Protein AF-A0A933KB88-F1 (afdb_monomer)

Sequence (479 aa):
MGPLYVVHENVYRMRLVVANRTAARADPRFWVVGGSTQPLPWKVEAGPTALEPGESGRFTIAAIVPTAEFNLTRGARLMVALGASYDLRSGVLVEGDAASRNPDAVPNGAFRYWETEADRPAFWGIVREGADGASVQPPVAVDSDPDAALEFRFPPAAGRSTRLLACDTQLPLPDHPIEVRVRLPAAANRFPDPPLVYGLRVVLDEKPYLVLFGDRDETGWLERAPYRMVKAPRERWSSHSLDLGPTLVQLGATVGRTRQRLERFPNLDYPVAAIRLQLMVSTNRLPDPVIAWFGPVTSRIRRPDPERMADRAVRTPWELDLWSGARNFELRNFEKAFDDLTRAVAANPCARNQYALGEAALWAGHLARSRDAFRVAVAAGHELPLAYKGLGWACYGLGDDAGALEAFRMAYGLLESRASDSDRLHVADVLKGMAYVHARRRECRRVLELVATMEALAPDLLLPPGNPVEPCRTGQVEE

Foldseek 3Di:
DADFDDDLQWGFKDKDKDFAQDQAKFQKWKWKAAPHPDTAGKDWPDKDRIAHHGGMMMTMIGGPDPVRIHGLQQWIKMKIAGPPDPPRIDIDTGHRDVLVVCLLWPDDDQLPDDPVPDQHRPQWDKDKDVQPPWDWHWFDDDDPDPGGKIKTKGAADDAFDKIKIKTKHKGFQHPFWKKWKFAAAPQEPPPDDRQKWFFKWKAFPNATETEGEDCDWDWDDDPHYTYTYDYDDHRDIDMDTDNPPVSCVVRVDPQALDQDCDPSCNLDRGSGGMIIMIRMMMGRDGNHMDMTIITDIGDPDPDPDVVVVVVCCVVQVLVVLCSQLSNCVVVLVLVSNLVSLVSSCVRPVDLVSLQSNLSSCLSVVVLVSNLVSLVSNCVVVHPNLVSLLSNLSSCVSVVNLVSNLVSLVRSLVVLVVVPDLVSLVVNLSSLLSNLLSCLVVLVLVSNVVSNVVSCVSPVPPDDDPPGSNVCSVVVVGDD

Secondary structure (DSSP, 8-state):
--PEEEETTEEEEEEEEEE--SSS-B-EEEEEE-SSSS-EEEEEEES-S-B-TT-EEEEEEEESSGGG-EETTTEEEEEEEETT-SSSEEEEEEE--GGGG-TTS---SSS--B-TTSSSBTT-EEEEES-TT-EEEEEEP-TT-SS-EEEEEE--B-S---EEEEEEEEEEPPSSPEEEEEEB-TTBT-SSS-SEEEEEEEEETTEEEEEEEESS-EEEEETTEEEEEEE--BTSEEEEEE-HHHHHHHTT---------BTTBTT----S-EEEEEEEEEES-BSS-EEEEEEEEEES-SS--HHHHHHHHHH-HHHHHHHHHHHHHHTT-HHHHHHHHHHHHHHS--HHHHHHHHHHHHHHT-HHHHHHHHHHHHHTTTTHHHHHHHHHHHHHHTT-HHHHHHHHHHHHHHHHTT--GGGHHHHHHHHHHHHHHHHHTT-HHHHHHHHHHHHHH-TT-PPPTT-TTHHHHTT-S--

Nearest PDB structures (foldseek):
  4ui9-assembly1_K  TM=8.007E-01  e=1.018E-03  Homo sapiens
  5g05-assembly1_K  TM=7.626E-01  e=1.639E-03  Homo sapiens
  8tau-assembly1_V  TM=6.888E-01  e=4.249E-03  Homo sapiens
  7bev-assembly1_A  TM=8.209E-01  e=1.774E-02  Homo sapiens
  6ait-assembly1_D  TM=5.131E-01  e=6.489E-03  Escherichia coli K-12

Mean predicted aligned error: 15.89 Å

Structure (mmCIF, N/CA/C/O backbone):
data_AF-A0A933KB88-F1
#
_entry.id   AF-A0A933KB88-F1
#
loop_
_atom_site.group_PDB
_atom_site.id
_atom_site.type_symbol
_atom_site.label_atom_id
_atom_site.label_alt_id
_atom_site.label_comp_id
_atom_site.label_asym_id
_atom_site.label_entity_id
_atom_site.label_seq_id
_atom_site.pdbx_PDB_ins_code
_atom_site.Cartn_x
_atom_site.Cartn_y
_atom_site.Cartn_z
_atom_site.occupancy
_atom_site.B_iso_or_equiv
_atom_site.auth_seq_id
_atom_site.auth_comp_id
_atom_site.auth_asym_id
_atom_site.auth_atom_id
_atom_site.pdbx_PDB_model_num
ATOM 1 N N . MET A 1 1 ? -4.504 29.094 -1.885 1.00 62.91 1 MET A N 1
ATOM 2 C CA . MET A 1 1 ? -4.409 27.959 -0.941 1.00 62.91 1 MET A CA 1
ATOM 3 C C . MET A 1 1 ? -2.972 27.455 -0.994 1.00 62.91 1 MET A C 1
ATOM 5 O O . MET A 1 1 ? -2.392 27.522 -2.070 1.00 62.91 1 MET A O 1
ATOM 9 N N . GLY A 1 2 ? -2.375 27.094 0.139 1.00 56.97 2 GLY A N 1
ATOM 10 C CA . GLY A 1 2 ? -1.022 26.531 0.236 1.00 56.97 2 GLY A CA 1
ATOM 11 C C . GLY A 1 2 ? -1.047 24.994 0.292 1.00 56.97 2 GLY A C 1
ATOM 12 O O . GLY A 1 2 ? -2.086 24.413 -0.025 1.00 56.97 2 GLY A O 1
ATOM 13 N N . PRO A 1 3 ? 0.058 24.328 0.680 1.00 55.97 3 PRO A N 1
ATOM 14 C CA . PRO A 1 3 ? 0.130 22.868 0.730 1.00 55.97 3 PRO A CA 1
ATOM 15 C C . PRO A 1 3 ? -0.914 22.262 1.678 1.00 55.97 3 PRO A C 1
ATOM 17 O O . PRO A 1 3 ? -1.208 22.813 2.747 1.00 55.97 3 PRO A O 1
ATOM 20 N N . LEU A 1 4 ? -1.452 21.116 1.259 1.00 67.25 4 LEU A N 1
ATOM 21 C CA . LEU A 1 4 ? -2.267 20.222 2.075 1.00 67.25 4 LEU A CA 1
ATOM 22 C C . LEU A 1 4 ? -1.343 19.163 2.680 1.00 67.25 4 LEU A C 1
ATOM 24 O O . LEU A 1 4 ? -0.499 18.611 1.980 1.00 67.25 4 LEU A O 1
ATOM 28 N N . TYR A 1 5 ? -1.521 18.866 3.959 1.00 65.44 5 TYR A N 1
ATOM 29 C CA . TYR A 1 5 ? -0.830 17.784 4.646 1.00 65.44 5 TYR A CA 1
ATOM 30 C C . TYR A 1 5 ? -1.790 16.604 4.743 1.00 65.44 5 TYR A C 1
ATOM 32 O O . TYR A 1 5 ? -2.892 16.733 5.291 1.00 65.44 5 TYR A O 1
ATOM 40 N N . VAL A 1 6 ? -1.373 15.480 4.167 1.00 64.81 6 VAL A N 1
ATOM 41 C CA . VAL A 1 6 ? -2.215 14.304 3.947 1.00 64.81 6 VAL A CA 1
ATOM 42 C C . VAL A 1 6 ? -1.610 13.110 4.665 1.00 64.81 6 VAL A C 1
ATOM 44 O O . VAL A 1 6 ? -0.423 12.828 4.512 1.00 64.81 6 VAL A O 1
ATOM 47 N N . VAL A 1 7 ? -2.435 12.395 5.420 1.00 57.28 7 VAL A N 1
ATOM 48 C CA . VAL A 1 7 ? -2.110 11.077 5.971 1.00 57.28 7 VAL A CA 1
ATOM 49 C C . VAL A 1 7 ? -3.106 10.089 5.368 1.00 57.28 7 VAL A C 1
ATOM 51 O O . VAL A 1 7 ? -4.318 10.269 5.478 1.00 57.28 7 VAL A O 1
ATOM 54 N N . HIS A 1 8 ? -2.589 9.070 4.678 1.00 63.47 8 HIS A N 1
ATOM 55 C CA . HIS A 1 8 ? -3.353 8.187 3.786 1.00 63.47 8 HIS A CA 1
ATOM 56 C C . HIS A 1 8 ? -4.050 8.971 2.658 1.00 63.47 8 HIS A C 1
ATOM 58 O O . HIS A 1 8 ? -3.399 9.386 1.703 1.00 63.47 8 HIS A O 1
ATOM 64 N N . GLU A 1 9 ? -5.353 9.221 2.794 1.00 67.12 9 GLU A N 1
ATOM 65 C CA . GLU A 1 9 ? -6.176 9.994 1.854 1.00 67.12 9 GLU A CA 1
ATOM 66 C C . GLU A 1 9 ? -6.826 11.211 2.513 1.00 67.12 9 GLU A C 1
ATOM 68 O O . GLU A 1 9 ? -7.606 11.927 1.884 1.00 67.12 9 GLU A O 1
ATOM 73 N N . ASN A 1 10 ? -6.547 11.438 3.794 1.00 74.81 10 ASN A N 1
ATOM 74 C CA . ASN A 1 10 ? -7.229 12.440 4.583 1.00 74.81 10 ASN A CA 1
ATOM 75 C C . ASN A 1 10 ? -6.332 13.651 4.799 1.00 74.81 10 ASN A C 1
ATOM 77 O O . ASN A 1 10 ? -5.186 13.549 5.242 1.00 74.81 10 ASN A O 1
ATOM 81 N N . VAL A 1 11 ? -6.872 14.820 4.476 1.00 78.12 11 VAL A N 1
ATOM 82 C CA . VAL A 1 11 ? -6.242 16.099 4.763 1.00 78.12 11 VAL A CA 1
ATOM 83 C C . VAL A 1 11 ? -6.549 16.446 6.213 1.00 78.12 11 VAL A C 1
ATOM 85 O O . VAL A 1 11 ? -7.712 16.630 6.581 1.00 78.12 11 VAL A O 1
ATOM 88 N N . TYR A 1 12 ? -5.502 16.570 7.022 1.00 88.88 12 TYR A N 1
ATOM 89 C CA . TYR A 1 12 ? -5.610 16.896 8.448 1.00 88.88 12 TYR A CA 1
ATOM 90 C C . TYR A 1 12 ? -4.944 18.229 8.797 1.00 88.88 12 TYR A C 1
ATOM 92 O O . TYR A 1 12 ? -5.133 18.741 9.896 1.00 88.88 12 TYR A O 1
ATOM 100 N N . ARG A 1 13 ? -4.177 18.825 7.878 1.00 86.50 13 ARG A N 1
ATOM 101 C CA . ARG A 1 13 ? -3.589 20.162 8.036 1.00 86.50 13 ARG A CA 1
ATOM 102 C C . ARG A 1 13 ? -3.484 20.853 6.677 1.00 86.50 13 ARG A C 1
ATOM 104 O O . ARG A 1 13 ? -3.305 20.197 5.656 1.00 86.50 13 ARG A O 1
ATOM 111 N N . MET A 1 14 ? -3.611 22.177 6.634 1.00 88.00 14 MET A N 1
ATOM 112 C CA . MET A 1 14 ? -3.440 22.955 5.402 1.00 88.00 14 MET A CA 1
ATOM 113 C C . MET A 1 14 ? -2.959 24.380 5.664 1.00 88.00 14 MET A C 1
ATOM 115 O O . MET A 1 14 ? -3.221 24.953 6.723 1.00 88.00 14 MET A O 1
ATOM 119 N N . ARG A 1 15 ? -2.300 24.974 4.665 1.00 87.62 15 ARG A N 1
ATOM 120 C CA . ARG A 1 15 ? -1.967 26.406 4.656 1.00 87.62 15 ARG A CA 1
ATOM 121 C C . ARG A 1 15 ? -2.923 27.187 3.766 1.00 87.62 15 ARG A C 1
ATOM 123 O O . ARG A 1 15 ? -3.306 26.728 2.692 1.00 87.62 15 ARG A O 1
ATOM 130 N N . LEU A 1 16 ? -3.271 28.407 4.152 1.00 91.38 16 LEU A N 1
ATOM 131 C CA . LEU A 1 16 ? -4.121 29.285 3.347 1.00 91.38 16 LEU A CA 1
ATOM 132 C C . LEU A 1 16 ? -3.842 30.765 3.617 1.00 91.38 16 LEU A C 1
ATOM 134 O O . LEU A 1 16 ? -3.167 31.127 4.576 1.00 91.38 16 LEU A O 1
ATOM 138 N N . VAL A 1 17 ? -4.354 31.619 2.733 1.00 93.56 17 VAL A N 1
ATOM 139 C CA . VAL A 1 17 ? -4.299 33.075 2.877 1.00 93.56 17 VAL A CA 1
ATOM 140 C C . VAL A 1 17 ? -5.725 33.572 3.037 1.00 93.56 17 VAL A C 1
ATOM 142 O O . VAL A 1 17 ? -6.572 33.250 2.202 1.00 93.56 17 VAL A O 1
ATOM 145 N N . VAL A 1 18 ? -5.986 34.334 4.095 1.00 93.00 18 VAL A N 1
ATOM 146 C CA . VAL A 1 18 ? -7.270 35.005 4.322 1.00 93.00 18 VAL A CA 1
ATOM 147 C C . VAL A 1 18 ? -7.061 36.494 4.124 1.00 93.00 18 VAL A C 1
ATOM 149 O O . VAL A 1 18 ? -6.158 37.059 4.728 1.00 93.00 18 VAL A O 1
ATOM 152 N N . ALA A 1 19 ? -7.897 37.116 3.297 1.00 93.31 19 ALA A N 1
ATOM 153 C CA . ALA A 1 19 ? -7.951 38.564 3.139 1.00 93.31 19 ALA A CA 1
ATOM 154 C C . ALA A 1 19 ? -9.223 39.096 3.805 1.00 93.31 19 ALA A C 1
ATOM 156 O O . ALA A 1 19 ? -10.327 38.674 3.445 1.00 93.31 19 ALA A O 1
ATOM 157 N N . ASN A 1 20 ? -9.082 40.022 4.751 1.00 93.81 20 ASN A N 1
ATOM 158 C CA . ASN A 1 20 ? -10.214 40.702 5.360 1.00 93.81 20 ASN A CA 1
ATOM 159 C C . ASN A 1 20 ? -10.692 41.829 4.439 1.00 93.81 20 ASN A C 1
ATOM 161 O O . ASN A 1 20 ? -10.091 42.894 4.362 1.00 93.81 20 ASN A O 1
ATOM 165 N N . ARG A 1 21 ? -11.799 41.592 3.733 1.00 91.94 21 ARG A N 1
ATOM 166 C CA . ARG A 1 21 ? -12.448 42.594 2.871 1.00 91.94 21 ARG A CA 1
ATOM 167 C C . ARG A 1 21 ? -13.627 43.297 3.544 1.00 91.94 21 ARG A C 1
ATOM 169 O O . ARG A 1 21 ? -14.410 43.953 2.865 1.00 91.94 21 ARG A O 1
ATOM 176 N N . THR A 1 22 ? -13.802 43.109 4.848 1.00 89.19 22 THR A N 1
ATOM 177 C CA . THR A 1 22 ? -14.879 43.753 5.602 1.00 89.19 22 THR A CA 1
ATOM 178 C C . THR A 1 22 ? -14.419 45.093 6.170 1.00 89.19 22 THR A C 1
ATOM 180 O O . THR A 1 22 ? -13.228 45.390 6.190 1.00 89.19 22 THR A O 1
ATOM 183 N N . ALA A 1 23 ? -15.369 45.901 6.643 1.00 92.38 23 ALA A N 1
ATOM 184 C CA . ALA A 1 23 ? -15.077 47.163 7.322 1.00 92.38 23 ALA A CA 1
ATOM 185 C C . ALA A 1 23 ? -14.695 46.988 8.807 1.00 92.38 23 ALA A C 1
ATOM 187 O O . ALA A 1 23 ? -14.411 47.975 9.477 1.00 92.38 23 ALA A O 1
ATOM 188 N N . ALA A 1 24 ? -14.710 45.758 9.334 1.00 90.19 24 ALA A N 1
ATOM 189 C CA . ALA A 1 24 ? -14.446 45.462 10.740 1.00 90.19 24 ALA A CA 1
ATOM 190 C C . ALA A 1 24 ? -13.202 44.582 10.905 1.00 90.19 24 ALA A C 1
ATOM 192 O O . ALA A 1 24 ? -12.810 43.854 9.991 1.00 90.19 24 ALA A O 1
ATOM 193 N N . ARG A 1 25 ? -12.595 44.620 12.095 1.00 90.88 25 ARG A N 1
ATOM 194 C CA . ARG A 1 25 ? -11.512 43.705 12.471 1.00 90.88 25 ARG A CA 1
ATOM 195 C C . ARG A 1 25 ? -12.026 42.262 12.484 1.00 90.88 25 ARG A C 1
ATOM 197 O O . ARG A 1 25 ? -13.076 41.973 13.055 1.00 90.88 25 ARG A O 1
ATOM 204 N N . ALA A 1 26 ? -11.276 41.362 11.863 1.00 89.81 26 ALA A N 1
ATOM 205 C CA . ALA A 1 26 ? -11.606 39.951 11.718 1.00 89.81 26 ALA A CA 1
ATOM 206 C C . ALA A 1 26 ? -10.806 39.093 12.708 1.00 89.81 26 ALA A C 1
ATOM 208 O O . ALA A 1 26 ? -9.595 39.246 12.765 1.00 89.81 2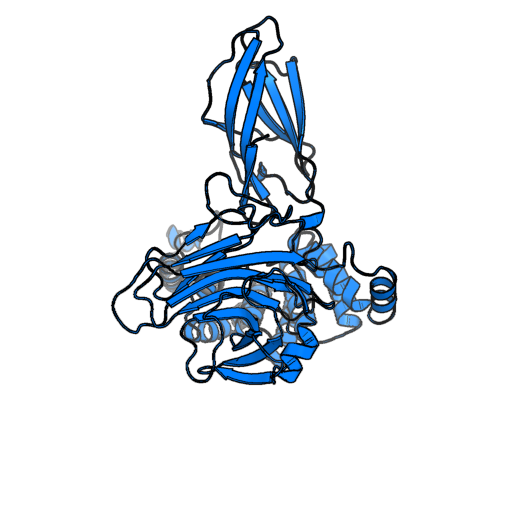6 ALA A O 1
ATOM 209 N N . ASP A 1 27 ? -11.452 38.162 13.418 1.00 94.19 27 ASP A N 1
ATOM 210 C CA . ASP A 1 27 ? -10.818 37.044 14.152 1.00 94.19 27 ASP A CA 1
ATOM 211 C C . ASP A 1 27 ? -11.152 35.741 13.399 1.00 94.19 27 ASP A C 1
ATOM 213 O O . ASP A 1 27 ? -12.263 35.218 13.570 1.00 94.19 27 ASP A O 1
ATOM 217 N N . PRO A 1 28 ? -10.289 35.281 12.467 1.00 94.12 28 PRO A N 1
ATOM 218 C CA . PRO A 1 28 ? -10.614 34.175 11.574 1.00 94.12 28 PRO A CA 1
ATOM 219 C C . PRO A 1 28 ? -10.698 32.836 12.306 1.00 94.12 28 PRO A C 1
ATOM 221 O O . PRO A 1 28 ? -9.733 32.365 12.906 1.00 94.12 28 PRO A O 1
ATOM 224 N N . ARG A 1 29 ? -11.841 32.166 12.162 1.00 94.62 29 ARG A N 1
ATOM 225 C CA . ARG A 1 29 ? -12.062 30.799 12.651 1.00 94.62 29 ARG A CA 1
ATOM 226 C C . ARG A 1 29 ? -12.385 29.872 11.495 1.00 94.62 29 ARG A C 1
ATOM 228 O O . ARG A 1 29 ? -13.033 30.300 10.542 1.00 94.62 29 ARG A O 1
ATOM 235 N N . PHE A 1 30 ? -11.942 28.620 11.573 1.00 94.62 30 PHE A N 1
ATOM 236 C CA . PHE A 1 30 ? -11.971 27.697 10.440 1.00 94.62 30 PHE A CA 1
ATOM 237 C C . PHE A 1 30 ? -12.824 26.467 10.722 1.00 94.62 30 PHE A C 1
ATOM 239 O O . PHE A 1 30 ? -12.716 25.844 11.778 1.00 94.62 30 PHE A O 1
ATOM 246 N N . TRP A 1 31 ? -13.635 26.095 9.736 1.00 92.75 31 TRP A N 1
ATOM 247 C CA . TRP A 1 31 ? -14.397 24.853 9.726 1.00 92.75 31 TRP A CA 1
ATOM 248 C C . TRP A 1 31 ? -14.264 24.179 8.378 1.00 92.75 31 TRP A C 1
ATOM 250 O O . TRP A 1 31 ? -14.221 24.841 7.343 1.00 92.75 31 TRP A O 1
ATOM 260 N N . VAL A 1 32 ? -14.267 22.857 8.383 1.00 91.38 32 VAL A N 1
ATOM 261 C CA . VAL A 1 32 ? -14.242 22.061 7.165 1.00 91.38 32 VAL A CA 1
ATOM 262 C C . VAL A 1 32 ? -15.500 21.213 7.102 1.00 91.38 32 VAL A C 1
ATOM 264 O O . VAL A 1 32 ? -15.872 20.550 8.067 1.00 91.38 32 VAL A O 1
ATOM 267 N N . VAL A 1 33 ? -16.165 21.256 5.951 1.00 88.00 33 VAL A N 1
ATOM 268 C CA . VAL A 1 33 ? -17.286 20.380 5.608 1.00 88.00 33 VAL A CA 1
ATOM 269 C C . VAL A 1 33 ? -16.770 19.368 4.593 1.00 88.00 33 VAL A C 1
ATOM 271 O O . VAL A 1 33 ? -16.591 19.703 3.420 1.00 88.00 33 VAL A O 1
ATOM 274 N N . GLY A 1 34 ? -16.447 18.168 5.071 1.00 82.75 34 GLY A N 1
ATOM 275 C CA . GLY A 1 34 ? -15.981 17.056 4.245 1.00 82.75 34 GLY A CA 1
ATOM 276 C C . GLY A 1 34 ? -17.137 16.227 3.682 1.00 82.75 34 GLY A C 1
ATOM 277 O O . GLY A 1 34 ? -18.142 16.759 3.220 1.00 82.75 34 GLY A O 1
ATOM 278 N N . GLY A 1 35 ? -16.998 14.898 3.737 1.00 66.25 35 GLY A N 1
ATOM 279 C CA . GLY A 1 35 ? -18.066 13.965 3.356 1.00 66.25 35 GLY A CA 1
ATOM 280 C C . GLY A 1 35 ? -19.255 13.928 4.328 1.00 66.25 35 GLY A C 1
ATOM 281 O O . GLY A 1 35 ? -20.293 13.369 3.985 1.00 66.25 35 GLY A O 1
ATOM 282 N N . SER A 1 36 ? -19.112 14.505 5.523 1.00 62.12 36 SER A N 1
ATOM 283 C CA . SER A 1 36 ? -20.198 14.734 6.475 1.00 62.12 36 SER A CA 1
ATOM 284 C C . SER A 1 36 ? -20.943 16.033 6.144 1.00 62.12 36 SER A C 1
ATOM 286 O O . SER A 1 36 ? -20.365 16.998 5.652 1.00 62.12 36 SER A O 1
ATOM 288 N N . THR A 1 37 ? -22.240 16.094 6.451 1.00 69.25 37 THR A N 1
ATOM 289 C CA . THR A 1 37 ? -23.039 17.327 6.316 1.00 69.25 37 THR A CA 1
ATOM 290 C C . THR A 1 37 ? -22.748 18.351 7.417 1.00 69.25 37 THR A C 1
ATOM 292 O O . THR A 1 37 ? -23.143 19.511 7.299 1.00 69.25 37 THR A O 1
ATOM 295 N N . GLN A 1 38 ? -22.052 17.943 8.482 1.00 82.50 38 GLN A N 1
ATOM 296 C CA . GLN A 1 38 ? -21.732 18.789 9.625 1.00 82.50 38 GLN A CA 1
ATOM 297 C C . GLN A 1 38 ? -20.353 19.453 9.458 1.00 82.50 38 GLN A C 1
ATOM 299 O O . GLN A 1 38 ? -19.359 18.744 9.291 1.00 82.50 38 GLN A O 1
ATOM 304 N N . PRO A 1 39 ? -20.258 20.793 9.556 1.00 87.50 39 PRO A N 1
ATOM 305 C CA . PRO A 1 39 ? -18.981 21.494 9.635 1.00 87.50 39 PRO A CA 1
ATOM 306 C C . PRO A 1 39 ? -18.214 21.134 10.904 1.00 87.50 39 PRO A C 1
ATOM 308 O O . PRO A 1 39 ? -18.754 21.248 12.006 1.00 87.50 39 PRO A O 1
ATOM 311 N N . LEU A 1 40 ? -16.945 20.762 10.760 1.00 90.50 40 LEU A N 1
ATOM 312 C CA . LEU A 1 40 ? -16.084 20.405 11.884 1.00 90.50 40 LEU A CA 1
ATOM 313 C C . LEU A 1 40 ? -14.988 21.457 12.086 1.00 90.50 40 LEU A C 1
ATOM 315 O O . LEU A 1 40 ? -14.399 21.916 11.104 1.00 90.50 40 LEU A O 1
ATOM 319 N N . PRO A 1 41 ? -14.734 21.885 13.336 1.00 92.44 41 PRO A N 1
ATOM 320 C CA . PRO A 1 41 ? -13.793 22.958 13.624 1.00 92.44 41 PRO A CA 1
ATOM 321 C C . PRO A 1 41 ? -12.350 22.517 13.382 1.00 92.44 41 PRO A C 1
ATOM 323 O O . PRO A 1 41 ? -11.958 21.390 13.690 1.00 92.44 41 PRO A O 1
ATOM 326 N N . TRP A 1 42 ? -11.556 23.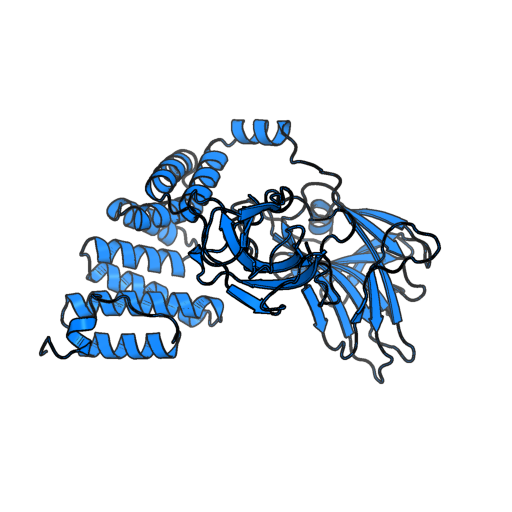439 12.849 1.00 94.56 42 TRP A N 1
ATOM 327 C CA . TRP A 1 42 ? -10.119 23.295 12.657 1.00 94.56 42 TRP A CA 1
ATOM 328 C C . TRP A 1 42 ? -9.396 24.350 13.496 1.00 94.56 42 TRP A C 1
ATOM 330 O O . TRP A 1 42 ? -9.810 25.509 13.552 1.00 94.56 42 TRP A O 1
ATOM 340 N N . LYS A 1 43 ? -8.316 23.949 14.170 1.00 95.12 43 LYS A N 1
ATOM 341 C CA . LYS A 1 43 ? -7.497 24.853 14.987 1.00 95.12 43 LYS A CA 1
ATOM 342 C C . LYS A 1 43 ? -6.529 25.637 14.110 1.00 95.12 43 LYS A C 1
ATOM 344 O O . LYS A 1 43 ? -5.997 25.095 13.143 1.00 95.12 43 LYS A O 1
ATOM 349 N N . VAL A 1 44 ? -6.257 26.884 14.484 1.00 95.94 44 VAL A N 1
ATOM 350 C CA . VAL A 1 44 ? -5.140 27.664 13.936 1.00 95.94 44 VAL A CA 1
ATOM 351 C C . VAL A 1 44 ? -3.875 27.255 14.680 1.00 95.94 44 VAL A C 1
ATOM 353 O O . VAL A 1 44 ? -3.782 27.440 15.888 1.00 95.94 44 VAL A O 1
ATOM 356 N N . GLU A 1 45 ? -2.911 26.676 13.972 1.00 93.50 45 GLU A N 1
ATOM 357 C CA . GLU A 1 45 ? -1.600 26.332 14.534 1.00 93.50 45 GLU A CA 1
ATOM 358 C C . GLU A 1 45 ? -0.587 27.466 14.355 1.00 93.50 45 GLU A C 1
ATOM 360 O O . GLU A 1 45 ? 0.287 27.647 15.197 1.00 93.50 45 GLU A O 1
ATOM 365 N N . ALA A 1 46 ? -0.709 28.239 13.272 1.00 93.69 46 ALA A N 1
ATOM 366 C CA . ALA A 1 46 ? 0.103 29.426 13.025 1.00 93.69 46 ALA A CA 1
ATOM 367 C C . ALA A 1 46 ? -0.676 30.458 12.201 1.00 93.69 46 ALA A C 1
ATOM 369 O O . ALA A 1 46 ? -1.442 30.089 11.311 1.00 93.69 46 ALA A O 1
ATOM 370 N N . GLY A 1 47 ? -0.456 31.744 12.468 1.00 95.94 47 GLY A N 1
ATOM 371 C CA . GLY A 1 47 ? -1.092 32.860 11.764 1.00 95.94 47 GLY A CA 1
ATOM 372 C C . GLY A 1 47 ? -1.431 34.017 12.707 1.00 95.94 47 GLY A C 1
ATOM 373 O O . GLY A 1 47 ? -1.310 33.868 13.925 1.00 95.94 47 GLY A O 1
ATOM 374 N N . PRO A 1 48 ? -1.827 35.180 12.168 1.00 95.25 48 PRO A N 1
ATOM 375 C CA . PRO A 1 48 ? -2.249 36.304 12.990 1.00 95.25 48 PRO A CA 1
ATOM 376 C C . PRO A 1 48 ? -3.575 35.981 13.688 1.00 95.25 48 PRO A C 1
ATOM 378 O O . PRO A 1 48 ? -4.467 35.373 13.101 1.00 95.25 48 PRO A O 1
ATOM 381 N N . THR A 1 49 ? -3.723 36.404 14.941 1.00 94.25 49 THR A N 1
ATOM 382 C CA . THR A 1 49 ? -4.960 36.202 15.716 1.00 94.25 49 THR A CA 1
ATOM 383 C C . THR A 1 49 ? -6.095 37.118 15.268 1.00 94.25 49 THR A C 1
ATOM 385 O O . THR A 1 49 ? -7.246 36.883 15.610 1.00 94.25 49 THR A O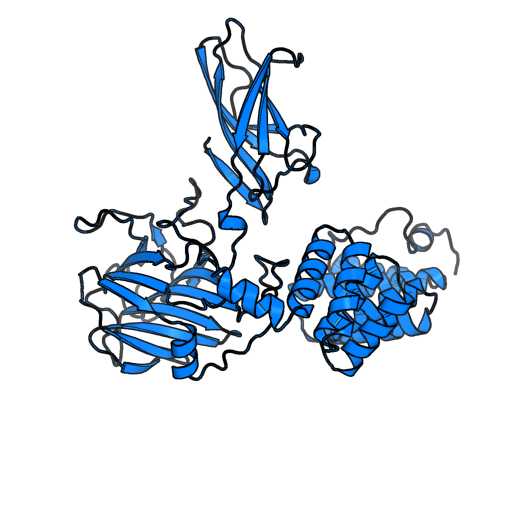 1
ATOM 388 N N . ALA A 1 50 ? -5.786 38.167 14.505 1.00 94.62 50 ALA A N 1
ATOM 389 C CA . ALA A 1 50 ? -6.774 39.036 13.895 1.00 94.62 50 ALA A CA 1
ATOM 390 C C . ALA A 1 50 ? -6.243 39.660 12.598 1.00 94.62 50 ALA A C 1
ATOM 392 O O . ALA A 1 50 ? -5.034 39.716 12.396 1.00 94.62 50 ALA A O 1
ATOM 393 N N . LEU A 1 51 ? -7.148 40.150 11.753 1.00 95.06 51 LEU A N 1
ATOM 394 C CA . LEU A 1 51 ? -6.843 40.909 10.542 1.00 95.06 51 LEU A CA 1
ATOM 395 C C . LEU A 1 51 ? -7.606 42.231 10.551 1.00 95.06 51 LEU A C 1
ATOM 397 O O . LEU A 1 51 ? -8.835 42.235 10.672 1.00 95.06 51 LEU A O 1
ATOM 401 N N . GLU A 1 52 ? -6.906 43.343 10.374 1.00 96.25 52 GLU A N 1
ATOM 402 C CA . GLU A 1 52 ? -7.534 44.652 10.196 1.00 96.25 52 GLU A CA 1
ATOM 403 C C . GLU A 1 52 ? -8.252 44.754 8.833 1.00 96.25 52 GLU A C 1
ATOM 405 O O . GLU A 1 52 ? -7.998 43.947 7.928 1.00 96.25 52 GLU A O 1
ATOM 410 N N . PRO A 1 53 ? -9.194 45.701 8.654 1.00 95.88 53 PRO A N 1
ATOM 411 C CA . PRO A 1 53 ? -9.827 45.948 7.359 1.00 95.88 53 PRO A CA 1
ATOM 412 C C . PRO A 1 53 ? -8.798 46.138 6.234 1.00 95.88 53 PRO A C 1
ATOM 414 O O . PRO A 1 53 ? -7.923 46.997 6.312 1.00 95.88 53 PRO A O 1
ATOM 417 N N . GLY A 1 54 ? -8.903 45.336 5.173 1.00 94.38 54 GLY A N 1
ATOM 418 C CA . GLY A 1 54 ? -7.980 45.339 4.032 1.00 94.38 54 GLY A CA 1
ATOM 419 C C . GLY A 1 54 ? -6.723 44.475 4.205 1.00 94.38 54 GLY A C 1
ATOM 420 O O . GLY A 1 54 ? -6.002 44.260 3.229 1.00 94.38 54 GLY A O 1
ATOM 421 N N . GLU A 1 55 ? -6.461 43.939 5.399 1.00 96.88 55 GLU A N 1
ATOM 422 C CA . GLU A 1 55 ? -5.278 43.123 5.679 1.00 96.88 55 GLU A CA 1
ATOM 423 C C . GLU A 1 55 ? -5.419 41.688 5.143 1.00 96.88 55 GLU A C 1
ATOM 425 O O . GLU A 1 55 ? -6.518 41.146 4.996 1.00 96.88 55 GLU A O 1
ATOM 430 N N . SER A 1 56 ? -4.288 41.040 4.852 1.00 96.38 56 SER A N 1
ATOM 431 C CA . SER A 1 56 ? -4.227 39.609 4.546 1.00 96.38 56 SER A CA 1
ATOM 432 C C . SER A 1 56 ? -3.268 38.875 5.476 1.00 96.38 56 SER A C 1
ATOM 434 O O . SER A 1 56 ? -2.141 39.314 5.677 1.00 96.38 56 SER A O 1
ATOM 436 N N . GLY A 1 57 ? -3.686 37.713 5.978 1.00 95.31 57 GLY A N 1
ATOM 437 C CA . GLY A 1 57 ? -2.873 36.842 6.826 1.00 95.31 57 GLY A CA 1
ATOM 438 C C . GLY A 1 57 ? -2.647 35.473 6.209 1.00 95.31 57 GLY A C 1
ATOM 439 O O . GLY A 1 57 ? -3.516 34.934 5.519 1.00 95.31 57 GLY A O 1
ATOM 440 N N . ARG A 1 58 ? -1.480 34.886 6.487 1.00 96.06 58 ARG A N 1
ATOM 441 C CA . ARG A 1 58 ? -1.192 33.477 6.196 1.00 96.06 58 ARG A CA 1
ATOM 442 C C . ARG A 1 58 ? -1.510 32.638 7.428 1.00 96.06 58 ARG A C 1
ATOM 444 O O . ARG A 1 58 ? -1.048 32.966 8.515 1.00 96.06 58 ARG A O 1
ATOM 451 N N . PHE A 1 59 ? -2.260 31.561 7.234 1.00 94.69 59 PHE A N 1
ATOM 452 C CA . PHE A 1 59 ? -2.684 30.653 8.293 1.00 94.69 59 PHE A CA 1
ATOM 453 C C . PHE A 1 59 ? -2.231 29.230 7.986 1.00 94.69 59 PHE A C 1
ATOM 455 O O . PHE A 1 59 ? -2.332 28.779 6.843 1.00 94.69 59 PHE A O 1
ATOM 462 N N . THR A 1 60 ? -1.797 28.520 9.022 1.00 92.75 60 THR A N 1
ATOM 463 C CA . THR A 1 60 ? -1.696 27.060 9.062 1.00 92.75 60 THR A CA 1
ATOM 464 C C . THR A 1 60 ? -2.786 26.562 9.993 1.00 92.75 60 THR A C 1
ATOM 466 O O . THR A 1 60 ? -2.819 26.941 11.164 1.00 92.75 60 THR A O 1
ATOM 469 N N . ILE A 1 61 ? -3.684 25.733 9.470 1.00 94.06 61 ILE A N 1
ATOM 470 C CA . ILE A 1 61 ? -4.812 25.178 10.218 1.00 94.06 61 ILE A CA 1
ATOM 471 C C . ILE A 1 61 ? -4.752 23.656 10.220 1.00 94.06 61 ILE A C 1
ATOM 473 O O . ILE A 1 61 ? -4.258 23.062 9.262 1.00 94.06 61 ILE A O 1
ATOM 477 N N . ALA A 1 62 ? -5.275 23.028 11.269 1.00 90.31 62 ALA A N 1
ATOM 478 C CA . ALA A 1 62 ? -5.303 21.576 11.407 1.00 90.31 62 ALA A CA 1
ATOM 479 C C . ALA A 1 62 ? -6.623 21.064 11.992 1.00 90.31 62 ALA A C 1
ATOM 481 O O . ALA A 1 62 ? -7.269 21.742 12.793 1.00 90.31 62 ALA A O 1
ATOM 482 N N . ALA A 1 63 ? -7.003 19.847 11.612 1.00 87.38 63 ALA A N 1
ATOM 483 C CA . ALA A 1 63 ? -8.091 19.103 12.218 1.00 87.38 63 ALA A CA 1
ATOM 484 C C . ALA A 1 63 ? -7.813 18.923 13.720 1.00 87.38 63 ALA A C 1
ATOM 486 O O . ALA A 1 63 ? -6.695 18.617 14.137 1.00 87.38 63 ALA A O 1
ATOM 487 N N . ILE A 1 64 ? -8.832 19.157 14.548 1.00 86.06 64 ILE A N 1
ATOM 488 C CA . ILE A 1 64 ? -8.708 19.034 16.011 1.00 86.06 64 ILE A CA 1
ATOM 489 C C . ILE A 1 64 ? -8.782 17.563 16.437 1.00 86.06 64 ILE A C 1
ATOM 491 O O . ILE A 1 64 ? -8.168 17.167 17.423 1.00 86.06 64 ILE A O 1
ATOM 495 N N . VAL A 1 65 ? -9.524 16.761 15.675 1.00 76.12 65 VAL A N 1
ATOM 496 C CA . VAL A 1 65 ? -9.737 15.328 15.882 1.00 76.12 65 VAL A CA 1
ATOM 497 C C . VAL A 1 65 ? -9.717 14.607 14.531 1.00 76.12 65 VAL A C 1
ATOM 499 O O . VAL A 1 65 ? -10.069 15.233 13.529 1.00 76.12 65 VAL A O 1
ATOM 502 N N . PRO A 1 66 ? -9.393 13.301 14.480 1.00 76.75 66 PRO A N 1
ATOM 503 C CA . PRO A 1 66 ? -9.354 12.550 13.221 1.00 76.75 66 PRO A CA 1
ATOM 504 C C . PRO A 1 66 ? -10.669 12.570 12.428 1.00 76.75 66 PRO A C 1
ATOM 506 O O . PRO A 1 66 ? -10.678 12.550 11.204 1.00 76.75 66 PRO A O 1
ATOM 509 N N . THR A 1 67 ? -11.816 12.676 13.106 1.00 77.62 67 THR A N 1
ATOM 510 C CA . THR A 1 67 ? -13.127 12.772 12.440 1.00 77.62 67 THR A CA 1
ATOM 511 C C . THR A 1 67 ? -13.358 14.104 11.724 1.00 77.62 67 THR A C 1
ATOM 513 O O . THR A 1 67 ? -14.266 14.186 10.903 1.00 77.62 67 THR A O 1
ATOM 516 N N . ALA A 1 68 ? -12.558 15.136 12.020 1.00 81.06 68 ALA A N 1
ATOM 517 C CA . ALA A 1 68 ? -12.603 16.446 11.369 1.00 81.06 68 ALA A CA 1
ATOM 518 C C . ALA A 1 68 ? -11.759 16.523 10.090 1.00 81.06 68 ALA A C 1
ATOM 520 O O . ALA A 1 68 ? -11.796 17.542 9.397 1.00 81.06 68 ALA A O 1
ATOM 521 N N . GLU A 1 69 ? -11.013 15.468 9.775 1.00 84.25 69 GLU A N 1
ATOM 522 C CA . GLU A 1 69 ? -10.293 15.339 8.516 1.00 84.25 69 GLU A CA 1
ATOM 523 C C . GLU A 1 69 ? -11.269 15.199 7.338 1.00 84.25 69 GLU A C 1
ATOM 525 O O . GLU A 1 69 ? -12.420 14.782 7.495 1.00 84.25 69 GLU A O 1
ATOM 530 N N . PHE A 1 70 ? -10.815 15.525 6.129 1.00 83.31 70 PHE A N 1
ATOM 531 C CA . PHE A 1 70 ? -11.601 15.268 4.923 1.00 83.31 70 PHE A CA 1
ATOM 532 C C . PHE A 1 70 ? -10.801 14.511 3.879 1.00 83.31 70 PHE A C 1
ATOM 534 O O . PHE A 1 70 ? -9.598 14.708 3.719 1.00 83.31 70 PHE A O 1
ATOM 541 N N . ASN A 1 71 ? -11.506 13.666 3.136 1.00 82.38 71 ASN A N 1
ATOM 542 C CA . ASN A 1 71 ? -10.905 12.835 2.112 1.00 82.38 71 ASN A CA 1
ATOM 543 C C . ASN A 1 71 ? -10.567 13.670 0.863 1.00 82.38 71 ASN A C 1
ATOM 545 O O . ASN A 1 71 ? -11.440 14.304 0.258 1.00 82.38 71 ASN A O 1
ATOM 549 N N . LEU A 1 72 ? -9.300 13.627 0.455 1.00 78.06 72 LEU A N 1
ATOM 550 C CA . LEU A 1 72 ? -8.751 14.365 -0.678 1.00 78.06 72 LEU A CA 1
ATOM 551 C C . LEU A 1 72 ? -9.443 14.004 -2.000 1.00 78.06 72 LEU A C 1
ATOM 553 O O . LEU A 1 72 ? -9.619 14.875 -2.843 1.00 78.06 72 LEU A O 1
ATOM 557 N N . THR A 1 73 ? -9.914 12.764 -2.170 1.00 68.44 73 THR A N 1
ATOM 558 C CA . THR A 1 73 ? -10.598 12.309 -3.397 1.00 68.44 73 THR A CA 1
ATOM 559 C C . THR A 1 73 ? -11.962 12.980 -3.590 1.00 68.44 73 THR A C 1
ATOM 561 O O . THR A 1 73 ? -12.476 13.070 -4.713 1.00 68.44 73 THR A O 1
ATOM 564 N N . ARG A 1 74 ? -12.597 13.407 -2.491 1.00 75.69 74 ARG A N 1
ATOM 565 C CA . ARG A 1 74 ? -13.927 14.038 -2.478 1.00 75.69 74 ARG A CA 1
ATOM 566 C C . ARG A 1 74 ? -13.834 15.554 -2.390 1.00 75.69 74 ARG A C 1
ATOM 568 O O . ARG A 1 74 ? -14.747 16.233 -2.852 1.00 75.69 74 ARG A O 1
ATOM 575 N N . GLY A 1 75 ? -12.728 16.055 -1.846 1.00 85.06 75 GLY A N 1
ATOM 576 C CA . GLY A 1 75 ? -12.576 17.461 -1.524 1.00 85.06 75 GLY A CA 1
ATOM 577 C C . GLY A 1 75 ? -13.388 17.832 -0.289 1.00 85.06 75 GLY A C 1
ATOM 578 O O . GLY A 1 75 ? -13.958 16.980 0.398 1.00 85.06 75 GLY A O 1
ATOM 579 N N . ALA A 1 76 ? -13.430 19.122 0.003 1.00 90.62 76 ALA A N 1
ATOM 580 C CA . ALA A 1 76 ? -14.217 19.657 1.101 1.00 90.62 76 ALA A CA 1
ATOM 581 C C . ALA A 1 76 ? -14.510 21.132 0.892 1.00 90.62 76 ALA A C 1
ATOM 583 O O . ALA A 1 76 ? -13.823 21.832 0.151 1.00 90.62 76 ALA A O 1
ATOM 584 N N . ARG A 1 77 ? -15.509 21.639 1.606 1.00 92.06 77 ARG A N 1
ATOM 585 C CA . ARG A 1 77 ? -15.723 23.076 1.719 1.00 92.06 77 ARG A CA 1
ATOM 586 C C . ARG A 1 77 ? -15.017 23.585 2.966 1.00 92.06 77 ARG A C 1
ATOM 588 O O . ARG A 1 77 ? -15.429 23.271 4.080 1.00 92.06 77 ARG A O 1
ATOM 595 N N . LEU A 1 78 ? -13.980 24.393 2.780 1.00 91.38 78 LEU A N 1
ATOM 596 C CA . LEU A 1 78 ? -13.379 25.157 3.865 1.00 91.38 78 LEU A CA 1
ATOM 597 C C . LEU A 1 78 ? -14.213 26.419 4.077 1.00 91.38 78 LEU A C 1
ATOM 599 O O . LEU A 1 78 ? -14.479 27.156 3.129 1.00 91.38 78 LEU A O 1
ATOM 603 N N . MET A 1 79 ? -14.603 26.680 5.315 1.00 92.06 79 MET A N 1
ATOM 604 C CA . MET A 1 79 ? -15.311 27.882 5.727 1.00 92.06 79 MET A CA 1
ATOM 605 C C . MET A 1 79 ? -14.460 28.675 6.710 1.00 92.06 79 MET A C 1
ATOM 607 O O . MET A 1 79 ? -13.828 28.105 7.599 1.00 92.06 79 MET A O 1
ATOM 611 N N . VAL A 1 80 ? -14.485 29.993 6.556 1.00 92.25 80 VAL A N 1
ATOM 612 C CA . VAL A 1 80 ? -13.919 30.956 7.495 1.00 92.25 80 VAL A CA 1
ATOM 613 C C . VAL A 1 80 ? -15.038 31.858 8.004 1.00 92.25 80 VAL A C 1
ATOM 615 O O . VAL A 1 80 ? -15.821 32.358 7.195 1.00 92.25 80 VAL A O 1
ATOM 618 N N . ALA A 1 81 ? -15.132 32.056 9.317 1.00 89.12 81 ALA A N 1
ATOM 619 C CA . ALA A 1 81 ? -16.074 33.000 9.925 1.00 89.12 81 ALA A CA 1
ATOM 620 C C . ALA A 1 81 ? -15.348 34.058 10.761 1.00 89.12 81 ALA A C 1
ATOM 622 O O . ALA A 1 81 ? -14.194 33.860 11.153 1.00 89.12 81 ALA A O 1
ATOM 623 N N . LEU A 1 82 ? -16.034 35.178 11.001 1.00 85.12 82 LEU A N 1
ATOM 624 C CA . LEU A 1 82 ? -15.524 36.316 11.760 1.00 85.12 82 LEU A CA 1
ATOM 625 C C . LEU A 1 82 ? -16.060 36.316 13.197 1.00 85.12 82 LEU A C 1
ATOM 627 O O . LEU A 1 82 ? -17.240 36.571 13.429 1.00 85.12 82 LEU A O 1
ATOM 631 N N . GLY A 1 83 ? -15.173 36.099 14.171 1.00 74.00 83 GLY A N 1
ATOM 632 C CA . GLY A 1 83 ? -15.524 36.167 15.590 1.00 74.00 83 GLY A CA 1
ATOM 633 C C . GLY A 1 83 ? -16.486 35.058 16.037 1.00 74.00 83 GLY A C 1
ATOM 634 O O . GLY A 1 83 ? -16.486 33.953 15.498 1.00 74.00 83 GLY A O 1
ATOM 635 N N . ALA A 1 84 ? -17.279 35.330 17.078 1.00 68.62 84 ALA A N 1
ATOM 636 C CA . ALA A 1 84 ? -18.206 34.350 17.657 1.00 68.62 84 ALA A CA 1
ATOM 637 C C . ALA A 1 84 ? -19.546 34.230 16.902 1.00 68.62 84 ALA A C 1
ATOM 639 O O . ALA A 1 84 ? -20.298 33.291 17.164 1.00 68.62 84 ALA A O 1
ATOM 640 N N . SER A 1 85 ? -19.854 35.159 15.988 1.00 65.19 85 SER A N 1
ATOM 641 C CA . SER A 1 85 ? -21.075 35.112 15.178 1.00 65.19 85 SER A CA 1
ATOM 642 C C . SER A 1 85 ? -20.830 34.369 13.858 1.00 65.19 85 SER A C 1
ATOM 644 O O . SER A 1 85 ? -19.845 34.601 13.160 1.00 65.19 85 SER A O 1
ATOM 646 N N . TYR A 1 86 ? -21.761 33.483 13.498 1.00 67.00 86 TYR A N 1
ATOM 647 C CA . TYR A 1 86 ? -21.747 32.733 12.236 1.00 67.00 86 TYR A CA 1
ATOM 648 C C . TYR A 1 86 ? -22.302 33.528 11.041 1.00 67.00 86 TYR A C 1
ATOM 650 O O . TYR A 1 86 ? -22.340 32.995 9.927 1.00 67.00 86 TYR A O 1
ATOM 658 N N . ASP A 1 87 ? -22.733 34.774 11.258 1.00 76.44 87 ASP A N 1
ATOM 659 C CA . ASP A 1 87 ? -23.460 35.573 10.265 1.00 76.44 87 ASP A CA 1
ATOM 660 C C . ASP A 1 87 ? -22.553 36.045 9.120 1.00 76.44 87 ASP A C 1
ATOM 662 O O . ASP A 1 87 ? -22.996 36.205 7.982 1.00 76.44 87 ASP A O 1
ATOM 666 N N . LEU A 1 88 ? -21.255 36.210 9.396 1.00 79.44 88 LEU A N 1
ATOM 667 C CA . LEU A 1 88 ? -20.246 36.601 8.415 1.00 79.44 88 LEU A CA 1
ATOM 668 C C . LEU A 1 88 ? -19.287 35.442 8.166 1.00 79.44 88 LEU A C 1
ATOM 670 O O . LEU A 1 88 ? -18.284 35.274 8.863 1.00 79.44 88 LEU A O 1
ATOM 674 N N . ARG A 1 89 ? -19.599 34.649 7.137 1.00 87.62 89 ARG A N 1
ATOM 675 C CA . ARG A 1 89 ? -18.759 33.541 6.678 1.00 87.62 89 ARG A CA 1
ATOM 676 C C . ARG A 1 89 ? -18.438 33.641 5.197 1.00 87.62 89 ARG A C 1
ATOM 678 O O . ARG A 1 89 ? -19.276 34.018 4.382 1.00 87.62 89 ARG A O 1
ATOM 685 N N . SER A 1 90 ? -17.235 33.218 4.851 1.00 89.25 90 SER A N 1
ATOM 686 C CA . SER A 1 90 ? -16.830 32.938 3.480 1.00 89.25 90 SER A CA 1
ATOM 687 C C . SER A 1 90 ? -16.420 31.478 3.385 1.00 89.25 90 SER A C 1
ATOM 689 O O . SER A 1 90 ? -16.066 30.854 4.385 1.00 89.25 90 SER A O 1
ATOM 691 N N . GLY A 1 91 ? -16.487 30.902 2.194 1.00 89.06 91 GLY A N 1
ATOM 692 C CA . GLY A 1 91 ? -16.049 29.533 1.998 1.00 89.06 91 GLY A CA 1
ATOM 693 C C . GLY A 1 91 ? -15.448 29.325 0.628 1.00 89.06 91 GLY A C 1
ATOM 694 O O . GLY A 1 91 ? -15.861 29.949 -0.346 1.00 89.06 91 GLY A O 1
ATOM 695 N N . VAL A 1 92 ? -14.489 28.416 0.569 1.00 89.56 92 VAL A N 1
ATOM 696 C CA . VAL A 1 92 ? -13.841 27.976 -0.659 1.00 89.56 92 VAL A CA 1
ATOM 697 C C . VAL A 1 92 ? -14.021 26.472 -0.788 1.00 89.56 92 VAL A C 1
ATOM 699 O O . VAL A 1 92 ? -13.924 25.731 0.193 1.00 89.56 92 VAL A O 1
ATOM 702 N N . LEU A 1 93 ? -14.328 26.024 -2.001 1.00 87.25 93 LEU A N 1
ATOM 703 C CA . LEU A 1 93 ? -14.313 24.608 -2.319 1.00 87.25 93 LEU A CA 1
ATOM 704 C C . LEU A 1 93 ? -12.858 24.190 -2.543 1.00 87.25 93 LEU A C 1
ATOM 706 O O . LEU A 1 93 ? -12.177 24.723 -3.416 1.00 87.25 93 LEU A O 1
ATOM 710 N N . VAL A 1 94 ? -12.388 23.249 -1.735 1.00 84.69 94 VAL A N 1
ATOM 711 C CA . VAL A 1 94 ? -11.210 22.444 -2.035 1.00 84.69 94 VAL A CA 1
ATOM 712 C C . VAL A 1 94 ? -11.705 21.330 -2.945 1.00 84.69 94 VAL A C 1
ATOM 714 O O . VAL A 1 94 ? -12.406 20.430 -2.480 1.00 84.69 94 VAL A O 1
ATOM 717 N N . GLU A 1 95 ? -11.432 21.432 -4.245 1.00 79.69 95 GLU A N 1
ATOM 718 C CA . GLU A 1 95 ? -11.846 20.398 -5.194 1.00 79.69 95 GLU A CA 1
ATOM 719 C C . GLU A 1 95 ? -11.206 19.058 -4.831 1.00 79.69 95 GLU A C 1
ATOM 721 O O . GLU A 1 95 ? -10.045 18.995 -4.421 1.00 79.69 95 GLU A O 1
ATOM 726 N N . GLY A 1 96 ? -11.989 17.987 -4.955 1.00 74.00 96 GLY A N 1
ATOM 727 C CA . GLY A 1 96 ? -11.459 16.646 -4.784 1.00 74.00 96 GLY A CA 1
ATOM 728 C C . GLY A 1 96 ? -10.480 16.315 -5.901 1.00 74.00 96 GLY A C 1
ATOM 729 O O . GLY A 1 96 ? -10.751 16.591 -7.070 1.00 74.00 96 GLY A O 1
ATOM 730 N N . ASP A 1 97 ? -9.363 15.687 -5.556 1.00 63.09 97 ASP A N 1
ATOM 731 C CA . ASP A 1 97 ? -8.414 15.215 -6.552 1.00 63.09 97 ASP A CA 1
ATOM 732 C C . ASP A 1 97 ? -8.899 13.885 -7.135 1.00 63.09 97 ASP A C 1
ATOM 734 O O . ASP A 1 97 ? -8.710 12.817 -6.554 1.00 63.09 97 ASP A O 1
ATOM 738 N N . ALA A 1 98 ? -9.531 13.926 -8.306 1.00 52.41 98 ALA A N 1
ATOM 739 C CA . ALA A 1 98 ? -9.994 12.721 -8.987 1.00 52.41 98 ALA A CA 1
ATOM 740 C C . ALA A 1 98 ? -8.851 11.751 -9.353 1.00 52.41 98 ALA A C 1
ATOM 742 O O . ALA A 1 98 ? -9.124 10.567 -9.543 1.00 52.41 98 ALA A O 1
ATOM 743 N N . ALA A 1 99 ? -7.591 12.206 -9.426 1.00 46.47 99 ALA A N 1
ATOM 744 C CA . ALA A 1 99 ? -6.445 11.336 -9.697 1.00 46.47 99 ALA A CA 1
ATOM 745 C C . ALA A 1 99 ? -6.162 10.371 -8.537 1.00 46.47 99 ALA A C 1
ATOM 747 O O . ALA A 1 99 ? -5.744 9.242 -8.775 1.00 46.47 99 ALA A O 1
ATOM 748 N N . SER A 1 100 ? -6.503 10.753 -7.303 1.00 46.50 100 SER A N 1
ATOM 749 C CA . SER A 1 100 ? -6.432 9.857 -6.140 1.00 46.50 100 SER A CA 1
ATOM 750 C C . SER A 1 100 ? -7.454 8.706 -6.178 1.00 46.50 100 SER A C 1
ATOM 752 O O . SER A 1 100 ? -7.344 7.768 -5.399 1.00 46.50 100 SER A O 1
ATOM 754 N N . ARG A 1 101 ? -8.421 8.728 -7.114 1.00 44.34 101 ARG A N 1
ATOM 755 C CA . ARG A 1 101 ? -9.397 7.640 -7.330 1.00 44.34 101 ARG A CA 1
ATOM 756 C C . ARG A 1 101 ? -8.919 6.552 -8.295 1.00 44.34 101 ARG A C 1
ATOM 758 O O . ARG A 1 101 ? -9.577 5.522 -8.387 1.00 44.34 101 ARG A O 1
ATOM 765 N N . ASN A 1 102 ? -7.832 6.791 -9.035 1.00 43.50 102 ASN A N 1
ATOM 766 C CA . ASN A 1 102 ? -7.349 5.903 -10.096 1.00 43.50 102 ASN A CA 1
ATOM 767 C C . ASN A 1 102 ? -5.914 5.449 -9.797 1.00 43.50 102 ASN A C 1
ATOM 769 O O . ASN A 1 102 ? -4.973 5.964 -10.396 1.00 43.50 102 ASN A O 1
ATOM 773 N N . PRO A 1 103 ? -5.723 4.496 -8.881 1.00 42.44 103 PRO A N 1
ATOM 774 C CA . PRO A 1 103 ? -4.393 4.029 -8.495 1.00 42.44 103 PRO A CA 1
ATOM 775 C C . PRO A 1 103 ? -3.652 3.269 -9.606 1.00 42.44 103 PRO A C 1
ATOM 777 O O . PRO A 1 103 ? -2.434 3.144 -9.531 1.00 42.44 103 PRO A O 1
ATOM 780 N N . ASP A 1 104 ? -4.360 2.825 -10.653 1.00 38.38 104 ASP A N 1
ATOM 781 C CA . ASP A 1 104 ? -3.772 2.238 -11.869 1.00 38.38 104 ASP A CA 1
ATOM 782 C C . ASP A 1 104 ? -3.191 3.283 -12.830 1.00 38.38 104 ASP A C 1
ATOM 784 O O . ASP A 1 104 ? -2.450 2.955 -13.760 1.00 38.38 104 ASP A O 1
ATOM 788 N N . ALA A 1 105 ? -3.488 4.566 -12.612 1.00 40.94 105 ALA A N 1
ATOM 789 C CA . ALA A 1 105 ? -2.739 5.618 -13.265 1.00 40.94 105 ALA A CA 1
ATOM 790 C C . ALA A 1 105 ? -1.394 5.727 -12.549 1.00 40.94 105 ALA A C 1
ATOM 792 O O . ALA A 1 105 ? -1.349 6.080 -11.373 1.00 40.94 105 ALA A O 1
ATOM 793 N N . VAL A 1 106 ? -0.289 5.490 -13.264 1.00 41.56 106 VAL A N 1
ATOM 794 C CA . VAL A 1 106 ? 1.019 6.004 -12.836 1.00 41.56 106 VAL A CA 1
ATOM 795 C C . VAL A 1 106 ? 0.807 7.496 -12.577 1.00 41.56 106 VAL A C 1
ATOM 797 O O . VAL A 1 106 ? 0.524 8.208 -13.548 1.00 41.56 106 VAL A O 1
ATOM 800 N N . PRO A 1 107 ? 0.835 7.985 -11.321 1.00 42.50 107 PRO A N 1
ATOM 801 C CA . PRO A 1 107 ? 0.386 9.336 -11.039 1.00 42.50 107 PRO A CA 1
ATOM 802 C C . PRO A 1 107 ? 1.358 10.289 -11.712 1.00 42.50 107 PRO A C 1
ATOM 804 O O . PRO A 1 107 ? 2.463 10.493 -11.209 1.00 42.50 107 PRO A O 1
ATOM 807 N N . ASN A 1 108 ? 0.991 10.861 -12.863 1.00 45.34 108 ASN A N 1
ATOM 808 C CA . ASN A 1 108 ? 1.713 12.023 -13.326 1.00 45.34 108 ASN A CA 1
ATOM 809 C C . ASN A 1 108 ? 1.008 12.918 -14.348 1.00 45.34 108 ASN A C 1
ATOM 811 O O . ASN A 1 108 ? 0.765 12.534 -15.489 1.00 45.34 108 ASN A O 1
ATOM 815 N N . GLY A 1 109 ? 0.847 14.186 -13.971 1.00 40.81 109 GLY A N 1
ATOM 816 C CA . GLY A 1 109 ? 0.847 15.302 -14.912 1.00 40.81 109 GLY A CA 1
ATOM 817 C C . GLY A 1 109 ? 2.011 16.247 -14.594 1.00 40.81 109 GLY A C 1
ATOM 818 O O . GLY A 1 109 ? 1.775 17.263 -13.952 1.00 40.81 109 GLY A O 1
ATOM 819 N N . ALA A 1 110 ? 3.238 15.900 -15.013 1.00 48.62 110 ALA A N 1
ATOM 820 C CA . ALA A 1 110 ? 4.493 16.688 -14.953 1.00 48.62 110 ALA A CA 1
ATOM 821 C C . ALA A 1 110 ? 5.263 16.853 -13.603 1.00 48.62 110 ALA A C 1
ATOM 823 O O . ALA A 1 110 ? 5.901 17.869 -13.379 1.00 48.62 110 ALA A O 1
ATOM 824 N N . PHE A 1 111 ? 5.292 15.839 -12.738 1.00 51.38 111 PHE A N 1
ATOM 825 C CA . PHE A 1 111 ? 5.794 15.782 -11.347 1.00 51.38 111 PHE A CA 1
ATOM 826 C C . PHE A 1 111 ? 4.905 16.494 -10.322 1.00 51.38 111 PHE A C 1
ATOM 828 O O . PHE A 1 111 ? 5.371 17.244 -9.463 1.00 51.38 111 PHE A O 1
ATOM 835 N N . ARG A 1 112 ? 3.590 16.263 -10.396 1.00 43.00 112 ARG A N 1
ATOM 836 C CA . ARG A 1 112 ? 2.637 16.836 -9.437 1.00 43.00 112 ARG A CA 1
ATOM 837 C C . ARG A 1 112 ? 2.747 16.167 -8.072 1.00 43.00 112 ARG A C 1
ATOM 839 O O . ARG A 1 112 ? 2.152 15.126 -7.841 1.00 43.00 112 ARG A O 1
ATOM 846 N N . TYR A 1 113 ? 3.541 16.789 -7.210 1.00 39.81 113 TYR A N 1
ATOM 847 C CA . TYR A 1 113 ? 3.114 17.491 -5.994 1.00 39.81 113 TYR A CA 1
ATOM 848 C C . TYR A 1 113 ? 4.408 17.947 -5.310 1.00 39.81 113 TYR A C 1
ATOM 850 O O . TYR A 1 113 ? 5.088 17.143 -4.704 1.00 39.81 113 TYR A O 1
ATOM 858 N N . TRP A 1 114 ? 4.810 19.206 -5.401 1.00 41.19 114 TRP A N 1
ATOM 859 C CA . TRP A 1 114 ? 5.919 19.664 -4.558 1.00 41.19 114 TRP A CA 1
ATOM 860 C C . TRP A 1 114 ? 5.368 19.888 -3.152 1.00 41.19 114 TRP A C 1
ATOM 862 O O . TRP A 1 114 ? 4.520 20.762 -2.950 1.00 41.19 114 TRP A O 1
ATOM 872 N N . GLU A 1 115 ? 5.810 19.084 -2.186 1.00 38.41 115 GLU A N 1
ATOM 873 C CA . GLU A 1 115 ? 5.697 19.472 -0.784 1.00 38.41 115 GLU A CA 1
ATOM 874 C C . GLU A 1 115 ? 6.596 20.701 -0.637 1.00 38.41 115 GLU A C 1
ATOM 876 O O . GLU A 1 115 ? 7.792 20.642 -0.887 1.00 38.41 115 GLU A O 1
ATOM 881 N N . THR A 1 116 ? 6.027 21.863 -0.319 1.00 32.34 116 THR A N 1
ATOM 882 C CA . THR A 1 116 ? 6.734 23.159 -0.405 1.00 32.34 116 THR A CA 1
ATOM 883 C C . THR A 1 116 ? 7.895 23.288 0.597 1.00 32.34 116 THR A C 1
ATOM 885 O O . THR A 1 116 ? 8.568 24.312 0.616 1.00 32.34 116 THR A O 1
ATOM 888 N N . GLU A 1 117 ? 8.115 22.253 1.416 1.00 38.34 117 GLU A N 1
ATOM 889 C CA . GLU A 1 117 ? 9.195 22.112 2.398 1.00 38.34 117 GLU A CA 1
ATOM 890 C C . GLU A 1 117 ? 9.989 20.799 2.258 1.00 38.34 117 GLU A C 1
ATOM 892 O O . GLU A 1 117 ? 10.921 20.583 3.027 1.00 38.34 117 GLU A O 1
ATOM 897 N N . ALA A 1 118 ? 9.663 19.924 1.298 1.00 39.50 118 ALA A N 1
ATOM 898 C CA . ALA A 1 118 ? 10.444 18.720 1.034 1.00 39.50 118 ALA A CA 1
ATOM 899 C C . ALA A 1 118 ? 10.829 18.689 -0.442 1.00 39.50 118 ALA A C 1
ATOM 901 O O . ALA A 1 118 ? 9.963 18.737 -1.309 1.00 39.50 118 ALA A O 1
ATOM 902 N N . ASP A 1 119 ? 12.125 18.595 -0.722 1.00 43.09 119 ASP A N 1
ATOM 903 C CA . ASP A 1 119 ? 12.739 18.619 -2.055 1.00 43.09 119 ASP A CA 1
ATOM 904 C C . ASP A 1 119 ? 12.367 17.400 -2.941 1.00 43.09 119 ASP A C 1
ATOM 906 O O . ASP A 1 119 ? 13.224 16.783 -3.569 1.00 43.09 119 ASP A O 1
ATOM 910 N N . ARG A 1 120 ? 11.095 16.980 -2.983 1.00 46.25 120 ARG A N 1
ATOM 911 C CA . ARG A 1 120 ? 10.622 15.785 -3.691 1.00 46.25 120 ARG A CA 1
ATOM 912 C C . ARG A 1 120 ? 9.208 15.944 -4.267 1.00 46.25 120 ARG A C 1
ATOM 914 O O . ARG A 1 120 ? 8.360 16.591 -3.648 1.00 46.25 120 ARG A O 1
ATOM 921 N N . PRO A 1 121 ? 8.910 15.277 -5.399 1.00 46.31 121 PRO A N 1
ATOM 922 C CA . PRO A 1 121 ? 7.537 15.052 -5.838 1.00 46.31 121 PRO A CA 1
ATOM 923 C C . PRO A 1 121 ? 6.794 14.210 -4.792 1.00 46.31 121 PRO A C 1
ATOM 925 O O . PRO A 1 121 ? 7.312 13.193 -4.326 1.00 46.31 121 PRO A O 1
ATOM 928 N N . ALA A 1 122 ? 5.576 14.585 -4.416 1.00 43.72 122 ALA A N 1
ATOM 929 C CA . ALA A 1 122 ? 4.803 13.827 -3.458 1.00 43.72 122 ALA A CA 1
ATOM 930 C C . ALA A 1 122 ? 4.448 12.492 -4.083 1.00 43.72 122 ALA A C 1
ATOM 932 O O . ALA A 1 122 ? 4.370 12.322 -5.301 1.00 43.72 122 ALA A O 1
ATOM 933 N N . PHE A 1 123 ? 4.297 11.524 -3.200 1.00 50.16 123 PHE A N 1
ATOM 934 C CA . PHE A 1 123 ? 4.197 10.124 -3.551 1.00 50.16 123 PHE A CA 1
ATOM 935 C C . PHE A 1 123 ? 5.491 9.484 -4.081 1.00 50.16 123 PHE A C 1
ATOM 937 O O . PHE A 1 123 ? 5.487 8.278 -4.300 1.00 50.16 123 PHE A O 1
ATOM 944 N N . TRP A 1 124 ? 6.611 10.206 -4.170 1.00 64.94 124 TRP A N 1
ATOM 945 C CA . TRP A 1 124 ? 7.921 9.597 -4.404 1.00 64.94 124 TRP A CA 1
ATOM 946 C C . TRP A 1 124 ? 8.779 9.636 -3.131 1.00 64.94 124 TRP A C 1
ATOM 948 O O . TRP A 1 124 ? 8.960 10.688 -2.514 1.00 64.94 124 TRP A O 1
ATOM 958 N N . GLY A 1 125 ? 9.280 8.481 -2.699 1.00 66.12 125 GLY A N 1
ATOM 959 C CA . GLY A 1 125 ? 10.307 8.381 -1.669 1.00 66.12 125 GLY A CA 1
ATOM 960 C C . GLY A 1 125 ? 11.686 8.680 -2.256 1.00 66.12 125 GLY A C 1
ATOM 961 O O . GLY A 1 125 ? 11.891 8.610 -3.467 1.00 66.12 125 GLY A O 1
ATOM 962 N N . ILE A 1 126 ? 12.635 9.066 -1.400 1.00 79.06 126 ILE A N 1
ATOM 963 C CA . ILE A 1 126 ? 14.051 9.130 -1.776 1.00 79.06 126 ILE A CA 1
ATOM 964 C C . ILE A 1 126 ? 14.752 7.995 -1.049 1.00 79.06 126 ILE A C 1
ATOM 966 O O . ILE A 1 126 ? 14.782 7.969 0.182 1.00 79.06 126 ILE A O 1
ATOM 970 N N . VAL A 1 127 ? 15.353 7.099 -1.818 1.00 81.44 127 VAL A N 1
ATOM 971 C CA . VAL A 1 127 ? 16.175 6.004 -1.315 1.00 81.44 127 VAL A CA 1
ATOM 972 C C . VAL A 1 127 ? 17.639 6.396 -1.472 1.00 81.44 127 VAL A C 1
ATOM 974 O O . VAL A 1 127 ? 18.069 6.806 -2.553 1.00 81.44 127 VAL A O 1
ATOM 977 N N . ARG A 1 128 ? 18.398 6.285 -0.379 1.00 89.31 128 ARG A N 1
ATOM 978 C CA . ARG A 1 128 ? 19.848 6.501 -0.340 1.00 89.31 128 ARG A CA 1
ATOM 979 C C . ARG A 1 128 ? 20.505 5.260 0.242 1.00 89.31 128 ARG A C 1
ATOM 981 O O . ARG A 1 128 ? 20.252 4.926 1.393 1.00 89.31 128 ARG A O 1
ATOM 988 N N . GLU A 1 129 ? 21.367 4.611 -0.526 1.00 87.56 129 GLU A N 1
ATOM 989 C CA . GLU A 1 129 ? 22.183 3.489 -0.047 1.00 87.56 129 GLU A CA 1
ATOM 990 C C . GLU A 1 129 ? 23.652 3.892 -0.230 1.00 87.56 129 GLU A C 1
ATOM 992 O O . GLU A 1 129 ? 24.099 4.101 -1.357 1.00 87.56 129 GLU A O 1
ATOM 997 N N . GLY A 1 130 ? 24.387 4.130 0.863 1.00 83.50 130 GLY A N 1
ATOM 998 C CA . GLY A 1 130 ? 25.781 4.613 0.809 1.00 83.50 130 GLY A CA 1
ATOM 999 C C . GLY A 1 130 ? 25.969 6.002 0.168 1.00 83.50 130 GLY A C 1
ATOM 1000 O O . GLY A 1 130 ? 27.084 6.408 -0.160 1.00 83.50 130 GLY A O 1
ATOM 1001 N N . ALA A 1 131 ? 24.886 6.749 -0.053 1.00 81.69 131 ALA A N 1
ATOM 1002 C CA . ALA A 1 131 ? 24.872 7.995 -0.814 1.00 81.69 131 ALA A CA 1
ATOM 1003 C C . ALA A 1 131 ? 24.756 9.241 0.082 1.00 81.69 131 ALA A C 1
ATOM 1005 O O . ALA A 1 131 ? 23.924 10.116 -0.161 1.00 81.69 131 ALA A O 1
ATOM 1006 N N . ASP A 1 132 ? 25.599 9.342 1.113 1.00 82.19 132 ASP A N 1
ATOM 1007 C CA . ASP A 1 132 ? 25.569 10.483 2.039 1.00 82.19 132 ASP A CA 1
ATOM 1008 C C . ASP A 1 132 ? 25.809 11.810 1.305 1.00 82.19 132 ASP A C 1
ATOM 1010 O O . ASP A 1 132 ? 26.691 11.921 0.449 1.00 82.19 132 ASP A O 1
ATOM 1014 N N . GLY A 1 133 ? 24.972 12.808 1.594 1.00 82.44 133 GLY A N 1
ATOM 1015 C CA . GLY A 1 133 ? 24.987 14.110 0.920 1.00 82.44 133 GLY A CA 1
ATOM 1016 C C . GLY A 1 133 ? 24.442 14.114 -0.515 1.00 82.44 133 GLY A C 1
ATOM 1017 O O . GLY A 1 133 ? 24.358 15.182 -1.121 1.00 82.44 133 GLY A O 1
ATOM 1018 N N . ALA A 1 134 ? 24.048 12.964 -1.075 1.00 86.81 134 ALA A N 1
ATOM 1019 C CA . ALA A 1 134 ? 23.379 12.925 -2.369 1.00 86.81 134 ALA A CA 1
ATOM 1020 C C . ALA A 1 134 ? 21.946 13.476 -2.253 1.00 86.81 134 ALA A C 1
ATOM 1022 O O . ALA A 1 134 ? 21.232 13.233 -1.269 1.00 86.81 134 ALA A O 1
ATOM 1023 N N . SER A 1 135 ? 21.511 14.230 -3.257 1.00 84.75 135 SER A N 1
ATOM 1024 C CA . SER A 1 135 ? 20.209 14.901 -3.255 1.00 84.75 135 SER A CA 1
ATOM 1025 C C . SER A 1 135 ? 19.512 14.768 -4.598 1.00 84.75 135 SER A C 1
ATOM 1027 O O . SER A 1 135 ? 20.159 14.691 -5.641 1.00 84.75 135 SER A O 1
ATOM 1029 N N . VAL A 1 136 ? 18.184 14.738 -4.554 1.00 82.44 136 VAL A N 1
ATOM 1030 C CA . VAL A 1 136 ? 17.346 14.953 -5.730 1.00 82.44 136 VAL A CA 1
ATOM 1031 C C . VAL A 1 136 ? 16.797 16.363 -5.600 1.00 82.44 136 VAL A C 1
ATOM 1033 O O . VAL A 1 136 ? 16.290 16.718 -4.541 1.00 82.44 136 VAL A O 1
ATOM 1036 N N . GLN A 1 137 ? 16.978 17.173 -6.633 1.00 79.00 137 GLN A N 1
ATOM 1037 C CA . GLN A 1 137 ? 16.577 18.571 -6.664 1.00 79.00 137 GLN A CA 1
ATOM 1038 C C . GLN A 1 137 ? 15.296 18.745 -7.492 1.00 79.00 137 GLN A C 1
ATOM 1040 O O . GLN A 1 137 ? 15.021 17.932 -8.389 1.00 79.00 137 GLN A O 1
ATOM 1045 N N . PRO A 1 138 ? 14.516 19.806 -7.202 1.00 65.50 138 PRO A N 1
ATOM 1046 C CA . PRO A 1 138 ? 13.335 20.176 -7.961 1.00 65.50 138 PRO A CA 1
ATOM 1047 C C . PRO A 1 138 ? 13.590 20.374 -9.442 1.00 65.50 138 PRO A C 1
ATOM 1049 O O . PRO A 1 138 ? 14.737 20.486 -9.871 1.00 65.50 138 PRO A O 1
ATOM 1052 N N . PRO A 1 139 ? 12.518 20.395 -10.247 1.00 65.44 139 PRO A N 1
ATOM 1053 C CA . PRO A 1 139 ? 12.660 20.318 -11.663 1.00 65.44 139 PRO A CA 1
ATOM 1054 C C . PRO A 1 139 ? 13.257 21.618 -12.160 1.00 65.44 139 PRO A C 1
ATOM 1056 O O . PRO A 1 139 ? 12.667 22.686 -11.987 1.00 65.44 139 PRO A O 1
ATOM 1059 N N . VAL A 1 140 ? 14.426 21.523 -12.771 1.00 64.06 140 VAL A N 1
ATOM 1060 C CA . VAL A 1 140 ? 15.085 22.666 -13.393 1.00 64.06 140 VAL A CA 1
ATOM 1061 C C . VAL A 1 140 ? 14.811 22.585 -14.889 1.00 64.06 140 VAL A C 1
ATOM 1063 O O . VAL A 1 140 ? 14.796 21.495 -15.462 1.00 64.06 140 VAL A O 1
ATOM 1066 N N . ALA A 1 141 ? 14.562 23.724 -15.531 1.00 68.12 141 ALA A N 1
ATOM 1067 C CA . ALA A 1 141 ? 14.576 23.779 -16.987 1.00 68.12 141 ALA A CA 1
ATOM 1068 C C . ALA A 1 141 ? 16.014 23.510 -17.456 1.00 68.12 141 ALA A C 1
ATOM 1070 O O . ALA A 1 141 ? 16.927 24.270 -17.127 1.00 68.12 141 ALA A O 1
ATOM 1071 N N . VAL A 1 142 ? 16.224 22.422 -18.194 1.00 65.31 142 VAL A N 1
ATOM 1072 C CA . VAL A 1 142 ? 17.541 22.026 -18.715 1.00 65.31 142 VAL A CA 1
ATOM 1073 C C . VAL A 1 142 ? 17.494 22.068 -20.237 1.00 65.31 142 VAL A C 1
ATOM 1075 O O . VAL A 1 142 ? 16.626 21.445 -20.842 1.00 65.31 142 VAL A O 1
ATOM 1078 N N . ASP A 1 143 ? 18.440 22.780 -20.854 1.00 59.03 143 ASP A N 1
ATOM 1079 C CA . ASP A 1 143 ? 18.652 22.815 -22.307 1.00 59.03 143 ASP A CA 1
ATOM 1080 C C . ASP A 1 143 ? 17.375 23.100 -23.127 1.00 59.03 143 ASP A C 1
ATOM 1082 O O . ASP A 1 143 ? 17.005 22.333 -24.015 1.00 59.03 143 ASP A O 1
ATOM 1086 N N . SER A 1 144 ? 16.698 24.225 -22.856 1.00 56.22 144 SER A N 1
ATOM 1087 C CA . SER A 1 144 ? 15.497 24.702 -23.582 1.00 56.22 144 SER A CA 1
ATOM 1088 C C . SER A 1 144 ? 14.277 23.762 -23.585 1.00 56.22 144 SER A C 1
ATOM 1090 O O . SER A 1 144 ? 13.310 24.023 -24.300 1.00 56.22 144 SER A O 1
ATOM 1092 N N . ASP A 1 145 ? 14.284 22.706 -22.768 1.00 57.81 145 ASP A N 1
ATOM 1093 C CA . ASP A 1 145 ? 13.125 21.838 -22.561 1.00 57.81 145 ASP A CA 1
ATOM 1094 C C . ASP A 1 145 ? 12.073 22.561 -21.696 1.00 57.81 145 ASP A C 1
ATOM 1096 O O . ASP A 1 145 ? 12.393 22.975 -20.576 1.00 57.81 145 ASP A O 1
ATOM 1100 N N . PRO A 1 146 ? 10.833 22.758 -22.187 1.00 53.66 146 PRO A N 1
ATOM 1101 C CA . PRO A 1 146 ? 9.767 23.365 -21.393 1.00 53.66 146 PRO A CA 1
ATOM 1102 C C . PRO A 1 146 ? 9.280 22.452 -20.258 1.00 53.66 146 PRO A C 1
ATOM 1104 O O . PRO A 1 146 ? 8.617 22.939 -19.340 1.00 53.66 146 PRO A O 1
ATOM 1107 N N . ASP A 1 147 ? 9.599 21.153 -20.300 1.00 61.03 147 ASP A N 1
ATOM 1108 C CA . ASP A 1 147 ? 9.213 20.215 -19.254 1.00 61.03 147 ASP A CA 1
ATOM 1109 C C . ASP A 1 147 ? 10.269 20.156 -18.137 1.00 61.03 147 ASP A C 1
ATOM 1111 O O . ASP A 1 147 ? 11.457 19.920 -18.347 1.00 61.03 147 ASP A O 1
ATOM 1115 N N . ALA A 1 148 ? 9.785 20.326 -16.913 1.00 69.38 148 ALA A N 1
ATOM 1116 C CA . ALA A 1 148 ? 10.462 20.086 -15.645 1.00 69.38 148 ALA A CA 1
ATOM 1117 C C . ALA A 1 148 ? 11.314 18.785 -15.629 1.00 69.38 148 ALA A C 1
ATOM 1119 O O . ALA A 1 148 ? 10.770 17.710 -15.879 1.00 69.38 148 ALA A O 1
ATOM 1120 N N . ALA A 1 149 ? 12.607 18.849 -15.261 1.00 82.62 149 ALA A N 1
ATOM 1121 C CA . ALA A 1 149 ? 13.494 17.679 -15.121 1.00 82.62 149 ALA A CA 1
ATOM 1122 C C . ALA A 1 149 ? 14.041 17.495 -13.695 1.00 82.62 149 ALA A C 1
ATOM 1124 O O . ALA A 1 149 ? 14.698 18.391 -13.171 1.00 82.62 149 ALA A O 1
ATOM 1125 N N . LEU A 1 150 ? 13.841 16.318 -13.093 1.00 85.56 150 LEU A N 1
ATOM 1126 C CA . LEU A 1 150 ? 14.434 15.959 -11.801 1.00 85.56 150 LEU A CA 1
ATOM 1127 C C . LEU A 1 150 ? 15.944 15.819 -11.926 1.00 85.56 150 LEU A C 1
ATOM 1129 O O . LEU A 1 150 ? 16.422 15.069 -12.776 1.00 85.56 150 LEU A O 1
ATOM 1133 N N . GLU A 1 151 ? 16.680 16.473 -11.037 1.00 89.38 151 GLU A N 1
ATOM 1134 C CA . GLU A 1 151 ? 18.136 16.452 -11.033 1.00 89.38 151 GLU A CA 1
ATOM 1135 C C . GLU A 1 151 ? 18.672 15.651 -9.844 1.00 89.38 151 GLU A C 1
ATOM 1137 O O . GLU A 1 151 ? 18.403 15.957 -8.689 1.00 89.38 151 GLU A O 1
ATOM 1142 N N . PHE A 1 152 ? 19.464 14.626 -10.126 1.00 92.25 152 PHE A N 1
ATOM 1143 C CA . PHE A 1 152 ? 20.110 13.756 -9.155 1.00 92.25 152 PHE A CA 1
ATOM 1144 C C . PHE A 1 152 ? 21.559 14.201 -9.006 1.00 92.25 152 PHE A C 1
ATOM 1146 O O . PHE A 1 152 ? 22.317 14.141 -9.974 1.00 92.25 152 PHE A O 1
ATOM 1153 N N . ARG A 1 153 ? 21.951 14.623 -7.802 1.00 91.94 153 ARG A N 1
ATOM 1154 C CA . ARG A 1 153 ? 23.307 15.079 -7.485 1.00 91.94 153 ARG A CA 1
ATOM 1155 C C . ARG A 1 153 ? 23.996 14.142 -6.510 1.00 91.94 153 ARG A C 1
ATOM 1157 O O . ARG A 1 153 ? 23.488 13.895 -5.417 1.00 91.94 153 ARG A O 1
ATOM 1164 N N . PHE A 1 154 ? 25.203 13.720 -6.863 1.00 90.69 154 PHE A N 1
ATOM 1165 C CA . PHE A 1 154 ? 26.143 13.083 -5.948 1.00 90.69 154 PHE A CA 1
ATOM 1166 C C . PHE A 1 154 ? 27.302 14.032 -5.659 1.00 90.69 154 PHE A C 1
ATOM 1168 O O . PHE A 1 154 ? 27.945 14.491 -6.607 1.00 90.69 154 PHE A O 1
ATOM 1175 N N . PRO A 1 155 ? 27.619 14.302 -4.382 1.00 88.88 155 PRO A N 1
ATOM 1176 C CA . PRO A 1 155 ? 28.858 14.982 -4.049 1.00 88.88 155 PRO A CA 1
ATOM 1177 C C . PRO A 1 155 ? 30.060 14.065 -4.343 1.00 88.88 155 PRO A C 1
ATOM 1179 O O . PRO A 1 155 ? 29.907 12.832 -4.291 1.00 88.88 155 PRO A O 1
ATOM 1182 N N . PRO A 1 156 ? 31.249 14.649 -4.594 1.00 87.75 156 PRO A N 1
ATOM 1183 C CA . PRO A 1 156 ? 32.500 13.901 -4.671 1.00 87.75 156 PRO A CA 1
ATOM 1184 C C . PRO A 1 156 ? 32.675 13.010 -3.442 1.00 87.75 156 PRO A C 1
ATOM 1186 O O . PRO A 1 156 ? 32.344 13.417 -2.326 1.00 87.75 156 PRO A O 1
ATOM 1189 N N . ALA A 1 157 ? 33.199 11.802 -3.630 1.00 82.00 157 ALA A N 1
ATOM 1190 C CA . ALA A 1 157 ? 33.494 10.905 -2.520 1.00 82.00 157 ALA A CA 1
ATOM 1191 C C . ALA A 1 157 ? 34.773 10.116 -2.788 1.00 82.00 157 ALA A C 1
ATOM 1193 O O . ALA A 1 157 ? 34.990 9.594 -3.880 1.00 82.00 157 ALA A O 1
ATOM 1194 N N . ALA A 1 158 ? 35.614 10.007 -1.763 1.00 76.69 158 ALA A N 1
ATOM 1195 C CA . ALA A 1 158 ? 36.809 9.184 -1.824 1.00 76.69 158 ALA A CA 1
ATOM 1196 C C . ALA A 1 158 ? 36.447 7.695 -1.684 1.00 76.69 158 ALA A C 1
ATOM 1198 O O . ALA A 1 158 ? 35.648 7.320 -0.828 1.00 76.69 158 ALA A O 1
ATOM 1199 N N . GLY A 1 159 ? 37.087 6.842 -2.487 1.00 79.19 159 GLY A N 1
ATOM 1200 C CA . GLY A 1 159 ? 36.972 5.385 -2.386 1.00 79.19 159 GLY A CA 1
ATOM 1201 C C . GLY A 1 159 ? 36.063 4.730 -3.430 1.00 79.19 159 GLY A C 1
ATOM 1202 O O . GLY A 1 159 ? 35.493 5.380 -4.304 1.00 79.19 159 GLY A O 1
ATOM 1203 N N . ARG A 1 160 ? 35.991 3.396 -3.362 1.00 78.94 160 ARG A N 1
ATOM 1204 C CA . ARG A 1 160 ? 35.167 2.543 -4.228 1.00 78.94 160 ARG A CA 1
ATOM 1205 C C . ARG A 1 160 ? 34.071 1.889 -3.396 1.00 78.94 160 ARG A C 1
ATOM 1207 O O . ARG A 1 160 ? 34.209 0.741 -2.985 1.00 78.94 160 ARG A O 1
ATOM 1214 N N . SER A 1 161 ? 33.011 2.633 -3.120 1.00 82.62 161 SER A N 1
ATOM 1215 C CA . SER A 1 161 ? 31.777 2.095 -2.553 1.00 82.62 161 SER A CA 1
ATOM 1216 C C . SER A 1 161 ? 30.636 2.336 -3.532 1.00 82.62 161 SER A C 1
ATOM 1218 O O . SER A 1 161 ? 30.568 3.392 -4.161 1.00 82.62 161 SER A O 1
ATOM 1220 N N . THR A 1 162 ? 29.758 1.346 -3.690 1.00 87.56 162 THR A N 1
ATOM 1221 C CA . THR A 1 162 ? 28.528 1.518 -4.466 1.00 87.56 162 THR A CA 1
ATOM 1222 C C . THR A 1 162 ? 27.609 2.460 -3.705 1.00 87.56 162 THR A C 1
ATOM 1224 O O . THR A 1 162 ? 27.293 2.231 -2.538 1.00 87.56 162 THR A O 1
ATOM 1227 N N . ARG A 1 163 ? 27.198 3.533 -4.373 1.00 91.56 163 ARG A N 1
ATOM 1228 C CA . ARG A 1 163 ? 26.271 4.536 -3.855 1.00 91.56 163 ARG A CA 1
ATOM 1229 C C . ARG A 1 163 ? 25.041 4.522 -4.744 1.00 91.56 163 ARG A C 1
ATOM 1231 O O . ARG A 1 163 ? 25.182 4.542 -5.967 1.00 91.56 163 ARG A O 1
ATOM 1238 N N . LEU A 1 164 ? 23.854 4.493 -4.158 1.00 92.75 164 LEU A N 1
ATOM 1239 C CA . LEU A 1 164 ? 22.581 4.559 -4.868 1.00 92.75 164 LEU A CA 1
ATOM 1240 C C . LEU A 1 164 ? 21.790 5.767 -4.384 1.00 92.75 164 LEU A C 1
ATOM 1242 O O . LEU A 1 164 ? 21.592 5.949 -3.184 1.00 92.75 164 LEU A O 1
ATOM 1246 N N . LEU A 1 165 ? 21.289 6.540 -5.338 1.00 92.56 165 LEU A N 1
ATOM 1247 C CA . LEU A 1 165 ? 20.257 7.537 -5.124 1.00 92.56 165 LEU A CA 1
ATOM 1248 C C . LEU A 1 165 ? 19.098 7.190 -6.047 1.00 92.56 165 LEU A C 1
ATOM 1250 O O . LEU A 1 165 ? 19.279 7.080 -7.263 1.00 92.56 165 LEU A O 1
ATOM 1254 N N . ALA A 1 166 ? 17.913 7.024 -5.474 1.00 91.19 166 ALA A N 1
ATOM 1255 C CA . ALA A 1 166 ? 16.722 6.761 -6.254 1.00 91.19 166 ALA A CA 1
ATOM 1256 C C . ALA A 1 166 ? 15.526 7.576 -5.768 1.00 91.19 166 ALA A C 1
ATOM 1258 O O . ALA A 1 166 ? 15.370 7.798 -4.569 1.00 91.19 166 ALA A O 1
ATOM 1259 N N . CYS A 1 167 ? 14.670 7.981 -6.704 1.00 85.38 167 CYS A N 1
ATOM 1260 C CA . CYS A 1 167 ? 13.295 8.352 -6.389 1.00 85.38 167 CYS A CA 1
ATOM 1261 C C . CYS A 1 167 ? 12.422 7.131 -6.618 1.00 85.38 167 CYS A C 1
ATOM 1263 O O . CYS A 1 167 ? 12.398 6.625 -7.740 1.00 85.38 167 CYS A O 1
ATOM 1265 N N . ASP A 1 168 ? 11.700 6.670 -5.602 1.00 83.56 168 ASP A N 1
ATOM 1266 C CA . ASP A 1 168 ? 10.862 5.483 -5.703 1.00 83.56 168 ASP A CA 1
ATOM 1267 C C . ASP A 1 168 ? 9.383 5.746 -5.467 1.00 83.56 168 ASP A C 1
ATOM 1269 O O . ASP A 1 168 ? 8.988 6.652 -4.748 1.00 83.56 168 ASP A O 1
ATOM 1273 N N . THR A 1 169 ? 8.540 4.930 -6.079 1.00 75.69 169 THR A N 1
ATOM 1274 C CA . THR A 1 169 ? 7.108 4.925 -5.817 1.00 75.69 169 THR A CA 1
ATOM 1275 C C . THR A 1 169 ? 6.567 3.509 -5.949 1.00 75.69 169 THR A C 1
ATOM 1277 O O . THR A 1 169 ? 7.090 2.692 -6.710 1.00 75.69 169 THR A O 1
ATOM 1280 N N . GLN A 1 170 ? 5.531 3.202 -5.175 1.00 71.69 170 GLN A N 1
ATOM 1281 C CA . GLN A 1 170 ? 4.775 1.965 -5.314 1.00 71.69 170 GLN A CA 1
ATOM 1282 C C . GLN A 1 170 ? 3.576 2.223 -6.215 1.00 71.69 170 GLN A C 1
ATOM 1284 O O . GLN A 1 170 ? 2.783 3.128 -5.945 1.00 71.69 170 GLN A O 1
ATOM 1289 N N . LEU A 1 171 ? 3.443 1.418 -7.263 1.00 73.00 171 LEU A N 1
ATOM 1290 C CA . LEU A 1 171 ? 2.291 1.436 -8.153 1.00 73.00 171 LEU A CA 1
ATOM 1291 C C . LEU A 1 171 ? 1.917 0.009 -8.569 1.00 73.00 171 LEU A C 1
ATOM 1293 O O . LEU A 1 171 ? 2.763 -0.890 -8.545 1.00 73.00 171 LEU A O 1
ATOM 1297 N N . PRO A 1 172 ? 0.663 -0.222 -8.964 1.00 70.88 172 PRO A N 1
ATOM 1298 C CA . PRO A 1 172 ? 0.312 -1.426 -9.699 1.00 70.88 172 PRO A CA 1
ATOM 1299 C C . PRO A 1 172 ? 1.096 -1.516 -11.013 1.00 70.88 172 PRO A C 1
ATOM 1301 O O . PRO A 1 172 ? 1.372 -0.496 -11.641 1.00 70.88 172 PRO A O 1
ATOM 1304 N N . LEU A 1 173 ? 1.469 -2.725 -11.436 1.00 78.50 173 LEU A N 1
ATOM 1305 C CA . LEU A 1 173 ? 2.147 -2.951 -12.709 1.00 78.50 173 LEU A CA 1
ATOM 1306 C C . LEU A 1 173 ? 1.268 -2.399 -13.840 1.00 78.50 173 LEU A C 1
ATOM 1308 O O . LEU A 1 173 ? 0.161 -2.910 -14.028 1.00 78.50 173 LEU A O 1
ATOM 1312 N N . PRO A 1 174 ? 1.751 -1.399 -14.599 1.00 76.88 174 PRO A N 1
ATOM 1313 C CA . PRO A 1 174 ? 0.989 -0.828 -15.695 1.00 76.88 174 PRO A CA 1
ATOM 1314 C C . PRO A 1 174 ? 0.672 -1.895 -16.742 1.00 76.88 174 PRO A C 1
ATOM 1316 O O . PRO A 1 174 ? 1.550 -2.644 -17.170 1.00 76.88 174 PRO A O 1
ATOM 1319 N N . ASP A 1 175 ? -0.582 -1.938 -17.170 1.00 69.12 175 ASP A N 1
ATOM 1320 C CA . ASP A 1 175 ? -1.089 -2.780 -18.256 1.00 69.12 175 ASP A CA 1
ATOM 1321 C C . ASP A 1 175 ? -0.892 -2.146 -19.644 1.00 69.12 175 ASP A C 1
ATOM 1323 O O . ASP A 1 175 ? -1.212 -2.751 -20.670 1.00 69.12 175 ASP A O 1
ATOM 1327 N N . HIS A 1 176 ? -0.340 -0.933 -19.675 1.00 74.56 176 HIS A N 1
ATOM 1328 C CA . HIS A 1 176 ? 0.064 -0.216 -20.874 1.00 74.56 176 HIS A CA 1
ATOM 1329 C C . HIS A 1 176 ? 1.478 0.357 -20.714 1.00 74.56 176 HIS A C 1
ATOM 1331 O O . HIS A 1 176 ? 1.929 0.591 -19.587 1.00 74.56 176 HIS A O 1
ATOM 1337 N N . PRO A 1 177 ? 2.164 0.654 -21.834 1.00 85.81 177 PRO A N 1
ATOM 1338 C CA . PRO A 1 177 ? 3.481 1.260 -21.788 1.00 85.81 177 PRO A CA 1
ATOM 1339 C C . PRO A 1 177 ? 3.496 2.579 -21.015 1.00 85.81 177 PRO A C 1
ATOM 1341 O O . PRO A 1 177 ? 2.649 3.456 -21.220 1.00 85.81 177 PRO A O 1
ATOM 1344 N N . ILE A 1 178 ? 4.505 2.734 -20.163 1.00 86.44 178 ILE A N 1
ATOM 1345 C CA . ILE A 1 178 ? 4.851 4.025 -19.574 1.00 86.44 178 ILE A CA 1
ATOM 1346 C C . ILE A 1 178 ? 5.785 4.771 -20.522 1.00 86.44 178 ILE A C 1
ATOM 1348 O O . ILE A 1 178 ? 6.652 4.180 -21.153 1.00 86.44 178 ILE A O 1
ATOM 1352 N N . GLU A 1 179 ? 5.634 6.080 -20.610 1.00 87.12 179 GLU A N 1
ATOM 1353 C CA . GLU A 1 179 ? 6.562 6.961 -21.306 1.00 87.12 179 GLU A CA 1
ATOM 1354 C C . GLU A 1 179 ? 7.528 7.555 -20.286 1.00 87.12 179 GLU A C 1
ATOM 1356 O O . GLU A 1 179 ? 7.097 8.181 -19.316 1.00 87.12 179 GLU A O 1
ATOM 1361 N N . VAL A 1 180 ? 8.828 7.385 -20.508 1.00 89.56 180 VAL A N 1
ATOM 1362 C CA . VAL A 1 180 ? 9.888 7.934 -19.658 1.00 89.56 180 VAL A CA 1
ATOM 1363 C C . VAL A 1 180 ? 10.782 8.833 -20.493 1.00 89.56 180 VAL A C 1
ATOM 1365 O O . VAL A 1 180 ? 11.320 8.407 -21.517 1.00 89.56 180 VAL A O 1
ATOM 1368 N N . ARG A 1 181 ? 10.969 10.079 -20.050 1.00 91.31 181 ARG A N 1
ATOM 1369 C CA . ARG A 1 181 ? 11.939 10.999 -20.654 1.00 91.31 181 ARG A CA 1
ATOM 1370 C C . ARG A 1 181 ? 13.275 10.915 -19.921 1.00 91.31 181 ARG A C 1
ATOM 1372 O O . ARG A 1 181 ? 13.328 11.030 -18.699 1.00 91.31 181 ARG A O 1
ATOM 1379 N N . VAL A 1 182 ? 14.364 10.740 -20.661 1.00 94.69 182 VAL A N 1
ATOM 1380 C CA . VAL A 1 182 ? 15.719 10.601 -20.104 1.00 94.69 182 VAL A CA 1
ATOM 1381 C C . VAL A 1 182 ? 16.733 11.451 -20.852 1.00 94.69 182 VAL A C 1
ATOM 1383 O O . VAL A 1 182 ? 16.622 11.643 -22.066 1.00 94.69 182 VAL A O 1
ATOM 1386 N N . ARG A 1 183 ? 17.755 11.907 -20.124 1.00 94.62 183 ARG A N 1
ATOM 1387 C CA . ARG A 1 183 ? 18.957 12.549 -20.668 1.00 94.62 183 ARG A CA 1
ATOM 1388 C C . ARG A 1 183 ? 20.164 11.756 -20.189 1.00 94.62 183 ARG A C 1
ATOM 1390 O O . ARG A 1 183 ? 20.662 11.977 -19.088 1.00 94.62 183 ARG A O 1
ATOM 1397 N N . LEU A 1 184 ? 20.591 10.792 -21.004 1.00 95.69 184 LEU A N 1
ATOM 1398 C CA . LEU A 1 184 ? 21.618 9.819 -20.635 1.00 95.69 184 LEU A CA 1
ATOM 1399 C C . LEU A 1 184 ? 22.968 10.515 -20.358 1.00 95.69 184 LEU A C 1
ATOM 1401 O O . LEU A 1 184 ? 23.531 11.104 -21.286 1.00 95.69 184 LEU A O 1
ATOM 1405 N N . PRO A 1 185 ? 23.535 10.432 -19.138 1.00 95.31 185 PRO A N 1
ATOM 1406 C CA . PRO A 1 185 ? 24.840 11.027 -18.853 1.00 95.31 185 PRO A CA 1
ATOM 1407 C C . PRO A 1 185 ? 25.972 10.417 -19.700 1.00 95.31 185 PRO A C 1
ATOM 1409 O O . PRO A 1 185 ? 25.958 9.227 -20.028 1.00 95.31 185 PRO A O 1
ATOM 1412 N N . ALA A 1 186 ? 27.007 11.202 -20.012 1.00 93.69 186 ALA A N 1
ATOM 1413 C CA . ALA A 1 186 ? 28.115 10.773 -20.878 1.00 93.69 186 ALA A CA 1
ATOM 1414 C C . ALA A 1 186 ? 28.853 9.507 -20.384 1.00 93.69 186 ALA A C 1
ATOM 1416 O O . ALA A 1 186 ? 29.306 8.686 -21.192 1.00 93.69 186 ALA A O 1
ATOM 1417 N N . ALA A 1 187 ? 28.943 9.334 -19.061 1.00 92.62 187 ALA A N 1
ATOM 1418 C CA . ALA A 1 187 ? 29.617 8.213 -18.404 1.00 92.62 187 ALA A CA 1
ATOM 1419 C C . ALA A 1 187 ? 28.697 7.011 -18.107 1.00 92.62 187 ALA A C 1
ATOM 1421 O O . ALA A 1 187 ? 29.186 5.943 -17.740 1.00 92.62 187 ALA A O 1
ATOM 1422 N N . ALA A 1 188 ? 27.378 7.166 -18.255 1.00 95.25 188 ALA A N 1
ATOM 1423 C CA . ALA A 1 188 ? 26.416 6.161 -17.818 1.00 95.25 188 ALA A CA 1
ATOM 1424 C C . ALA A 1 188 ? 26.451 4.877 -18.664 1.00 95.25 188 ALA A C 1
ATOM 1426 O O . ALA A 1 188 ? 26.582 4.933 -19.891 1.00 95.25 188 ALA A O 1
ATOM 1427 N N . ASN A 1 189 ? 26.287 3.734 -17.991 1.00 96.19 189 ASN A N 1
ATOM 1428 C CA . ASN A 1 189 ? 26.078 2.397 -18.553 1.00 96.19 189 ASN A CA 1
ATOM 1429 C C . ASN A 1 189 ? 27.121 1.983 -19.607 1.00 96.19 189 ASN A C 1
ATOM 1431 O O . ASN A 1 189 ? 26.798 1.335 -20.600 1.00 96.19 189 ASN A O 1
ATOM 1435 N N . ARG A 1 190 ? 28.390 2.366 -19.406 1.00 93.25 190 ARG A N 1
ATOM 1436 C CA . ARG A 1 190 ? 29.523 1.898 -20.220 1.00 93.25 190 ARG A CA 1
ATOM 1437 C C . ARG A 1 190 ? 30.065 0.579 -19.666 1.00 93.25 190 ARG A C 1
ATOM 1439 O O . ARG A 1 190 ? 30.899 0.576 -18.769 1.00 93.25 190 ARG A O 1
ATOM 1446 N N . PHE A 1 191 ? 29.569 -0.536 -20.191 1.00 90.19 191 PHE A N 1
ATOM 1447 C CA . PHE A 1 191 ? 29.994 -1.884 -19.802 1.00 90.19 191 PHE A CA 1
ATOM 1448 C C . PHE A 1 191 ? 31.413 -2.219 -20.302 1.00 90.19 191 PHE A C 1
ATOM 1450 O O . PHE A 1 191 ? 31.846 -1.655 -21.310 1.00 90.19 191 PHE A O 1
ATOM 1457 N N . PRO A 1 192 ? 32.149 -3.131 -19.628 1.00 89.75 192 PRO A N 1
ATOM 1458 C CA . PRO A 1 192 ? 31.689 -4.068 -18.587 1.00 89.75 192 PRO A CA 1
ATOM 1459 C C . PRO A 1 192 ? 31.654 -3.530 -17.144 1.00 89.75 192 PRO A C 1
ATOM 1461 O O . PRO A 1 192 ? 30.975 -4.123 -16.315 1.00 89.75 192 PRO A O 1
ATOM 1464 N N . ASP A 1 193 ? 32.342 -2.428 -16.839 1.00 87.94 193 ASP A N 1
ATOM 1465 C CA . ASP A 1 193 ? 32.445 -1.846 -15.486 1.00 87.94 193 ASP A CA 1
ATOM 1466 C C . ASP A 1 193 ? 31.951 -0.388 -15.510 1.00 87.94 193 ASP A C 1
ATOM 1468 O O . ASP A 1 193 ? 32.766 0.539 -15.583 1.00 87.94 193 ASP A O 1
ATOM 1472 N N . PRO A 1 194 ? 30.622 -0.161 -15.550 1.00 91.12 194 PRO A N 1
ATOM 1473 C CA . PRO A 1 194 ? 30.075 1.179 -15.691 1.00 91.12 194 PRO A CA 1
ATOM 1474 C C . PRO A 1 194 ? 30.377 2.019 -14.437 1.00 91.12 194 PRO A C 1
ATOM 1476 O O . PRO A 1 194 ? 29.947 1.652 -13.344 1.00 91.12 194 PRO A O 1
ATOM 1479 N N . PRO A 1 195 ? 31.045 3.185 -14.564 1.00 90.69 195 PRO A N 1
ATOM 1480 C CA . PRO A 1 195 ? 31.306 4.072 -13.420 1.00 90.69 195 PRO A CA 1
ATOM 1481 C C . PRO A 1 195 ? 30.024 4.732 -12.879 1.00 90.69 195 PRO A C 1
ATOM 1483 O O . PRO A 1 195 ? 29.985 5.253 -11.760 1.00 90.69 195 PRO A O 1
ATOM 1486 N N . LEU A 1 196 ? 28.977 4.728 -13.705 1.00 93.88 196 LEU A N 1
ATOM 1487 C CA . LEU A 1 196 ? 27.667 5.289 -13.438 1.00 93.88 196 LEU A CA 1
ATOM 1488 C C . LEU A 1 196 ? 26.608 4.369 -14.052 1.00 93.88 196 LEU A C 1
ATOM 1490 O O . LEU A 1 196 ? 26.635 4.105 -15.253 1.00 93.88 196 LEU A O 1
ATOM 1494 N N . VAL A 1 197 ? 25.667 3.907 -13.244 1.00 96.62 197 VAL A N 1
ATOM 1495 C CA . VAL A 1 197 ? 24.487 3.151 -13.658 1.00 96.62 197 VAL A CA 1
ATOM 1496 C C . VAL A 1 197 ? 23.293 4.095 -13.628 1.00 96.62 197 VAL A C 1
ATOM 1498 O O . VAL A 1 197 ? 23.061 4.774 -12.630 1.00 96.62 197 VAL A O 1
ATOM 1501 N N . TYR A 1 198 ? 22.546 4.161 -14.725 1.00 97.44 198 TYR A N 1
ATOM 1502 C CA . TYR A 1 198 ? 21.439 5.106 -14.894 1.00 97.44 198 TYR A CA 1
ATOM 1503 C C . TYR A 1 198 ? 20.239 4.411 -15.538 1.00 97.44 198 TYR A C 1
ATOM 1505 O O . TYR A 1 198 ? 20.359 3.837 -16.625 1.00 97.44 198 TYR A O 1
ATOM 1513 N N . GLY A 1 199 ? 19.078 4.457 -14.891 1.00 97.56 199 GLY A N 1
ATOM 1514 C CA . GLY A 1 199 ? 17.874 3.850 -15.447 1.00 97.56 199 GLY A CA 1
ATOM 1515 C C . GLY A 1 199 ? 16.756 3.664 -14.439 1.00 97.56 199 GLY A C 1
ATOM 1516 O O . GLY A 1 199 ? 16.638 4.416 -13.476 1.00 97.56 199 GLY A O 1
ATOM 1517 N N . LEU A 1 200 ?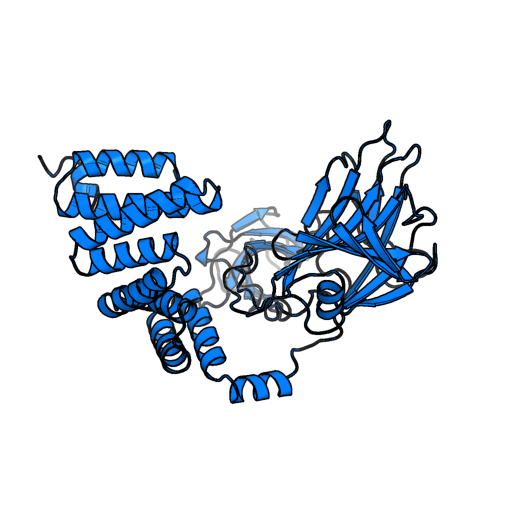 15.926 2.659 -14.687 1.00 96.81 200 LEU A N 1
ATOM 1518 C CA . LEU A 1 200 ? 14.819 2.273 -13.827 1.00 96.81 200 LEU A CA 1
ATOM 1519 C C . LEU A 1 200 ? 15.167 0.986 -13.082 1.00 96.81 200 LEU A C 1
ATOM 1521 O O . LEU A 1 200 ? 15.624 0.022 -13.700 1.00 96.81 200 LEU A O 1
ATOM 1525 N N . ARG A 1 201 ? 14.887 0.944 -11.779 1.00 96.44 201 ARG A N 1
ATOM 1526 C CA . ARG A 1 201 ? 14.831 -0.298 -10.995 1.00 96.44 201 ARG A CA 1
ATOM 1527 C C . ARG A 1 201 ? 13.374 -0.605 -10.696 1.00 96.44 201 ARG A C 1
ATOM 1529 O O . ARG A 1 201 ? 12.692 0.186 -10.053 1.00 96.44 201 ARG A O 1
ATOM 1536 N N . VAL A 1 202 ? 12.899 -1.741 -11.189 1.00 94.94 202 VAL A N 1
ATOM 1537 C CA . VAL A 1 202 ? 11.557 -2.260 -10.927 1.00 94.94 202 VAL A CA 1
ATOM 1538 C C . VAL A 1 202 ? 11.707 -3.410 -9.946 1.00 94.94 202 VAL A C 1
ATOM 1540 O O . VAL A 1 202 ? 12.331 -4.413 -10.275 1.00 94.94 202 VAL A O 1
ATOM 1543 N N . VAL A 1 203 ? 11.180 -3.264 -8.734 1.00 91.50 203 VAL A N 1
ATOM 1544 C CA . VAL A 1 203 ? 11.164 -4.349 -7.745 1.00 91.50 203 VAL A CA 1
ATOM 1545 C C . VAL A 1 203 ? 9.797 -5.014 -7.781 1.00 91.50 203 VAL A C 1
ATOM 1547 O O . VAL A 1 203 ? 8.786 -4.347 -7.557 1.00 91.50 203 VAL A O 1
ATOM 1550 N N . LEU A 1 204 ? 9.782 -6.314 -8.066 1.00 88.88 204 LEU A N 1
ATOM 1551 C CA . LEU A 1 204 ? 8.596 -7.166 -8.077 1.00 88.88 204 LEU A CA 1
ATOM 1552 C C . LEU A 1 204 ? 8.872 -8.380 -7.183 1.00 88.88 204 LEU A C 1
ATOM 1554 O O . LEU A 1 204 ? 9.857 -9.081 -7.411 1.00 88.88 204 LEU A O 1
ATOM 1558 N N . ASP A 1 205 ? 8.025 -8.611 -6.176 1.00 83.62 205 ASP A N 1
ATOM 1559 C CA . ASP A 1 205 ? 8.196 -9.671 -5.165 1.00 83.62 205 ASP A CA 1
ATOM 1560 C C . ASP A 1 205 ? 9.616 -9.688 -4.555 1.00 83.62 205 ASP A C 1
ATOM 1562 O O . ASP A 1 205 ? 10.301 -10.711 -4.548 1.00 83.62 205 ASP A O 1
ATOM 1566 N N . GLU A 1 206 ? 10.090 -8.515 -4.113 1.00 84.50 206 GLU A N 1
ATOM 1567 C CA . GLU A 1 206 ? 11.442 -8.275 -3.566 1.00 84.50 206 GLU A CA 1
ATOM 1568 C C . GLU A 1 206 ? 12.614 -8.576 -4.524 1.00 84.50 206 GLU A C 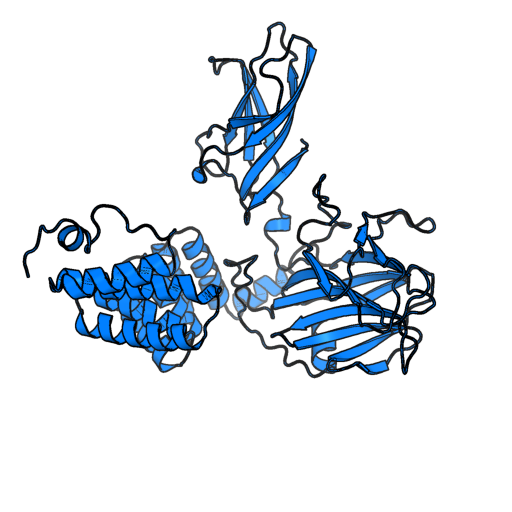1
ATOM 1570 O O . GLU A 1 206 ? 13.783 -8.488 -4.143 1.00 84.50 206 GLU A O 1
ATOM 1575 N N . LYS A 1 207 ? 12.339 -8.882 -5.798 1.00 91.31 207 LYS A N 1
ATOM 1576 C CA . LYS A 1 207 ? 13.365 -9.115 -6.823 1.00 91.31 207 LYS A CA 1
ATOM 1577 C C . LYS A 1 207 ? 13.544 -7.873 -7.702 1.00 91.31 207 LYS A C 1
ATOM 1579 O O . LYS A 1 207 ? 12.559 -7.391 -8.265 1.00 91.31 207 LYS A O 1
ATOM 1584 N N . PRO A 1 208 ? 14.773 -7.346 -7.848 1.00 95.69 208 PRO A N 1
ATOM 1585 C CA . PRO A 1 208 ? 15.039 -6.195 -8.701 1.00 95.69 208 PRO A CA 1
ATOM 1586 C C . PRO A 1 208 ? 15.226 -6.601 -10.169 1.00 95.69 208 PRO A C 1
ATOM 1588 O O . PRO A 1 208 ? 15.963 -7.534 -10.482 1.00 95.69 208 PRO A O 1
ATOM 1591 N N . TYR A 1 209 ? 14.630 -5.824 -11.067 1.00 97.56 209 TYR A N 1
ATOM 1592 C CA . TYR A 1 209 ? 14.798 -5.898 -12.516 1.00 97.56 209 TYR A CA 1
ATOM 1593 C C . TYR A 1 209 ? 15.187 -4.513 -13.029 1.00 97.56 209 TYR A C 1
ATOM 1595 O O . TYR A 1 209 ? 14.612 -3.507 -12.602 1.00 97.56 209 TYR A O 1
ATOM 1603 N N . LEU A 1 210 ? 16.172 -4.437 -13.921 1.00 98.12 210 LEU A N 1
ATOM 1604 C CA . LEU A 1 210 ? 16.722 -3.157 -14.366 1.00 98.12 210 LEU A CA 1
ATOM 1605 C C . LEU A 1 210 ? 16.333 -2.848 -15.813 1.00 98.12 210 LEU A C 1
ATOM 1607 O O . LEU A 1 210 ? 16.497 -3.677 -16.706 1.00 98.12 210 LEU A O 1
ATOM 1611 N N . VAL A 1 211 ? 15.887 -1.618 -16.055 1.00 98.06 211 VAL A N 1
ATOM 1612 C CA . VAL A 1 211 ? 15.770 -1.046 -17.402 1.00 98.06 211 VAL A CA 1
ATOM 1613 C C . VAL A 1 211 ? 16.783 0.088 -17.509 1.00 98.06 211 VAL A C 1
ATOM 1615 O O . VAL A 1 211 ? 16.582 1.165 -16.954 1.00 98.06 211 VAL A O 1
ATOM 1618 N N . LEU A 1 212 ? 17.910 -0.172 -18.165 1.00 98.25 212 LEU A N 1
ATOM 1619 C CA . LEU A 1 212 ? 19.029 0.764 -18.292 1.00 98.25 212 LEU A CA 1
ATOM 1620 C C . LEU A 1 212 ? 18.952 1.518 -19.620 1.00 98.25 212 LEU A C 1
ATOM 1622 O O . LEU A 1 212 ? 18.460 0.979 -20.604 1.00 98.25 212 LEU A O 1
ATOM 1626 N N . PHE A 1 213 ? 19.490 2.734 -19.680 1.00 98.06 213 PHE A N 1
ATOM 1627 C CA . PHE A 1 213 ? 19.574 3.503 -20.931 1.00 98.06 213 PHE A CA 1
ATOM 1628 C C . PHE A 1 213 ? 21.023 3.570 -21.419 1.00 98.06 213 PHE A C 1
ATOM 1630 O O . PHE A 1 213 ? 21.901 3.965 -20.659 1.00 98.06 213 PHE A O 1
ATOM 1637 N N . GLY A 1 214 ? 21.316 3.187 -22.659 1.00 97.12 214 GLY A N 1
ATOM 1638 C CA . GLY A 1 214 ? 22.701 3.094 -23.138 1.00 97.12 214 GLY A CA 1
ATOM 1639 C C . GLY A 1 214 ? 22.847 3.237 -24.648 1.00 97.12 214 GLY A C 1
ATOM 1640 O O . GLY A 1 214 ? 21.963 3.753 -25.317 1.00 97.12 214 GLY A O 1
ATOM 1641 N N . ASP A 1 215 ? 23.976 2.797 -25.203 1.00 95.94 215 ASP A N 1
ATOM 1642 C CA . ASP A 1 215 ? 24.296 3.031 -26.623 1.00 95.94 215 ASP A CA 1
ATOM 1643 C C . ASP A 1 215 ? 23.631 2.015 -27.577 1.00 95.94 215 ASP A C 1
ATOM 1645 O O . ASP A 1 215 ? 23.582 2.232 -28.794 1.00 95.94 215 ASP A O 1
ATOM 1649 N N . ARG A 1 216 ? 23.120 0.902 -27.040 1.00 96.31 216 ARG A N 1
ATOM 1650 C CA . ARG A 1 216 ? 22.542 -0.217 -27.796 1.00 96.31 216 ARG A CA 1
ATOM 1651 C C . ARG A 1 216 ? 21.478 -0.950 -26.986 1.00 96.31 216 ARG A C 1
ATOM 1653 O O . ARG A 1 216 ? 21.446 -0.838 -25.765 1.00 96.31 216 ARG A O 1
ATOM 1660 N N . ASP A 1 217 ? 20.646 -1.715 -27.678 1.00 97.19 217 ASP A N 1
ATOM 1661 C CA . ASP A 1 217 ? 19.687 -2.615 -27.046 1.00 97.19 217 ASP A CA 1
ATOM 1662 C C . ASP A 1 217 ? 20.367 -3.952 -26.739 1.00 97.19 217 ASP A C 1
ATOM 1664 O O . ASP A 1 217 ? 20.921 -4.595 -27.632 1.00 97.19 217 ASP A O 1
ATOM 1668 N N . GLU A 1 218 ? 20.349 -4.370 -25.477 1.00 96.88 218 GLU A N 1
ATOM 1669 C CA . GLU A 1 218 ? 20.897 -5.659 -25.045 1.00 96.88 218 GLU A CA 1
ATOM 1670 C C . GLU A 1 218 ? 20.253 -6.120 -23.734 1.00 96.88 218 GLU A C 1
ATOM 1672 O O . GLU A 1 218 ? 19.575 -5.356 -23.048 1.00 96.88 218 GLU A O 1
ATOM 1677 N N . THR A 1 219 ? 20.464 -7.381 -23.372 1.00 97.38 219 THR A N 1
ATOM 1678 C CA . THR A 1 219 ? 20.080 -7.928 -22.066 1.00 97.38 219 THR A CA 1
ATOM 1679 C C . THR A 1 219 ? 21.297 -8.528 -21.393 1.00 97.38 219 THR A C 1
ATOM 1681 O O . THR A 1 219 ? 22.143 -9.119 -22.064 1.00 97.38 219 THR A O 1
ATOM 1684 N N . GLY A 1 220 ? 21.369 -8.444 -20.072 1.00 96.69 220 GLY A N 1
ATOM 1685 C CA . GLY A 1 220 ? 22.482 -9.018 -19.332 1.00 96.69 220 GLY A CA 1
ATOM 1686 C C . GLY A 1 220 ? 22.225 -9.070 -17.839 1.00 96.69 220 GLY A C 1
ATOM 1687 O O . GLY A 1 220 ? 21.085 -9.013 -17.383 1.00 96.69 220 GLY A O 1
ATOM 1688 N N . TRP A 1 221 ? 23.313 -9.176 -17.086 1.00 96.38 221 TRP A N 1
ATOM 1689 C CA . TRP A 1 221 ? 23.298 -9.203 -15.631 1.00 96.38 221 TRP A CA 1
ATOM 1690 C C . TRP A 1 221 ? 24.204 -8.107 -15.090 1.00 96.38 221 TRP A C 1
ATOM 1692 O O . TRP A 1 221 ? 25.321 -7.922 -15.574 1.00 96.38 221 TRP A O 1
ATOM 1702 N N . LEU A 1 222 ? 23.711 -7.385 -14.090 1.00 93.81 222 LEU A N 1
ATOM 1703 C CA . LEU A 1 222 ? 24.497 -6.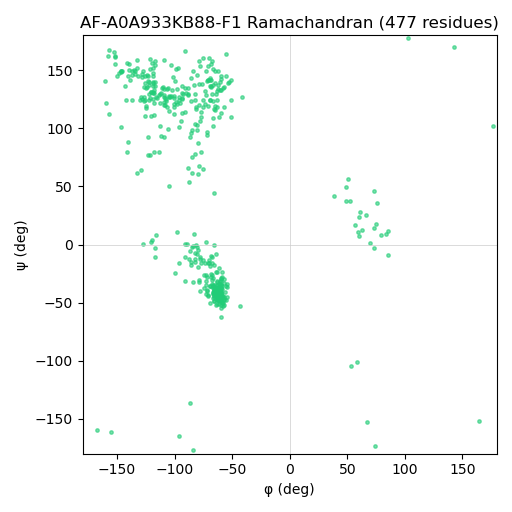445 -13.306 1.00 93.81 222 LEU A CA 1
ATOM 1704 C C . LEU A 1 222 ? 24.347 -6.838 -11.840 1.00 93.81 222 LEU A C 1
ATOM 1706 O O . LEU A 1 222 ? 23.240 -6.850 -11.302 1.00 93.81 222 LEU A O 1
ATOM 1710 N N . GLU A 1 223 ? 25.465 -7.208 -11.218 1.00 87.56 223 GLU A N 1
ATOM 1711 C CA . GLU A 1 223 ? 25.496 -7.816 -9.885 1.00 87.56 223 GLU A CA 1
ATOM 1712 C C . GLU A 1 223 ? 24.571 -9.046 -9.799 1.00 87.56 223 GLU A C 1
ATOM 1714 O O . GLU A 1 223 ? 24.908 -10.108 -10.317 1.00 87.56 223 GLU A O 1
ATOM 1719 N N . ARG A 1 224 ? 23.402 -8.914 -9.160 1.00 89.75 224 ARG A N 1
ATOM 1720 C CA . ARG A 1 224 ? 22.396 -9.979 -8.997 1.00 89.75 224 ARG A CA 1
ATOM 1721 C C . ARG A 1 224 ? 21.065 -9.672 -9.690 1.00 89.75 224 ARG A C 1
ATOM 1723 O O . ARG A 1 224 ? 20.102 -10.405 -9.481 1.00 89.75 224 ARG A O 1
ATOM 1730 N N . ALA A 1 225 ? 20.997 -8.607 -10.487 1.00 95.75 225 ALA A N 1
ATOM 1731 C CA . ALA A 1 225 ? 19.779 -8.182 -11.165 1.00 95.75 225 ALA A CA 1
ATOM 1732 C C . ALA A 1 225 ? 19.901 -8.375 -12.688 1.00 95.75 225 ALA A C 1
ATOM 1734 O O . ALA A 1 225 ? 20.886 -7.919 -13.285 1.00 95.75 225 ALA A O 1
ATOM 1735 N N . PRO A 1 226 ? 18.916 -9.014 -13.343 1.00 98.12 226 PRO A N 1
ATOM 1736 C CA . PRO A 1 226 ? 18.845 -9.017 -14.794 1.00 98.12 226 PRO A CA 1
ATOM 1737 C C . PRO A 1 226 ? 18.498 -7.608 -15.288 1.00 98.12 226 PRO A C 1
ATOM 1739 O O . PRO A 1 226 ? 17.707 -6.886 -14.669 1.00 98.12 226 PRO A O 1
ATOM 1742 N N . TYR A 1 227 ? 19.083 -7.211 -16.416 1.00 98.19 227 TYR A N 1
ATOM 1743 C CA . TYR A 1 227 ? 18.809 -5.919 -17.030 1.00 98.19 227 TYR A CA 1
ATOM 1744 C C . TYR A 1 227 ? 18.425 -6.034 -18.500 1.00 98.19 227 TYR A C 1
ATOM 1746 O O . TYR A 1 227 ? 18.914 -6.902 -19.225 1.00 98.19 227 TYR A O 1
ATOM 1754 N N . ARG A 1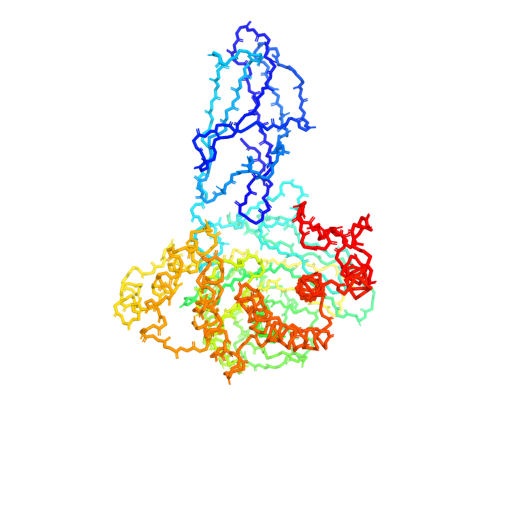 228 ? 17.593 -5.089 -18.942 1.00 97.88 228 ARG A N 1
ATOM 1755 C CA . ARG A 1 228 ? 17.382 -4.733 -20.345 1.00 97.88 228 ARG A CA 1
ATOM 1756 C C . ARG A 1 228 ? 17.929 -3.330 -20.572 1.00 97.88 228 ARG A C 1
ATOM 1758 O O . ARG A 1 228 ? 17.502 -2.389 -19.911 1.00 97.88 228 ARG A O 1
ATOM 1765 N N . MET A 1 229 ? 18.873 -3.188 -21.490 1.00 98.19 229 MET A N 1
ATOM 1766 C CA . MET A 1 229 ? 19.347 -1.895 -21.959 1.00 98.19 229 MET A CA 1
ATOM 1767 C C . MET A 1 229 ? 18.484 -1.430 -23.129 1.00 98.19 229 MET A C 1
ATOM 1769 O O . MET A 1 229 ? 18.188 -2.215 -24.029 1.00 98.19 229 MET A O 1
ATOM 1773 N N . VAL A 1 230 ? 18.087 -0.162 -23.097 1.00 97.94 230 VAL A N 1
ATOM 1774 C CA . VAL A 1 230 ? 17.346 0.536 -24.145 1.00 97.94 230 VAL A CA 1
ATOM 1775 C C . VAL A 1 230 ? 18.251 1.610 -24.734 1.00 97.94 230 VAL A C 1
ATOM 1777 O O . VAL A 1 230 ? 18.847 2.407 -24.001 1.00 97.94 230 VAL A O 1
ATOM 1780 N N . LYS A 1 231 ? 18.368 1.644 -26.059 1.00 97.81 231 LYS A N 1
ATOM 1781 C CA . LYS A 1 231 ? 19.198 2.631 -26.752 1.00 97.81 231 LYS A CA 1
ATOM 1782 C C . LYS A 1 231 ? 18.691 4.059 -26.516 1.00 97.81 231 LYS A C 1
ATOM 1784 O O . LYS A 1 231 ? 17.564 4.383 -26.869 1.00 97.81 231 LYS A O 1
ATOM 1789 N N . ALA A 1 232 ? 19.548 4.945 -26.011 1.00 97.38 232 ALA A N 1
ATOM 1790 C CA . ALA A 1 232 ? 19.260 6.359 -25.785 1.00 97.38 232 ALA A CA 1
ATOM 1791 C C . ALA A 1 232 ? 20.457 7.246 -26.188 1.00 97.38 232 ALA A C 1
ATOM 1793 O O . ALA A 1 232 ? 21.608 6.879 -25.950 1.00 97.38 232 ALA A O 1
ATOM 1794 N N . PRO A 1 233 ? 20.226 8.425 -26.791 1.00 96.50 233 PRO A N 1
ATOM 1795 C CA . PRO A 1 233 ? 21.295 9.362 -27.105 1.00 96.50 233 PRO A CA 1
ATOM 1796 C C . PRO A 1 233 ? 21.899 9.958 -25.827 1.00 96.50 233 PRO A C 1
ATOM 1798 O O . PRO A 1 233 ? 21.185 10.363 -24.909 1.00 96.50 233 PRO A O 1
ATOM 1801 N N . ARG A 1 234 ? 23.230 10.047 -25.785 1.00 95.56 234 ARG A N 1
ATOM 1802 C CA . ARG A 1 234 ? 23.955 10.700 -24.688 1.00 95.56 234 ARG A CA 1
ATOM 1803 C C . ARG A 1 234 ? 23.761 12.209 -24.731 1.00 95.56 234 ARG A C 1
ATOM 1805 O O . ARG A 1 234 ? 23.729 12.799 -25.809 1.00 95.56 234 ARG A O 1
ATOM 1812 N N . GLU A 1 235 ? 23.631 12.803 -23.548 1.00 93.56 235 GLU A N 1
ATOM 1813 C CA . GLU A 1 235 ? 23.558 14.254 -23.316 1.00 93.56 235 GLU A CA 1
ATOM 1814 C C . GLU A 1 235 ? 22.433 14.966 -24.082 1.00 93.56 235 GLU A C 1
ATOM 1816 O O . GLU A 1 235 ? 22.423 16.187 -24.211 1.00 93.56 235 GLU A O 1
ATOM 1821 N N . ARG A 1 236 ? 21.451 14.205 -24.573 1.00 93.69 236 ARG A N 1
ATOM 1822 C CA . ARG A 1 236 ? 20.269 14.710 -25.266 1.00 93.69 236 ARG A CA 1
ATOM 1823 C C . ARG A 1 236 ? 19.029 14.063 -24.684 1.00 93.69 236 ARG A C 1
ATOM 1825 O O . ARG A 1 236 ? 19.041 12.889 -24.313 1.00 93.69 236 ARG A O 1
ATOM 1832 N N . TRP A 1 237 ? 17.955 14.836 -24.626 1.00 93.38 237 TRP A N 1
ATOM 1833 C CA . TRP A 1 237 ? 16.657 14.325 -24.223 1.00 93.38 237 TRP A CA 1
ATOM 1834 C C . TRP A 1 237 ? 16.134 13.300 -25.230 1.00 93.38 237 TRP A C 1
ATOM 1836 O O . TRP A 1 237 ? 16.238 13.474 -26.443 1.00 93.38 237 TRP A O 1
ATOM 1846 N N . SER A 1 238 ? 15.549 12.229 -24.707 1.00 94.56 238 SER A N 1
ATOM 1847 C CA . SER A 1 238 ? 14.854 11.201 -25.480 1.00 94.56 238 SER A CA 1
ATOM 1848 C C . SER A 1 238 ? 13.668 10.663 -24.690 1.00 94.56 238 SER A C 1
ATOM 1850 O O . SER A 1 238 ? 13.700 10.651 -23.460 1.00 94.56 238 SER A O 1
ATOM 1852 N N . SER A 1 239 ? 12.624 10.241 -25.399 1.00 93.31 239 SER A N 1
ATOM 1853 C CA . SER A 1 239 ? 11.414 9.656 -24.817 1.00 93.31 239 SER A CA 1
ATOM 1854 C C . SER A 1 239 ? 11.356 8.172 -25.150 1.00 93.31 239 SER A C 1
ATOM 1856 O O . SER A 1 239 ? 11.598 7.793 -26.296 1.00 93.31 239 SER A O 1
ATOM 1858 N N . HIS A 1 240 ? 11.023 7.351 -24.158 1.00 94.44 240 HIS A N 1
ATOM 1859 C CA . HIS A 1 240 ? 10.996 5.896 -24.277 1.00 94.44 240 HIS A CA 1
ATOM 1860 C C . HIS A 1 240 ? 9.661 5.350 -23.807 1.00 94.44 240 HIS A C 1
ATOM 1862 O O . HIS A 1 240 ? 9.273 5.578 -22.663 1.00 94.44 240 HIS A O 1
ATOM 1868 N N . SER A 1 241 ? 9.013 4.581 -24.678 1.00 93.62 241 SER A N 1
ATOM 1869 C CA . SER A 1 241 ? 7.793 3.846 -24.361 1.00 93.62 241 SER A CA 1
ATOM 1870 C C . SER A 1 241 ? 8.175 2.453 -23.863 1.00 93.62 241 SER A C 1
ATOM 1872 O O . SER A 1 241 ? 8.760 1.661 -24.603 1.00 93.62 241 SER A O 1
ATOM 1874 N N . LEU A 1 242 ? 7.902 2.170 -22.593 1.00 92.62 242 LEU A N 1
ATOM 1875 C CA . LEU A 1 242 ? 8.339 0.967 -21.896 1.00 92.62 242 LEU A CA 1
ATOM 1876 C C . LEU A 1 242 ? 7.133 0.155 -21.443 1.00 92.62 242 LEU A C 1
ATOM 1878 O O . LEU A 1 242 ? 6.410 0.551 -20.530 1.00 92.62 242 LEU A O 1
ATOM 1882 N N . ASP A 1 243 ? 6.954 -1.013 -22.053 1.00 92.19 243 ASP A N 1
ATOM 1883 C CA . ASP A 1 243 ? 5.980 -1.997 -21.596 1.00 92.19 243 ASP A CA 1
ATOM 1884 C C . ASP A 1 243 ? 6.602 -2.866 -20.495 1.00 92.19 243 ASP A C 1
ATOM 1886 O O . ASP A 1 243 ? 7.400 -3.774 -20.763 1.00 92.19 243 ASP A O 1
ATOM 1890 N N . LEU A 1 244 ? 6.306 -2.530 -19.237 1.00 91.69 244 LEU A N 1
ATOM 1891 C CA . LEU A 1 244 ? 6.967 -3.144 -18.087 1.00 91.69 244 LEU A CA 1
ATOM 1892 C C . LEU A 1 244 ? 6.612 -4.626 -17.941 1.00 91.69 244 LEU A C 1
ATOM 1894 O O . LEU A 1 244 ? 7.496 -5.409 -17.615 1.00 91.69 244 LEU A O 1
ATOM 1898 N N . GLY A 1 245 ? 5.376 -5.043 -18.232 1.00 89.88 245 GLY A N 1
ATOM 1899 C CA . GLY A 1 245 ? 4.960 -6.444 -18.091 1.00 89.88 245 GLY A CA 1
ATOM 1900 C C . GLY A 1 245 ? 5.786 -7.405 -18.958 1.00 89.88 245 GLY A C 1
ATOM 1901 O O . GLY A 1 245 ? 6.508 -8.246 -18.415 1.00 89.88 245 GLY A O 1
ATOM 1902 N N . PRO A 1 246 ? 5.7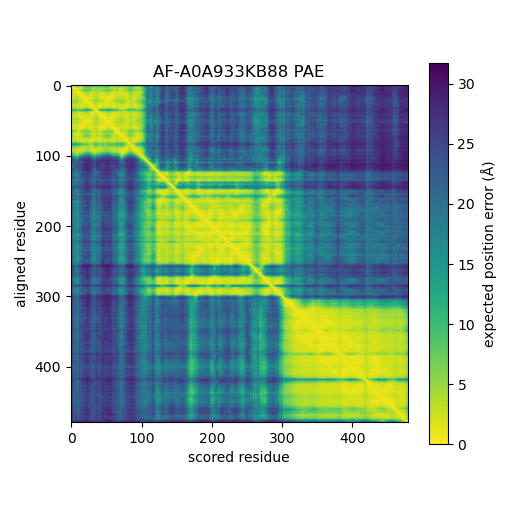61 -7.268 -20.296 1.00 93.94 246 PRO A N 1
ATOM 1903 C CA . PRO A 1 246 ? 6.586 -8.057 -21.206 1.00 93.94 246 PRO A CA 1
ATOM 1904 C C . PRO A 1 246 ? 8.084 -7.900 -20.946 1.00 93.94 246 PRO A C 1
ATOM 1906 O O . PRO A 1 246 ? 8.823 -8.876 -21.060 1.00 93.94 246 PRO A O 1
ATOM 1909 N N . THR A 1 247 ? 8.544 -6.702 -20.563 1.00 95.06 247 THR A N 1
ATOM 1910 C CA . THR A 1 247 ? 9.959 -6.481 -20.220 1.00 95.06 247 THR A CA 1
ATOM 1911 C C . THR A 1 247 ? 10.375 -7.309 -19.007 1.00 95.06 247 THR A C 1
ATOM 1913 O O . THR A 1 247 ? 11.415 -7.960 -19.042 1.00 95.06 247 THR A O 1
ATOM 1916 N N . LEU A 1 248 ? 9.561 -7.344 -17.951 1.00 95.12 248 LEU A N 1
ATOM 1917 C CA . LEU A 1 248 ? 9.825 -8.158 -16.765 1.00 95.12 248 LEU A CA 1
ATOM 1918 C C . LEU A 1 248 ? 9.826 -9.653 -17.107 1.00 95.12 248 LEU A C 1
ATOM 1920 O O . LEU A 1 248 ? 10.750 -10.361 -16.711 1.00 95.12 248 LEU A O 1
ATOM 1924 N N . VAL A 1 249 ? 8.857 -10.128 -17.899 1.00 93.56 249 VAL A N 1
ATOM 1925 C CA . VAL A 1 249 ? 8.809 -11.529 -18.363 1.00 93.56 249 VAL A CA 1
ATOM 1926 C C . VAL A 1 249 ? 10.055 -11.892 -19.176 1.00 93.56 249 VAL A C 1
ATOM 1928 O O . VAL A 1 249 ? 10.644 -12.948 -18.954 1.00 93.56 249 VAL A O 1
ATOM 1931 N N . GLN A 1 250 ? 10.511 -11.006 -20.068 1.00 96.00 250 GLN A N 1
ATOM 1932 C CA . GLN A 1 250 ? 11.750 -11.191 -20.831 1.00 96.00 250 GLN A CA 1
ATOM 1933 C C . GLN A 1 250 ? 12.978 -11.327 -19.917 1.00 96.00 250 GLN A C 1
ATOM 1935 O O . GLN A 1 250 ? 13.895 -12.084 -20.225 1.00 96.00 250 GLN A O 1
ATOM 1940 N N . LEU A 1 251 ? 12.990 -10.618 -18.787 1.00 96.56 251 LEU A N 1
ATOM 1941 C CA . LEU A 1 251 ? 14.043 -10.692 -17.772 1.00 96.56 251 LEU A CA 1
ATOM 1942 C C . LEU A 1 251 ? 13.870 -11.868 -16.794 1.00 96.56 251 LEU A C 1
ATOM 1944 O O . LEU A 1 251 ? 14.594 -11.955 -15.804 1.00 96.56 251 LEU A O 1
ATOM 1948 N N . GLY A 1 252 ? 12.935 -12.784 -17.065 1.00 95.00 252 GLY A N 1
ATOM 1949 C CA . GLY A 1 252 ? 12.700 -13.985 -16.265 1.00 95.00 252 GLY A CA 1
ATOM 1950 C C . GLY A 1 252 ? 11.780 -13.777 -15.061 1.00 95.00 252 GLY A C 1
ATOM 1951 O O . GLY A 1 252 ? 11.684 -14.664 -14.211 1.00 95.00 252 GLY A O 1
ATOM 1952 N N . ALA A 1 253 ? 11.093 -12.635 -14.963 1.00 91.50 253 ALA A N 1
ATOM 1953 C CA . ALA A 1 253 ? 10.094 -12.430 -13.926 1.00 91.50 253 ALA A CA 1
ATOM 1954 C C . ALA A 1 253 ? 8.875 -13.325 -14.163 1.00 91.50 253 ALA A C 1
ATOM 1956 O O . ALA A 1 253 ? 8.325 -13.390 -15.264 1.00 91.50 253 ALA A O 1
ATOM 1957 N N . THR A 1 254 ? 8.384 -13.951 -13.097 1.00 86.81 254 THR A N 1
ATOM 1958 C CA . THR A 1 254 ? 7.033 -14.514 -13.100 1.00 86.81 254 THR A CA 1
ATOM 1959 C C . THR A 1 254 ? 6.073 -13.406 -12.697 1.00 86.81 254 THR A C 1
ATOM 1961 O O . THR A 1 254 ? 5.905 -13.128 -11.514 1.00 86.81 254 THR A O 1
ATOM 1964 N N . VAL A 1 255 ? 5.465 -12.744 -13.680 1.00 79.62 255 VAL A N 1
ATOM 1965 C CA . VAL A 1 255 ? 4.433 -11.731 -13.426 1.00 79.62 255 VAL A CA 1
ATOM 1966 C C . VAL A 1 255 ? 3.130 -12.452 -13.079 1.00 79.62 255 VAL A C 1
ATOM 1968 O O . VAL A 1 255 ? 2.263 -12.679 -13.921 1.00 79.62 255 VAL A O 1
ATOM 1971 N N . GLY A 1 256 ? 3.029 -12.896 -11.828 1.00 65.12 256 GLY A N 1
ATOM 1972 C CA . GLY A 1 256 ? 1.791 -13.421 -11.271 1.00 65.12 256 GLY A CA 1
ATOM 1973 C C . GLY A 1 256 ? 0.794 -12.292 -11.019 1.00 65.12 256 GLY A C 1
ATOM 1974 O O . GLY A 1 256 ? 1.173 -11.169 -10.690 1.00 65.12 256 GLY A O 1
ATOM 1975 N N . ARG A 1 257 ? -0.507 -12.583 -11.121 1.00 56.16 257 ARG A N 1
ATOM 1976 C CA . ARG A 1 257 ? -1.554 -11.713 -10.557 1.00 56.16 257 ARG A CA 1
ATOM 1977 C C . ARG A 1 257 ? -1.577 -11.893 -9.039 1.00 56.16 257 ARG A C 1
ATOM 1979 O O . ARG A 1 257 ? -2.517 -12.461 -8.485 1.00 56.16 257 ARG A O 1
ATOM 1986 N N . THR A 1 258 ? -0.503 -11.497 -8.372 1.00 47.25 258 THR A N 1
ATOM 1987 C CA . THR A 1 258 ? -0.374 -11.628 -6.923 1.00 47.25 258 THR A CA 1
ATOM 1988 C C . THR A 1 258 ? -1.102 -10.454 -6.277 1.00 47.25 258 THR A C 1
ATOM 1990 O O . THR A 1 258 ? -0.827 -9.303 -6.599 1.00 47.25 258 THR A O 1
ATOM 1993 N N . ARG A 1 259 ? -2.059 -10.728 -5.380 1.00 51.66 259 ARG A N 1
ATOM 1994 C CA . ARG A 1 259 ? -2.669 -9.686 -4.539 1.00 51.66 259 ARG A CA 1
ATOM 1995 C C . ARG A 1 259 ? -1.574 -9.197 -3.604 1.00 51.66 259 ARG A C 1
ATOM 1997 O O . ARG A 1 259 ? -1.190 -9.938 -2.706 1.00 51.66 259 ARG A O 1
ATOM 2004 N N . GLN A 1 260 ? -1.071 -7.990 -3.808 1.00 44.34 260 GLN A N 1
ATOM 2005 C CA . GLN A 1 260 ? -0.259 -7.343 -2.790 1.00 44.34 260 GLN A CA 1
ATOM 2006 C C . GLN A 1 260 ? -1.088 -6.259 -2.119 1.00 44.34 260 GLN A C 1
ATOM 2008 O O . GLN A 1 260 ? -1.660 -5.392 -2.778 1.00 44.34 260 GLN A O 1
ATOM 2013 N N . ARG A 1 261 ? -1.145 -6.320 -0.787 1.00 46.00 261 ARG A N 1
ATOM 2014 C CA . ARG A 1 261 ? -1.634 -5.222 0.037 1.00 46.00 261 ARG A CA 1
ATOM 2015 C C . ARG A 1 261 ? -0.570 -4.131 -0.014 1.00 46.00 261 ARG A C 1
ATOM 2017 O O . ARG A 1 261 ? 0.436 -4.212 0.681 1.00 46.00 261 ARG A O 1
ATOM 2024 N N . LEU A 1 262 ? -0.753 -3.153 -0.891 1.00 49.09 262 LEU A N 1
ATOM 2025 C CA . LEU A 1 262 ? 0.124 -1.990 -0.930 1.00 49.09 262 LEU A CA 1
ATOM 2026 C C . LEU A 1 262 ? -0.066 -1.225 0.382 1.00 49.09 262 LEU A C 1
ATOM 2028 O O . LEU A 1 262 ? -1.172 -0.779 0.654 1.00 49.09 262 LEU A O 1
ATOM 2032 N N . GLU A 1 263 ? 0.976 -1.049 1.198 1.00 47.19 263 GLU A N 1
ATOM 2033 C CA . GLU A 1 263 ? 0.873 -0.296 2.467 1.00 47.19 263 GLU A CA 1
ATOM 2034 C C . GLU A 1 263 ? 0.296 1.109 2.259 1.00 47.19 263 GLU A C 1
ATOM 2036 O O . GLU A 1 263 ? -0.464 1.614 3.081 1.00 47.19 263 GLU A O 1
ATOM 2041 N N . ARG A 1 264 ? 0.620 1.721 1.114 1.00 42.41 264 ARG A N 1
ATOM 2042 C CA . ARG A 1 264 ? 0.086 3.020 0.698 1.00 42.41 264 ARG A CA 1
ATOM 2043 C C . ARG A 1 264 ? -1.371 2.964 0.224 1.00 42.41 264 ARG A C 1
ATOM 2045 O O . ARG A 1 264 ? -2.067 3.970 0.313 1.00 42.41 264 ARG A O 1
ATOM 2052 N N . PHE A 1 265 ? -1.824 1.817 -0.270 1.00 45.72 265 PHE A N 1
ATOM 2053 C CA . PHE A 1 265 ? -3.191 1.591 -0.733 1.00 45.72 265 PHE A CA 1
ATOM 2054 C C . PHE A 1 265 ? -3.739 0.321 -0.072 1.00 45.72 265 PHE A C 1
ATOM 2056 O O . PHE A 1 265 ? -4.017 -0.665 -0.760 1.00 45.72 265 PHE A O 1
ATOM 2063 N N . PRO A 1 266 ? -3.889 0.314 1.268 1.00 42.75 266 PRO A N 1
ATOM 2064 C CA . PRO A 1 266 ? -4.236 -0.895 2.025 1.00 42.75 266 PRO A CA 1
ATOM 2065 C C . PRO A 1 266 ? -5.629 -1.442 1.674 1.00 42.75 266 PRO A C 1
ATOM 2067 O O . PRO A 1 266 ? -5.985 -2.537 2.110 1.00 42.75 266 PRO A O 1
ATOM 2070 N N . ASN A 1 267 ? -6.353 -0.653 0.880 1.00 42.25 267 ASN A N 1
ATOM 2071 C CA . ASN A 1 267 ? -7.753 -0.701 0.518 1.00 42.25 267 ASN A CA 1
ATOM 2072 C C . ASN A 1 267 ? -7.972 -0.860 -1.007 1.00 42.25 267 ASN A C 1
ATOM 2074 O O . ASN A 1 267 ? -9.080 -0.775 -1.531 1.00 42.25 267 ASN A O 1
ATOM 2078 N N . LEU A 1 268 ? -6.893 -1.015 -1.781 1.00 43.06 268 LEU A N 1
ATOM 2079 C CA . LEU A 1 268 ? -7.006 -1.218 -3.218 1.00 43.06 268 LEU A CA 1
ATOM 2080 C C . LEU A 1 268 ? -6.958 -2.708 -3.546 1.00 43.06 268 LEU A C 1
ATOM 2082 O O . LEU A 1 268 ? -5.889 -3.310 -3.618 1.00 43.06 268 LEU A O 1
ATOM 2086 N N . ASP A 1 269 ? -8.124 -3.302 -3.791 1.00 46.66 269 ASP A N 1
ATOM 2087 C CA . ASP A 1 269 ? -8.243 -4.714 -4.165 1.00 46.66 269 ASP A CA 1
ATOM 2088 C C . ASP A 1 269 ? -8.123 -4.938 -5.680 1.00 46.66 269 ASP A C 1
ATOM 2090 O O . ASP A 1 269 ? -8.994 -5.533 -6.317 1.00 46.66 269 ASP A O 1
ATOM 2094 N N . TYR A 1 270 ? -7.042 -4.450 -6.288 1.00 46.59 270 TYR A N 1
ATOM 2095 C CA . TYR A 1 270 ? -6.798 -4.665 -7.712 1.00 46.59 270 TYR A CA 1
ATOM 2096 C C . TYR A 1 270 ? -5.852 -5.870 -7.910 1.00 46.59 270 TYR A C 1
ATOM 2098 O O . TYR A 1 270 ? -4.803 -5.944 -7.268 1.00 46.59 270 TYR A O 1
ATOM 2106 N N . PRO A 1 271 ? -6.199 -6.879 -8.738 1.00 49.16 271 PRO A N 1
ATOM 2107 C CA . PRO A 1 271 ? -5.355 -8.051 -8.990 1.00 49.16 271 PRO A CA 1
ATOM 2108 C C . PRO A 1 271 ? -4.245 -7.705 -9.988 1.00 49.16 271 PRO A C 1
ATOM 2110 O O . PRO A 1 271 ? -4.216 -8.186 -11.123 1.00 49.16 271 PRO A O 1
ATOM 2113 N N . VAL A 1 272 ? -3.342 -6.848 -9.544 1.00 60.53 272 VAL A N 1
ATOM 2114 C CA . VAL A 1 272 ? -2.178 -6.371 -10.278 1.00 60.53 272 VAL A CA 1
ATOM 2115 C C . VAL A 1 272 ? -0.940 -6.694 -9.478 1.00 60.53 272 VAL A C 1
ATOM 2117 O O . VAL A 1 272 ? -0.922 -6.576 -8.255 1.00 60.53 272 VAL A O 1
ATOM 2120 N N . ALA A 1 273 ? 0.100 -7.110 -10.189 1.00 68.25 273 ALA A N 1
ATOM 2121 C CA . ALA A 1 273 ? 1.420 -7.229 -9.610 1.00 68.25 273 ALA A CA 1
ATOM 2122 C C . ALA A 1 273 ? 1.832 -5.844 -9.101 1.00 68.25 273 ALA A C 1
ATOM 2124 O O . ALA A 1 273 ? 1.985 -4.924 -9.896 1.00 68.25 273 ALA A O 1
ATOM 2125 N N . ALA A 1 274 ? 1.960 -5.658 -7.793 1.00 74.94 274 ALA A N 1
ATOM 2126 C CA . ALA A 1 274 ? 2.510 -4.418 -7.274 1.00 74.94 274 ALA A CA 1
ATOM 2127 C C . ALA A 1 274 ? 3.998 -4.346 -7.614 1.00 74.94 274 ALA A C 1
ATOM 2129 O O . ALA A 1 274 ? 4.733 -5.324 -7.465 1.00 74.94 274 ALA A O 1
ATOM 2130 N N . ILE A 1 275 ? 4.440 -3.175 -8.058 1.00 83.62 275 ILE A N 1
ATOM 2131 C CA . ILE A 1 275 ? 5.849 -2.899 -8.292 1.00 83.62 275 ILE A CA 1
ATOM 2132 C C . ILE A 1 275 ? 6.288 -1.691 -7.477 1.00 83.62 275 ILE A C 1
ATOM 2134 O O . ILE A 1 275 ? 5.555 -0.712 -7.314 1.00 83.62 275 ILE A O 1
ATOM 2138 N N . ARG A 1 276 ? 7.531 -1.731 -7.003 1.00 85.44 276 ARG A N 1
ATOM 2139 C CA . ARG A 1 276 ? 8.248 -0.524 -6.586 1.00 85.44 276 ARG A CA 1
ATOM 2140 C C . ARG A 1 276 ? 9.076 -0.057 -7.777 1.00 85.44 276 ARG A C 1
ATOM 2142 O O . ARG A 1 276 ? 10.071 -0.689 -8.128 1.00 85.44 276 ARG A O 1
ATOM 2149 N N . LEU A 1 277 ? 8.639 1.018 -8.421 1.00 90.06 277 LEU A N 1
ATOM 2150 C CA . LE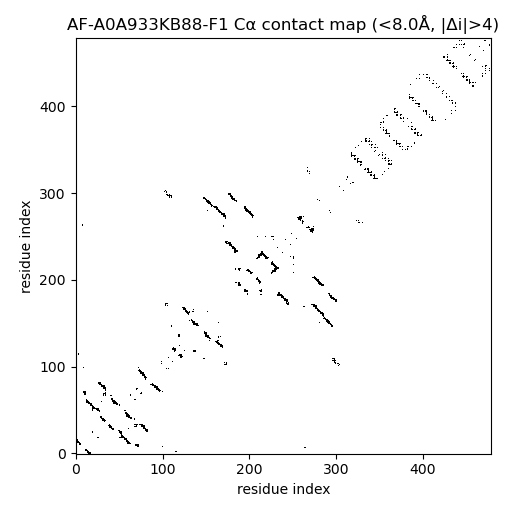U A 1 277 ? 9.349 1.644 -9.531 1.00 90.06 277 LEU A CA 1
ATOM 2151 C C . LEU A 1 277 ? 10.297 2.703 -8.986 1.00 90.06 277 LEU A C 1
ATOM 2153 O O . LEU A 1 277 ? 9.882 3.561 -8.212 1.00 90.06 277 LEU A O 1
ATOM 2157 N N . GLN A 1 278 ? 11.553 2.668 -9.418 1.00 93.00 278 GLN A N 1
ATOM 2158 C CA . GLN A 1 278 ? 12.569 3.607 -8.968 1.00 93.00 278 GLN A CA 1
ATOM 2159 C C . GLN A 1 278 ? 13.303 4.239 -10.147 1.00 93.00 278 GLN A C 1
ATOM 2161 O O . GLN A 1 278 ? 13.856 3.526 -10.981 1.00 93.00 278 GLN A O 1
ATOM 2166 N N . LEU A 1 279 ? 13.348 5.571 -10.187 1.00 93.81 279 LEU A N 1
ATOM 2167 C CA . LEU A 1 279 ? 14.288 6.329 -11.014 1.00 93.81 279 LEU A CA 1
ATOM 2168 C C . LEU A 1 279 ? 15.636 6.278 -10.314 1.00 93.81 279 LEU A C 1
ATOM 2170 O O . LEU A 1 279 ? 15.769 6.855 -9.236 1.00 93.81 279 LEU A O 1
ATOM 2174 N N . MET A 1 280 ? 16.601 5.555 -10.873 1.00 95.75 280 MET A N 1
ATOM 2175 C CA . MET A 1 280 ? 17.828 5.222 -10.164 1.00 95.75 280 MET A CA 1
ATOM 2176 C C . MET A 1 280 ? 19.072 5.782 -10.843 1.00 95.75 280 MET A C 1
ATOM 2178 O O . MET A 1 280 ? 19.249 5.699 -12.063 1.00 95.75 280 MET A O 1
ATOM 2182 N N . VAL A 1 281 ? 19.979 6.268 -10.003 1.00 95.88 281 VAL A N 1
ATOM 2183 C CA . VAL A 1 281 ? 21.351 6.605 -10.360 1.00 95.88 281 VAL A CA 1
ATOM 2184 C C . VAL A 1 281 ? 22.259 5.933 -9.340 1.00 95.88 281 VAL A C 1
ATOM 2186 O O . VAL A 1 281 ? 22.097 6.130 -8.136 1.00 95.88 281 VAL A O 1
ATOM 2189 N N . SER A 1 282 ? 23.205 5.121 -9.802 1.00 94.69 282 SER A N 1
ATOM 2190 C CA . SER A 1 282 ? 24.195 4.479 -8.939 1.00 94.69 282 SER A CA 1
ATOM 2191 C C . SER A 1 282 ? 25.603 4.708 -9.454 1.00 94.69 282 SER A C 1
ATOM 2193 O O . SER A 1 282 ? 25.832 4.760 -10.654 1.00 94.69 282 SER A O 1
ATOM 2195 N N . THR A 1 283 ? 26.562 4.869 -8.556 1.00 91.94 283 THR A N 1
ATOM 2196 C CA . THR A 1 283 ? 27.959 5.121 -8.899 1.00 91.94 283 THR A CA 1
ATOM 2197 C C . THR A 1 283 ? 28.874 4.352 -7.958 1.00 91.94 283 THR A C 1
ATOM 2199 O O . THR A 1 283 ? 28.555 4.181 -6.783 1.00 91.94 283 THR A O 1
ATOM 2202 N N . ASN A 1 284 ? 30.007 3.881 -8.475 1.00 84.88 284 ASN A N 1
ATOM 2203 C CA . ASN A 1 284 ? 31.030 3.170 -7.706 1.00 84.88 284 ASN A CA 1
ATOM 2204 C C . ASN A 1 284 ? 32.383 3.911 -7.672 1.00 84.88 284 ASN A C 1
ATOM 2206 O O . ASN A 1 284 ? 33.329 3.432 -7.039 1.00 84.88 284 ASN A O 1
ATOM 2210 N N . ARG A 1 285 ? 32.503 5.049 -8.378 1.00 72.06 285 ARG A N 1
ATOM 2211 C CA . ARG A 1 285 ? 33.744 5.824 -8.550 1.00 72.06 285 ARG A CA 1
ATOM 2212 C C . ARG A 1 285 ? 33.429 7.271 -8.900 1.00 72.06 285 ARG A C 1
ATOM 2214 O O . ARG A 1 285 ? 32.994 7.502 -10.023 1.00 72.06 285 ARG A O 1
ATOM 2221 N N . LEU A 1 286 ? 33.726 8.228 -8.015 1.00 64.25 286 LEU A N 1
ATOM 2222 C CA . LEU A 1 286 ? 33.621 9.651 -8.358 1.00 64.25 286 LEU A CA 1
ATOM 2223 C C . LEU A 1 286 ? 34.665 10.547 -7.682 1.00 64.25 286 LEU A C 1
ATOM 2225 O O . LEU A 1 286 ? 34.466 10.942 -6.532 1.00 64.25 286 LEU A O 1
ATOM 2229 N N . PRO A 1 287 ? 35.735 10.941 -8.404 1.00 67.56 287 PRO A N 1
ATOM 2230 C CA . PRO A 1 287 ? 36.521 12.110 -8.014 1.00 67.56 287 PRO A CA 1
ATOM 2231 C C . PRO A 1 287 ? 35.724 13.419 -8.179 1.00 67.56 287 PRO A C 1
ATOM 2233 O O . PRO A 1 287 ? 35.973 14.368 -7.443 1.00 67.56 287 PRO A O 1
ATOM 2236 N N . ASP A 1 288 ? 34.733 13.441 -9.078 1.00 83.81 288 ASP A N 1
ATOM 2237 C CA . ASP A 1 288 ? 33.953 14.622 -9.460 1.00 83.81 288 ASP A CA 1
ATOM 2238 C C . ASP A 1 288 ? 32.464 14.468 -9.112 1.00 83.81 288 ASP A C 1
ATOM 2240 O O . ASP A 1 288 ? 31.956 13.345 -9.051 1.00 83.81 288 ASP A O 1
ATOM 2244 N N . PRO A 1 289 ? 31.719 15.568 -8.902 1.00 88.56 289 PRO A N 1
ATOM 2245 C CA . PRO A 1 289 ? 30.284 15.482 -8.669 1.00 88.56 289 PRO A CA 1
ATOM 2246 C C . PRO A 1 289 ? 29.562 14.884 -9.885 1.00 88.56 289 PRO A C 1
ATOM 2248 O O . PRO A 1 289 ? 29.819 15.269 -11.026 1.00 88.56 289 PRO A O 1
ATOM 2251 N N . VAL A 1 290 ? 28.608 13.980 -9.644 1.00 90.75 290 VAL A N 1
ATOM 2252 C CA . VAL A 1 290 ? 27.712 13.481 -10.701 1.00 90.75 290 VAL A CA 1
ATOM 2253 C C . VAL A 1 290 ? 26.401 14.215 -10.661 1.00 90.75 290 VAL A C 1
ATOM 2255 O O . VAL A 1 290 ? 25.779 14.331 -9.605 1.00 90.75 290 VAL A O 1
ATOM 2258 N N . ILE A 1 291 ? 25.970 14.633 -11.846 1.00 91.81 291 ILE A N 1
ATOM 2259 C CA . ILE A 1 291 ? 24.641 15.165 -12.089 1.00 91.81 291 ILE A CA 1
ATOM 2260 C C . ILE A 1 291 ? 23.982 14.312 -13.172 1.00 91.81 291 ILE A C 1
ATOM 2262 O O . ILE A 1 291 ? 24.576 14.041 -14.218 1.00 91.81 291 ILE A O 1
ATOM 2266 N N . ALA A 1 292 ? 22.766 13.856 -12.904 1.00 93.25 292 ALA A N 1
ATOM 2267 C CA . ALA A 1 292 ? 21.949 13.113 -13.851 1.00 93.25 292 ALA A CA 1
ATOM 2268 C C . ALA A 1 292 ? 20.516 13.639 -13.816 1.00 93.25 292 ALA A C 1
ATOM 2270 O O . ALA A 1 292 ? 20.058 14.102 -12.775 1.00 93.25 292 ALA A O 1
ATOM 2271 N N . TRP A 1 293 ? 19.802 13.553 -14.937 1.00 92.81 293 TRP A N 1
ATOM 2272 C CA . TRP A 1 293 ? 18.461 14.123 -15.045 1.00 92.81 293 TRP A CA 1
ATOM 2273 C C . TRP A 1 293 ? 17.448 13.090 -15.503 1.00 92.81 293 TRP A C 1
ATOM 2275 O O . TRP A 1 293 ? 17.732 12.325 -16.421 1.00 92.81 293 TRP A O 1
ATOM 2285 N N . PHE A 1 294 ? 16.257 13.101 -14.916 1.00 92.06 294 PHE A N 1
ATOM 2286 C CA . PHE A 1 294 ? 15.093 12.379 -15.421 1.00 92.06 294 PHE A CA 1
ATOM 2287 C C . PHE A 1 294 ? 13.996 13.376 -15.766 1.00 92.06 294 PHE A C 1
ATOM 2289 O O . PHE A 1 294 ? 13.647 14.239 -14.963 1.00 92.06 294 PHE A O 1
ATOM 2296 N N . GLY A 1 295 ? 13.445 13.249 -16.964 1.00 87.00 295 GLY A N 1
ATOM 2297 C CA . GLY A 1 295 ? 12.241 13.964 -17.346 1.00 87.00 295 GLY A CA 1
ATOM 2298 C C . GLY A 1 295 ? 10.995 13.207 -16.875 1.00 87.00 295 GLY A C 1
ATOM 2299 O O . GLY A 1 295 ? 11.103 12.175 -16.204 1.00 87.00 295 GLY A O 1
ATOM 2300 N N . PRO A 1 296 ? 9.798 13.704 -17.215 1.00 80.94 296 PRO A N 1
ATOM 2301 C CA . PRO A 1 296 ? 8.543 13.115 -16.770 1.00 80.94 296 PRO A CA 1
ATOM 2302 C C . PRO A 1 296 ? 8.415 11.619 -17.090 1.00 80.94 296 PRO A C 1
ATOM 2304 O O . PRO A 1 296 ? 8.740 11.169 -18.191 1.00 80.94 296 PRO A O 1
ATOM 2307 N N . VAL A 1 297 ? 7.871 10.873 -16.125 1.00 80.44 297 VAL A N 1
ATOM 2308 C CA . VAL A 1 297 ? 7.301 9.533 -16.324 1.00 80.44 297 VAL A CA 1
ATOM 2309 C C . VAL A 1 297 ? 5.792 9.684 -16.441 1.00 80.44 297 VAL A C 1
ATOM 2311 O O . VAL A 1 297 ? 5.183 10.234 -15.526 1.00 80.44 297 VAL A O 1
ATOM 2314 N N . THR A 1 298 ? 5.181 9.228 -17.530 1.00 73.19 298 THR A N 1
ATOM 2315 C CA . THR A 1 298 ? 3.728 9.333 -17.751 1.00 73.19 298 THR A CA 1
ATOM 2316 C C . THR A 1 298 ? 3.149 8.007 -18.229 1.00 73.19 298 THR A C 1
ATOM 2318 O O . THR A 1 298 ? 3.838 7.223 -18.868 1.00 73.19 298 THR A O 1
ATOM 2321 N N . SER A 1 299 ? 1.875 7.749 -17.946 1.00 68.19 299 SER A N 1
ATOM 2322 C CA . SER A 1 299 ? 1.105 6.706 -18.632 1.00 68.19 299 SER A CA 1
ATOM 2323 C C . SER A 1 299 ? 0.127 7.387 -19.586 1.00 68.19 299 SER A C 1
ATOM 2325 O O . SER A 1 299 ? -0.525 8.365 -19.213 1.00 68.19 299 SER A O 1
ATOM 2327 N N . ARG A 1 300 ? 0.026 6.907 -20.833 1.00 57.44 300 ARG A N 1
ATOM 2328 C CA . ARG A 1 300 ? -0.886 7.490 -21.841 1.00 57.44 300 ARG A CA 1
ATOM 2329 C C . ARG A 1 300 ? -2.364 7.284 -21.504 1.00 57.44 300 ARG A C 1
ATOM 2331 O O . ARG A 1 300 ? -3.224 7.904 -22.132 1.00 57.44 300 ARG A O 1
ATOM 2338 N N . ILE A 1 301 ? -2.678 6.458 -20.511 1.00 49.59 301 ILE A N 1
ATOM 2339 C CA . ILE A 1 301 ? -4.047 6.267 -20.063 1.00 49.59 301 ILE A CA 1
ATOM 2340 C C . ILE A 1 301 ? -4.468 7.443 -19.184 1.00 49.59 301 ILE A C 1
ATOM 2342 O O . ILE A 1 301 ? -4.096 7.544 -18.018 1.00 49.59 301 ILE A O 1
ATOM 2346 N N . ARG A 1 302 ? -5.315 8.320 -19.730 1.00 46.66 302 ARG A N 1
ATOM 2347 C CA . ARG A 1 302 ? -6.035 9.311 -18.918 1.00 46.66 302 ARG A CA 1
ATOM 2348 C C . ARG A 1 302 ? -7.232 8.713 -18.160 1.00 46.66 302 ARG A C 1
ATOM 2350 O O . ARG A 1 302 ? -7.710 9.381 -17.247 1.00 46.66 302 ARG A O 1
ATOM 2357 N N . ARG A 1 303 ? -7.724 7.509 -18.512 1.00 41.84 303 ARG A N 1
ATOM 2358 C CA . ARG A 1 303 ? -8.822 6.758 -17.847 1.00 41.84 303 ARG A CA 1
ATOM 2359 C C . ARG A 1 303 ? -8.774 5.263 -18.204 1.00 41.84 303 ARG A C 1
ATOM 2361 O O . ARG A 1 303 ? -8.532 4.997 -19.378 1.00 41.84 303 ARG A O 1
ATOM 2368 N N . PRO A 1 304 ? -9.046 4.324 -17.277 1.00 44.50 304 PRO A N 1
ATOM 2369 C CA . PRO A 1 304 ? -9.132 2.903 -17.617 1.00 44.50 304 PRO A CA 1
ATOM 2370 C C . PRO A 1 304 ? -10.117 2.686 -18.777 1.00 44.50 304 PRO A C 1
ATOM 2372 O O . PRO A 1 304 ? -11.141 3.368 -18.844 1.00 44.50 304 PRO A O 1
ATOM 2375 N N . ASP A 1 305 ? -9.767 1.796 -19.710 1.00 48.38 305 ASP A N 1
ATOM 2376 C CA . ASP A 1 305 ? -10.543 1.528 -20.927 1.00 48.38 305 ASP A CA 1
ATOM 2377 C C . ASP A 1 305 ? -11.944 0.999 -20.555 1.00 48.38 305 ASP A C 1
ATOM 2379 O O . ASP A 1 305 ? -12.060 -0.131 -20.063 1.00 48.38 305 ASP A O 1
ATOM 2383 N N . PRO A 1 306 ? -13.016 1.791 -20.767 1.00 45.56 306 PRO A N 1
ATOM 2384 C CA . PRO A 1 306 ? -14.362 1.410 -20.358 1.00 45.56 306 PRO A CA 1
ATOM 2385 C C . PRO A 1 306 ? -14.850 0.129 -21.034 1.00 45.56 306 PRO A C 1
ATOM 2387 O O . PRO A 1 306 ? -15.603 -0.620 -20.415 1.00 45.56 306 PRO A O 1
ATOM 2390 N N . GLU A 1 307 ? -14.419 -0.148 -22.269 1.00 50.34 307 GLU A N 1
ATOM 2391 C CA . GLU A 1 307 ? -14.828 -1.351 -22.998 1.00 50.34 307 GLU A CA 1
ATOM 2392 C C . GLU A 1 307 ? -14.183 -2.591 -22.391 1.00 50.34 307 GLU A C 1
ATOM 2394 O O . GLU A 1 307 ? -14.872 -3.573 -22.126 1.00 50.34 307 GLU A O 1
ATOM 2399 N N . ARG A 1 308 ? -12.889 -2.534 -22.060 1.00 53.59 308 ARG A N 1
ATOM 2400 C CA . ARG A 1 308 ? -12.209 -3.627 -21.347 1.00 53.59 308 ARG A CA 1
ATOM 2401 C C . ARG A 1 308 ? -12.739 -3.832 -19.936 1.00 53.59 308 ARG A C 1
ATOM 2403 O O . ARG A 1 308 ? -12.864 -4.977 -19.505 1.00 53.59 308 ARG A O 1
ATOM 2410 N N . MET A 1 309 ? -13.054 -2.758 -19.213 1.00 49.34 309 MET A N 1
ATOM 2411 C CA . MET A 1 309 ? -13.686 -2.864 -17.895 1.00 49.34 309 MET A CA 1
ATOM 2412 C C . MET A 1 309 ? -15.075 -3.500 -17.994 1.00 49.34 309 MET A C 1
ATOM 2414 O O . MET A 1 309 ? -15.399 -4.359 -17.177 1.00 49.34 309 MET A O 1
ATOM 2418 N N . ALA A 1 310 ? -15.872 -3.124 -18.998 1.00 50.84 310 ALA A N 1
ATOM 2419 C CA . ALA A 1 310 ? -17.188 -3.706 -19.247 1.00 50.84 310 ALA A CA 1
ATOM 2420 C C . ALA A 1 310 ? -17.090 -5.181 -19.663 1.00 50.84 310 ALA A C 1
ATOM 2422 O O . ALA A 1 310 ? -17.774 -6.032 -19.106 1.00 50.84 310 ALA A O 1
ATOM 2423 N N . ASP A 1 311 ? -16.192 -5.511 -20.583 1.00 64.88 311 ASP A N 1
ATOM 2424 C CA . ASP A 1 311 ? -15.947 -6.875 -21.052 1.00 64.88 311 ASP A CA 1
ATOM 2425 C C . ASP A 1 311 ? -15.428 -7.780 -19.917 1.00 64.88 311 ASP A C 1
ATOM 2427 O O . ASP A 1 311 ? -15.834 -8.934 -19.766 1.00 64.88 311 ASP A O 1
ATOM 2431 N N . ARG A 1 312 ? -14.589 -7.235 -19.027 1.00 57.75 312 ARG A N 1
ATOM 2432 C CA . ARG A 1 312 ? -14.173 -7.904 -17.789 1.00 57.75 312 ARG A CA 1
ATOM 2433 C C . ARG A 1 312 ? -15.340 -8.092 -16.824 1.00 57.75 312 ARG A C 1
ATOM 2435 O O . ARG A 1 312 ? -15.556 -9.208 -16.377 1.00 57.75 312 ARG A O 1
ATOM 2442 N N . ALA A 1 313 ? -16.130 -7.053 -16.564 1.00 57.91 313 ALA A N 1
ATOM 2443 C CA . ALA A 1 313 ? -17.332 -7.145 -15.737 1.00 57.91 313 ALA A CA 1
ATOM 2444 C C . ALA A 1 313 ? -18.313 -8.220 -16.236 1.00 57.91 313 ALA A C 1
ATOM 2446 O O . ALA A 1 313 ? -18.934 -8.908 -15.431 1.00 57.91 313 ALA A O 1
ATOM 2447 N N . VAL A 1 314 ? -18.419 -8.395 -17.556 1.00 72.06 314 VAL A N 1
ATOM 2448 C CA . VAL A 1 314 ? -19.248 -9.435 -18.177 1.00 72.06 314 VAL A CA 1
ATOM 2449 C C . VAL A 1 314 ? -18.638 -10.830 -18.009 1.00 72.06 314 VAL A C 1
ATOM 2451 O O . VAL A 1 314 ? -19.365 -11.778 -17.718 1.00 72.06 314 VAL A O 1
ATOM 2454 N N . ARG A 1 315 ? -17.319 -10.988 -18.180 1.00 76.12 315 ARG A N 1
ATOM 2455 C CA . ARG A 1 315 ? -16.649 -12.301 -18.092 1.00 76.12 315 ARG A CA 1
ATOM 2456 C C . ARG A 1 315 ? -16.407 -12.786 -16.666 1.00 76.12 315 ARG A C 1
ATOM 2458 O O . ARG A 1 315 ? -16.401 -13.990 -16.422 1.00 76.12 315 ARG A O 1
ATOM 2465 N N . THR A 1 316 ? -16.179 -11.870 -15.736 1.00 75.62 316 THR A N 1
ATOM 2466 C CA . THR A 1 316 ? -15.876 -12.150 -14.330 1.00 75.62 316 THR A CA 1
ATOM 2467 C C . THR A 1 316 ? -16.730 -11.276 -13.409 1.00 75.62 316 THR A C 1
ATOM 2469 O O . THR A 1 316 ? -16.197 -10.502 -12.618 1.00 75.62 316 THR A O 1
ATOM 2472 N N . PRO A 1 317 ? -18.070 -11.404 -13.445 1.00 76.12 317 PRO A N 1
ATOM 2473 C CA . PRO A 1 317 ? -18.959 -10.567 -12.633 1.00 76.12 317 PRO A CA 1
ATOM 2474 C C . PRO A 1 317 ? -18.686 -10.683 -11.127 1.00 76.12 317 PRO A C 1
ATOM 2476 O O . PRO A 1 317 ? -18.854 -9.721 -10.384 1.00 76.12 317 PRO A O 1
ATOM 2479 N N . TRP A 1 318 ? -18.173 -11.832 -10.684 1.00 79.62 318 TRP A N 1
ATOM 2480 C CA . TRP A 1 318 ? -17.741 -12.048 -9.305 1.00 79.62 318 TRP A CA 1
ATOM 2481 C C . TRP A 1 318 ? -16.573 -11.152 -8.867 1.00 79.62 318 TRP A C 1
ATOM 2483 O O . TRP A 1 318 ? -16.419 -10.914 -7.673 1.00 79.62 318 TRP A O 1
ATOM 2493 N N . GLU A 1 319 ? -15.750 -10.640 -9.792 1.00 73.69 319 GLU A N 1
ATOM 2494 C CA . GLU A 1 319 ? -14.697 -9.669 -9.462 1.00 73.69 319 GLU A CA 1
ATOM 2495 C C . GLU A 1 319 ? -15.301 -8.318 -9.066 1.00 73.69 319 GLU A C 1
ATOM 2497 O O . GLU A 1 319 ? -14.791 -7.675 -8.154 1.00 73.69 319 GLU A O 1
ATOM 2502 N N . LEU A 1 320 ? -16.416 -7.910 -9.686 1.00 70.56 320 LEU A N 1
ATOM 2503 C CA . LEU A 1 320 ? -17.133 -6.700 -9.277 1.00 70.56 320 LEU A CA 1
ATOM 2504 C C . LEU A 1 320 ? -17.742 -6.854 -7.884 1.00 70.56 320 LEU A C 1
ATOM 2506 O O . LEU A 1 320 ? -17.660 -5.927 -7.080 1.00 70.56 320 LEU A O 1
ATOM 2510 N N . ASP A 1 321 ? -18.328 -8.016 -7.593 1.00 79.50 321 ASP A N 1
ATOM 2511 C CA . ASP A 1 321 ? -18.840 -8.334 -6.260 1.00 79.50 321 ASP A CA 1
ATOM 2512 C C . ASP A 1 321 ? -17.702 -8.364 -5.227 1.00 79.50 321 ASP A C 1
ATOM 2514 O O . ASP A 1 321 ? -17.837 -7.800 -4.143 1.00 79.50 321 ASP A O 1
ATOM 2518 N N . LEU A 1 322 ? -16.539 -8.926 -5.578 1.00 73.25 322 LEU A N 1
ATOM 2519 C CA . LEU A 1 322 ? -15.352 -8.916 -4.720 1.00 73.25 322 LEU A CA 1
ATOM 2520 C C . LEU A 1 322 ? -14.899 -7.478 -4.413 1.00 73.25 322 LEU A C 1
ATOM 2522 O O . LEU A 1 322 ? -14.701 -7.134 -3.249 1.00 73.25 322 LEU A O 1
ATOM 2526 N N . TRP A 1 323 ? -14.797 -6.622 -5.434 1.00 67.81 323 TRP A N 1
ATOM 2527 C CA . TRP A 1 323 ? -14.399 -5.218 -5.283 1.00 67.81 323 TRP A CA 1
ATOM 2528 C C . TRP A 1 323 ? -15.419 -4.394 -4.507 1.00 67.81 323 TRP A C 1
ATOM 2530 O O . TRP A 1 323 ? -15.052 -3.609 -3.632 1.00 67.81 323 TRP A O 1
ATOM 2540 N N . SER A 1 324 ? -16.707 -4.567 -4.807 1.00 67.62 324 SER A N 1
ATOM 2541 C CA . SER A 1 324 ? -17.783 -3.917 -4.061 1.00 67.62 324 SER A CA 1
ATOM 2542 C C . SER A 1 324 ? -17.747 -4.343 -2.596 1.00 67.62 324 SER A C 1
ATOM 2544 O O . SER A 1 324 ? -17.872 -3.490 -1.713 1.00 67.62 324 SER A O 1
ATOM 2546 N N . GLY A 1 325 ? -17.499 -5.629 -2.345 1.00 72.44 325 GLY A N 1
ATOM 2547 C CA . GLY A 1 325 ? -17.331 -6.209 -1.024 1.00 72.44 325 GLY A CA 1
ATOM 2548 C C . GLY A 1 325 ? -16.175 -5.599 -0.244 1.00 72.44 325 GLY A C 1
ATOM 2549 O O . GLY A 1 325 ? -16.395 -5.061 0.840 1.00 72.44 325 GLY A O 1
ATOM 2550 N N . ALA A 1 326 ? -14.970 -5.595 -0.820 1.00 70.25 326 ALA A N 1
ATOM 2551 C CA . ALA A 1 326 ? -13.782 -4.982 -0.222 1.00 70.25 326 ALA A CA 1
ATOM 2552 C C . ALA A 1 326 ? -14.001 -3.489 0.084 1.00 70.25 326 ALA A C 1
ATOM 2554 O O . ALA A 1 326 ? -13.830 -3.044 1.218 1.00 70.25 326 ALA A O 1
ATOM 2555 N N . ARG A 1 327 ? -14.531 -2.731 -0.883 1.00 65.94 327 ARG A N 1
ATOM 2556 C CA . ARG A 1 327 ? -14.861 -1.312 -0.693 1.00 65.94 327 ARG A CA 1
ATOM 2557 C C . ARG A 1 327 ? -15.877 -1.092 0.428 1.00 65.94 327 ARG A C 1
ATOM 2559 O O . ARG A 1 327 ? -15.758 -0.146 1.204 1.00 65.94 327 ARG A O 1
ATOM 2566 N N . ASN A 1 328 ? -16.924 -1.915 0.500 1.00 64.06 328 ASN A N 1
ATOM 2567 C CA . ASN A 1 328 ? -17.925 -1.799 1.560 1.00 64.06 328 ASN A CA 1
ATOM 2568 C C . ASN A 1 328 ? -17.327 -2.147 2.927 1.00 64.06 328 ASN A C 1
ATOM 2570 O O . ASN A 1 328 ? -17.668 -1.490 3.909 1.00 64.06 328 ASN A O 1
ATOM 2574 N N . PHE A 1 329 ? -16.405 -3.108 2.987 1.00 68.25 329 PHE A N 1
ATOM 2575 C CA . PHE A 1 329 ? -15.700 -3.476 4.209 1.00 68.25 329 PHE A CA 1
ATOM 2576 C C . PHE A 1 329 ? -14.880 -2.302 4.762 1.00 68.25 329 PHE A C 1
ATOM 2578 O O . PHE A 1 329 ? -14.986 -1.962 5.939 1.00 68.25 329 PHE A O 1
ATOM 2585 N N . GLU A 1 330 ? -14.141 -1.608 3.900 1.00 61.34 330 GLU A N 1
ATOM 2586 C CA . GLU A 1 330 ? -13.326 -0.439 4.264 1.00 61.34 330 GLU A CA 1
ATOM 2587 C C . GLU A 1 330 ? -14.159 0.754 4.722 1.00 61.34 330 GLU A C 1
ATOM 2589 O O . GLU A 1 330 ? -13.811 1.446 5.680 1.00 61.34 330 GLU A O 1
ATOM 2594 N N . LEU A 1 331 ? -15.301 0.971 4.065 1.00 58.12 331 LEU A N 1
ATOM 2595 C CA . LEU A 1 331 ? -16.286 1.973 4.465 1.00 58.12 331 LEU A CA 1
ATOM 2596 C C . LEU A 1 331 ? -17.063 1.570 5.730 1.00 58.12 331 LEU A C 1
ATOM 2598 O O . LEU A 1 331 ? -17.947 2.314 6.148 1.00 58.12 331 LEU A O 1
ATOM 2602 N N . ARG A 1 332 ? -16.736 0.420 6.338 1.00 72.19 332 ARG A N 1
ATOM 2603 C CA . ARG A 1 332 ? -17.399 -0.164 7.514 1.00 72.19 332 ARG A CA 1
ATOM 2604 C C . ARG A 1 332 ? -18.885 -0.477 7.300 1.00 72.19 332 ARG A C 1
ATOM 2606 O O . ARG A 1 332 ? -19.644 -0.600 8.256 1.00 72.19 332 ARG A O 1
ATOM 2613 N N . ASN A 1 333 ? -19.298 -0.668 6.049 1.00 72.12 333 ASN A N 1
ATOM 2614 C CA . ASN A 1 333 ? -20.619 -1.169 5.670 1.00 72.12 333 ASN A CA 1
ATOM 2615 C C . ASN A 1 333 ? -20.610 -2.706 5.695 1.00 72.12 333 ASN A C 1
ATOM 2617 O O . ASN A 1 333 ? -20.776 -3.347 4.655 1.00 72.12 333 ASN A O 1
ATOM 2621 N N . PHE A 1 334 ? -20.357 -3.296 6.865 1.00 83.38 334 PHE A N 1
ATOM 2622 C CA . PHE A 1 334 ? -20.008 -4.717 6.981 1.00 83.38 334 PHE A CA 1
ATOM 2623 C C . PHE A 1 334 ? -21.079 -5.672 6.445 1.00 83.38 334 PHE A C 1
ATOM 2625 O O . PHE A 1 334 ? -20.728 -6.642 5.785 1.00 83.38 334 PHE A O 1
ATOM 2632 N N . GLU A 1 335 ? -22.365 -5.366 6.631 1.00 93.56 335 GLU A N 1
ATOM 2633 C CA . GLU A 1 335 ? -23.458 -6.174 6.065 1.00 93.56 335 GLU A CA 1
ATOM 2634 C C . GLU A 1 335 ? -23.422 -6.200 4.537 1.00 93.56 335 GLU A C 1
ATOM 2636 O O . GLU A 1 335 ? -23.422 -7.256 3.910 1.00 93.56 335 GLU A O 1
ATOM 2641 N N . LYS A 1 336 ? -23.270 -5.030 3.911 1.00 77.25 336 LYS A N 1
ATOM 2642 C CA . LYS A 1 336 ? -23.173 -4.956 2.453 1.00 77.25 336 LYS A CA 1
ATOM 2643 C C . LYS A 1 336 ? -21.896 -5.622 1.937 1.00 77.25 336 LYS A C 1
ATOM 2645 O O . LYS A 1 336 ? -21.908 -6.240 0.878 1.00 77.25 336 LYS A O 1
ATOM 2650 N N . ALA A 1 337 ? -20.795 -5.504 2.680 1.00 79.38 337 ALA A N 1
ATOM 2651 C CA . ALA A 1 337 ? -19.560 -6.211 2.365 1.00 79.38 337 ALA A CA 1
ATOM 2652 C C . ALA A 1 337 ? -19.763 -7.730 2.388 1.00 79.38 337 ALA A C 1
ATOM 2654 O O . ALA A 1 337 ? -19.334 -8.420 1.466 1.00 79.38 337 ALA A O 1
ATOM 2655 N N . PHE A 1 338 ? -20.447 -8.236 3.416 1.00 96.44 338 PHE A N 1
ATOM 2656 C CA . PHE A 1 338 ? -20.794 -9.644 3.556 1.00 96.44 338 PHE A CA 1
ATOM 2657 C C . PHE A 1 338 ? -21.680 -10.133 2.402 1.00 96.44 338 PHE A C 1
ATOM 2659 O O . PHE A 1 338 ? -21.373 -11.170 1.811 1.00 96.44 338 PHE A O 1
ATOM 2666 N N . ASP A 1 339 ? -22.714 -9.379 2.025 1.00 94.25 339 ASP A N 1
ATOM 2667 C CA . ASP A 1 339 ? -23.600 -9.725 0.906 1.00 94.25 339 ASP A CA 1
ATOM 2668 C C . ASP A 1 339 ? -22.847 -9.802 -0.427 1.00 94.25 339 ASP A C 1
ATOM 2670 O O . ASP A 1 339 ? -22.989 -10.768 -1.183 1.00 94.25 339 ASP A O 1
ATOM 2674 N N . ASP A 1 340 ? -22.031 -8.788 -0.720 1.00 83.38 340 ASP A N 1
ATOM 2675 C CA . ASP A 1 340 ? -21.237 -8.714 -1.945 1.00 83.38 340 ASP A CA 1
ATOM 2676 C C . ASP A 1 340 ? -20.211 -9.864 -2.002 1.00 83.38 340 ASP A C 1
ATOM 2678 O O . ASP A 1 340 ? -20.147 -10.606 -2.984 1.00 83.38 340 ASP A O 1
ATOM 2682 N N . LEU A 1 341 ? -19.471 -10.105 -0.914 1.00 91.75 341 LEU A N 1
ATOM 2683 C CA . LEU A 1 341 ? -18.486 -11.191 -0.840 1.00 91.75 341 LEU A CA 1
ATOM 2684 C C . LEU A 1 341 ? -19.128 -12.579 -0.866 1.00 91.75 341 LEU A C 1
ATOM 2686 O O . LEU A 1 341 ? -18.533 -13.515 -1.400 1.00 91.75 341 LEU A O 1
ATOM 2690 N N . THR A 1 342 ? -20.350 -12.723 -0.352 1.00 97.94 342 THR A N 1
ATOM 2691 C CA . THR A 1 342 ? -21.116 -13.970 -0.455 1.00 97.94 342 THR A CA 1
ATOM 2692 C C . THR A 1 342 ? -21.410 -14.300 -1.917 1.00 97.94 342 THR A C 1
ATOM 2694 O O . THR A 1 342 ? -21.199 -15.441 -2.336 1.00 97.94 342 THR A O 1
ATOM 2697 N N . ARG A 1 343 ? -21.826 -13.312 -2.724 1.00 95.06 343 ARG A N 1
ATOM 2698 C CA . ARG A 1 343 ? -22.027 -13.504 -4.172 1.00 95.06 343 ARG A CA 1
ATOM 2699 C C . ARG A 1 343 ? -20.715 -13.818 -4.890 1.00 95.06 343 ARG A C 1
ATOM 2701 O O . ARG A 1 343 ? -20.669 -14.759 -5.683 1.00 95.06 343 ARG A O 1
ATOM 2708 N N . ALA A 1 344 ? -19.636 -13.111 -4.548 1.00 90.12 344 ALA A N 1
ATOM 2709 C CA . ALA A 1 344 ? -18.314 -13.358 -5.120 1.00 90.12 344 ALA A CA 1
ATOM 2710 C C . ALA A 1 344 ? -17.810 -14.788 -4.845 1.00 90.12 344 ALA A C 1
ATOM 2712 O O . ALA A 1 344 ? -17.343 -15.468 -5.759 1.00 90.12 344 ALA A O 1
ATOM 2713 N N . VAL A 1 345 ? -17.937 -15.272 -3.602 1.00 95.31 345 VAL A N 1
ATOM 2714 C CA . VAL A 1 345 ? -17.555 -16.638 -3.204 1.00 95.31 345 VAL A CA 1
ATOM 2715 C C . VAL A 1 345 ? -18.435 -17.688 -3.874 1.00 95.31 345 VAL A C 1
ATOM 2717 O O . VAL A 1 345 ? -17.915 -18.713 -4.308 1.00 95.31 345 VAL A O 1
ATOM 2720 N N . ALA A 1 346 ? -19.745 -17.447 -3.984 1.00 95.88 346 ALA A N 1
ATOM 2721 C CA . ALA A 1 346 ? -20.658 -18.376 -4.648 1.00 95.88 346 ALA A CA 1
ATOM 2722 C C . ALA A 1 346 ? -20.285 -18.595 -6.123 1.00 95.88 346 ALA A C 1
ATOM 2724 O O . ALA A 1 346 ? -20.389 -19.710 -6.629 1.00 95.88 346 ALA A O 1
ATOM 2725 N N . ALA A 1 347 ? -19.820 -17.544 -6.799 1.00 92.12 347 ALA A N 1
ATOM 2726 C CA . ALA A 1 347 ? -19.406 -17.605 -8.195 1.00 92.12 347 ALA A CA 1
ATOM 2727 C C . ALA A 1 347 ? -17.955 -18.088 -8.391 1.00 92.12 347 ALA A C 1
ATOM 2729 O O . ALA A 1 347 ? -17.658 -18.733 -9.395 1.00 92.12 347 ALA A O 1
ATOM 2730 N N . ASN A 1 348 ? -17.048 -17.796 -7.454 1.00 90.38 348 ASN A N 1
ATOM 2731 C CA . ASN A 1 348 ? -15.660 -18.256 -7.489 1.00 90.38 348 ASN A CA 1
ATOM 2732 C C . ASN A 1 348 ? -15.169 -18.654 -6.079 1.00 90.38 348 ASN A C 1
ATOM 2734 O O . ASN A 1 348 ? -14.601 -17.820 -5.357 1.00 90.38 348 ASN A O 1
ATOM 2738 N N . PRO A 1 349 ? -15.366 -19.923 -5.672 1.00 91.00 349 PRO A N 1
ATOM 2739 C CA . PRO A 1 349 ? -15.043 -20.394 -4.331 1.00 91.00 349 PRO A CA 1
ATOM 2740 C C . PRO A 1 349 ? -13.552 -20.730 -4.209 1.00 91.00 349 PRO A C 1
ATOM 2742 O O . PRO A 1 349 ? -13.149 -21.890 -4.229 1.00 91.00 349 PRO A O 1
ATOM 2745 N N . CYS A 1 350 ? -12.712 -19.707 -4.064 1.00 87.50 350 CYS A N 1
ATOM 2746 C CA . CYS A 1 350 ? -11.287 -19.873 -3.779 1.00 87.50 350 CYS A CA 1
ATOM 2747 C C . CYS A 1 350 ? -10.940 -19.441 -2.344 1.00 87.50 350 CYS A C 1
ATOM 2749 O O . CYS A 1 350 ? -11.653 -18.649 -1.725 1.00 87.50 350 CYS A O 1
ATOM 2751 N N . ALA A 1 351 ? -9.816 -19.937 -1.819 1.00 83.50 351 ALA A N 1
ATOM 2752 C CA . ALA A 1 351 ? -9.374 -19.681 -0.443 1.00 83.50 351 ALA A CA 1
ATOM 2753 C C . ALA A 1 351 ? -9.269 -18.186 -0.096 1.00 83.50 351 ALA A C 1
ATOM 2755 O O . ALA A 1 351 ? -9.620 -17.772 1.006 1.00 83.50 351 ALA A O 1
ATOM 2756 N N . ARG A 1 352 ? -8.845 -17.367 -1.065 1.00 81.88 352 ARG A N 1
ATOM 2757 C CA . ARG A 1 352 ? -8.764 -15.907 -0.935 1.00 81.88 352 ARG A CA 1
ATOM 2758 C C . ARG A 1 352 ? -10.129 -15.259 -0.727 1.00 81.88 352 ARG A C 1
ATOM 2760 O O . ARG A 1 352 ? -10.277 -14.410 0.149 1.00 81.88 352 ARG A O 1
ATOM 2767 N N . ASN A 1 353 ? -11.117 -15.647 -1.528 1.00 85.31 353 ASN A N 1
ATOM 2768 C CA . ASN A 1 353 ? -12.463 -15.089 -1.425 1.00 85.31 353 ASN A CA 1
ATOM 2769 C C . ASN A 1 353 ? -13.131 -15.549 -0.120 1.00 85.31 353 ASN A C 1
ATOM 2771 O O . ASN A 1 353 ? -13.819 -14.766 0.525 1.00 85.31 353 ASN A O 1
ATOM 2775 N N . GLN A 1 354 ? -12.854 -16.784 0.310 1.00 95.31 354 GLN A N 1
ATOM 2776 C CA . GLN A 1 354 ? -13.307 -17.319 1.597 1.00 95.31 354 GLN A CA 1
ATOM 2777 C C . GLN A 1 354 ? -12.701 -16.566 2.785 1.00 95.31 354 GLN A C 1
ATOM 2779 O O . GLN A 1 354 ? -13.423 -16.216 3.710 1.00 95.31 354 GLN A O 1
ATOM 2784 N N . TYR A 1 355 ? -11.407 -16.236 2.747 1.00 92.56 355 TYR A N 1
ATOM 2785 C CA . TYR A 1 355 ? -10.790 -15.398 3.779 1.00 92.56 355 TYR A CA 1
ATOM 2786 C C . TYR A 1 355 ? -11.477 -14.025 3.882 1.00 92.56 355 TYR A C 1
ATOM 2788 O O . TYR A 1 355 ? -11.888 -13.626 4.970 1.00 92.56 355 TYR A O 1
ATOM 2796 N N . ALA A 1 356 ? -11.678 -13.339 2.749 1.00 86.56 356 ALA A N 1
ATOM 2797 C CA . ALA A 1 356 ? -12.340 -12.031 2.722 1.00 86.56 356 ALA A CA 1
ATOM 2798 C C . ALA A 1 356 ? -13.790 -12.103 3.236 1.00 86.56 356 ALA A C 1
ATOM 2800 O O . ALA A 1 356 ? -14.213 -11.262 4.030 1.00 86.56 356 ALA A O 1
ATOM 2801 N N . LEU A 1 357 ? -14.542 -13.135 2.832 1.00 97.44 357 LEU A N 1
ATOM 2802 C CA . LEU A 1 357 ? -15.879 -13.402 3.363 1.00 97.44 357 LEU A CA 1
ATOM 2803 C C . LEU A 1 357 ? -15.841 -13.641 4.878 1.00 97.44 357 LEU A C 1
ATOM 2805 O O . LEU A 1 357 ? -16.706 -13.138 5.589 1.00 97.44 357 LEU A O 1
ATOM 2809 N N . GLY A 1 358 ? -14.839 -14.372 5.373 1.00 97.44 358 GLY A N 1
ATOM 2810 C CA . GLY A 1 358 ? -14.624 -14.618 6.797 1.00 97.44 358 GLY A CA 1
ATOM 2811 C C . GLY A 1 358 ? -14.461 -13.331 7.601 1.00 97.44 358 GLY A C 1
ATOM 2812 O O . GLY A 1 358 ? -15.106 -13.182 8.643 1.00 97.44 358 GLY A O 1
ATOM 2813 N N . GLU A 1 359 ? -13.671 -12.380 7.095 1.00 92.88 359 GLU A N 1
ATOM 2814 C CA . GLU A 1 359 ? -13.508 -11.057 7.705 1.00 92.88 359 GLU A CA 1
ATOM 2815 C C . GLU A 1 359 ? -14.818 -10.267 7.689 1.00 92.88 359 GLU A C 1
ATOM 2817 O O . GLU A 1 359 ? -15.272 -9.818 8.741 1.00 92.88 359 GLU A O 1
ATOM 2822 N N . ALA A 1 360 ? -15.471 -10.131 6.534 1.00 93.94 360 ALA A N 1
ATOM 2823 C CA . ALA A 1 360 ? -16.724 -9.384 6.446 1.00 93.94 360 ALA A CA 1
ATOM 2824 C C . ALA A 1 360 ? -17.825 -9.981 7.331 1.00 93.94 360 ALA A C 1
ATOM 2826 O O . ALA A 1 360 ? -18.498 -9.245 8.048 1.00 93.94 360 ALA A O 1
ATOM 2827 N N . ALA A 1 361 ? -17.948 -11.310 7.355 1.00 98.25 361 ALA A N 1
ATOM 2828 C CA . ALA A 1 361 ? -18.874 -12.017 8.230 1.00 98.25 361 ALA A CA 1
ATOM 2829 C C . ALA A 1 361 ? -18.562 -11.786 9.716 1.00 98.25 361 ALA A C 1
ATOM 2831 O O . ALA A 1 361 ? -19.488 -11.620 10.504 1.00 98.25 361 ALA A O 1
ATOM 2832 N N . LEU A 1 362 ? -17.281 -11.748 10.110 1.00 97.31 362 LEU A N 1
ATOM 2833 C CA . LEU A 1 362 ? -16.885 -11.491 11.498 1.00 97.31 362 LEU A CA 1
ATOM 2834 C C . LEU A 1 362 ? -17.356 -10.107 11.950 1.00 97.31 362 LEU A C 1
ATOM 2836 O O . LEU A 1 362 ? -18.007 -9.980 12.983 1.00 97.31 362 LEU A O 1
ATOM 2840 N N . TRP A 1 363 ? -17.050 -9.083 11.152 1.00 92.44 363 TRP A N 1
ATOM 2841 C CA . TRP A 1 363 ? -17.367 -7.690 11.471 1.00 92.44 363 TRP A CA 1
ATOM 2842 C C . TRP A 1 363 ? -18.856 -7.357 11.337 1.00 92.44 363 TRP A C 1
ATOM 2844 O O . TRP A 1 363 ? -19.344 -6.472 12.035 1.00 92.44 363 TRP A O 1
ATOM 2854 N N . ALA A 1 364 ? -19.587 -8.085 10.491 1.00 94.44 364 ALA A N 1
ATOM 2855 C CA . ALA A 1 364 ? -21.044 -8.019 10.412 1.00 94.44 364 ALA A CA 1
ATOM 2856 C C . ALA A 1 364 ? -21.748 -8.789 11.551 1.00 94.44 364 ALA A C 1
ATOM 2858 O O . ALA A 1 364 ? -22.951 -8.655 11.728 1.00 94.44 364 ALA A O 1
ATOM 2859 N N . GLY A 1 365 ? -21.026 -9.591 12.343 1.00 95.88 365 GLY A N 1
ATOM 2860 C CA . GLY A 1 365 ? -21.615 -10.403 13.415 1.00 95.88 365 GLY A CA 1
ATOM 2861 C C . GLY A 1 365 ? -22.194 -11.749 12.957 1.00 95.88 365 GLY A C 1
ATOM 2862 O O . GLY A 1 365 ? -22.785 -12.472 13.758 1.00 95.88 365 GLY A O 1
ATOM 2863 N N . HIS A 1 366 ? -21.966 -12.157 11.706 1.00 98.25 366 HIS A N 1
ATOM 2864 C CA . HIS A 1 366 ? -22.323 -13.476 11.166 1.00 98.25 366 HIS A CA 1
ATOM 2865 C C . HIS A 1 366 ? -21.301 -14.543 11.582 1.00 98.25 366 HIS A C 1
ATOM 2867 O O . HIS A 1 366 ? -20.642 -15.178 10.756 1.00 98.25 366 HIS A O 1
ATOM 2873 N N . LEU A 1 367 ? -21.149 -14.749 12.891 1.00 98.31 367 LEU A N 1
ATOM 2874 C CA . LEU A 1 367 ? -20.032 -15.496 13.485 1.00 98.31 367 LEU A CA 1
ATOM 2875 C C . LEU A 1 367 ? -19.913 -16.948 12.991 1.00 98.31 367 LEU A C 1
ATOM 2877 O O . LEU A 1 367 ? -18.807 -17.425 12.737 1.00 98.31 367 LEU A O 1
ATOM 2881 N N . ALA A 1 368 ? -21.036 -17.647 12.792 1.00 98.50 368 ALA A N 1
ATOM 2882 C CA . ALA A 1 368 ? -21.030 -19.009 12.250 1.00 98.50 368 ALA A CA 1
ATOM 2883 C C . ALA A 1 368 ? -20.482 -19.049 10.813 1.00 98.50 368 ALA A C 1
ATOM 2885 O O . ALA A 1 368 ? -19.624 -19.873 10.502 1.00 98.50 368 ALA A O 1
ATOM 2886 N N . ARG A 1 369 ? -20.915 -18.105 9.964 1.00 98.12 369 ARG A N 1
ATOM 2887 C CA . ARG A 1 369 ? -20.418 -17.963 8.587 1.00 98.12 369 ARG A CA 1
ATOM 2888 C C . ARG A 1 369 ? -18.942 -17.588 8.561 1.00 98.12 369 ARG A C 1
ATOM 2890 O O . ARG A 1 369 ? -18.197 -18.146 7.763 1.00 98.12 369 ARG A O 1
ATOM 2897 N N . SER A 1 370 ? -18.523 -16.696 9.457 1.00 98.50 370 SER A N 1
ATOM 2898 C CA . SER A 1 370 ? -17.123 -16.303 9.606 1.00 98.50 370 SER A CA 1
ATOM 2899 C C . SER A 1 370 ? -16.229 -17.500 9.935 1.00 98.50 370 SER A C 1
ATOM 2901 O O . SER A 1 370 ? -15.250 -17.754 9.232 1.00 98.50 370 SER A O 1
ATOM 2903 N N . ARG A 1 371 ? -16.614 -18.295 10.943 1.00 98.56 371 ARG A N 1
ATOM 2904 C CA . ARG A 1 371 ? -15.902 -19.518 11.337 1.00 98.56 371 ARG A CA 1
ATOM 2905 C C . ARG A 1 371 ? -15.748 -20.485 10.164 1.00 98.56 371 ARG A C 1
ATOM 2907 O O . ARG A 1 371 ? -14.657 -21.006 9.941 1.00 98.56 371 ARG A O 1
ATOM 2914 N N . ASP A 1 372 ? -16.827 -20.734 9.429 1.00 98.25 372 ASP A N 1
ATOM 2915 C CA . ASP A 1 372 ? -16.818 -21.693 8.324 1.00 98.25 372 ASP A CA 1
ATOM 2916 C C . ASP A 1 372 ? -15.929 -21.206 7.166 1.00 98.25 372 ASP A C 1
ATOM 2918 O O . ASP A 1 372 ? -15.116 -21.972 6.648 1.00 98.25 372 ASP A O 1
ATOM 2922 N N . ALA A 1 373 ? -15.999 -19.918 6.820 1.00 98.00 373 ALA A N 1
ATOM 2923 C CA . ALA A 1 373 ? -15.173 -19.322 5.773 1.00 98.00 373 ALA A CA 1
ATOM 2924 C C . ALA A 1 373 ? -13.673 -19.319 6.140 1.00 98.00 373 ALA A C 1
ATOM 2926 O O . ALA A 1 373 ? -12.830 -19.715 5.328 1.00 98.00 373 ALA A O 1
ATOM 2927 N N . PHE A 1 374 ? -13.323 -18.981 7.390 1.00 98.38 374 PHE A N 1
ATOM 2928 C CA . PHE A 1 374 ? -11.937 -19.065 7.863 1.00 98.38 374 PHE A CA 1
ATOM 2929 C C . PHE A 1 374 ? -11.408 -20.501 7.895 1.00 98.38 374 PHE A C 1
ATOM 2931 O O . PHE A 1 374 ? -10.252 -20.717 7.540 1.00 98.38 374 PHE A O 1
ATOM 2938 N N . ARG A 1 375 ? -12.230 -21.502 8.239 1.00 98.12 375 ARG A N 1
ATOM 2939 C CA . ARG A 1 375 ? -11.825 -22.919 8.157 1.00 98.12 375 ARG A CA 1
ATOM 2940 C C . ARG A 1 375 ? -11.445 -23.327 6.737 1.00 98.12 375 ARG A C 1
ATOM 2942 O O . ARG A 1 375 ? -10.451 -24.028 6.564 1.00 98.12 375 ARG A O 1
ATOM 2949 N N . VAL A 1 376 ? -12.187 -22.864 5.728 1.00 96.94 376 VAL A N 1
ATOM 2950 C CA . VAL A 1 376 ? -11.847 -23.123 4.319 1.00 96.94 376 VAL A CA 1
ATOM 2951 C C . VAL A 1 376 ? -10.522 -22.453 3.941 1.00 96.94 376 VAL A C 1
ATOM 2953 O O . VAL A 1 376 ? -9.678 -23.089 3.312 1.00 96.94 376 VAL A O 1
ATOM 2956 N N . ALA A 1 377 ? -10.300 -21.200 4.354 1.00 94.25 377 ALA A N 1
ATOM 2957 C CA . ALA A 1 377 ? -9.035 -20.503 4.109 1.00 94.25 377 ALA A CA 1
ATOM 2958 C C . ALA A 1 377 ? -7.836 -21.197 4.786 1.00 94.25 377 ALA A C 1
ATOM 2960 O O . ALA A 1 377 ? -6.802 -21.396 4.142 1.00 94.25 377 ALA A O 1
ATOM 2961 N N . VAL A 1 378 ? -7.997 -21.632 6.043 1.00 97.00 378 VAL A N 1
ATOM 2962 C CA . VAL A 1 378 ? -6.987 -22.390 6.801 1.00 97.00 378 VAL A CA 1
ATOM 2963 C C . VAL A 1 378 ? -6.666 -23.718 6.119 1.00 97.00 378 VAL A C 1
ATOM 2965 O O . VAL A 1 378 ? -5.494 -24.018 5.897 1.00 97.00 378 VAL A O 1
ATOM 2968 N N . ALA A 1 379 ? -7.685 -24.493 5.734 1.00 96.38 379 ALA A N 1
ATOM 2969 C CA . ALA A 1 379 ? -7.497 -25.782 5.066 1.00 96.38 379 ALA A CA 1
ATOM 2970 C C . ALA A 1 379 ? -6.727 -25.655 3.739 1.00 96.38 379 ALA A C 1
ATOM 2972 O O . ALA A 1 379 ? -6.010 -26.572 3.347 1.00 96.38 379 ALA A O 1
ATOM 2973 N N . ALA A 1 380 ? -6.847 -24.509 3.066 1.00 91.00 380 ALA A N 1
ATOM 2974 C CA . ALA A 1 380 ? -6.154 -24.211 1.819 1.00 91.00 380 ALA A CA 1
ATOM 2975 C C . ALA A 1 380 ? -4.783 -23.526 1.998 1.00 91.00 380 ALA A C 1
ATOM 2977 O O . ALA A 1 380 ? -4.138 -23.197 1.003 1.00 91.00 380 ALA A O 1
ATOM 2978 N N . GLY A 1 381 ? -4.330 -23.274 3.230 1.00 86.88 381 GLY A N 1
ATOM 2979 C CA . GLY A 1 381 ? -3.029 -22.648 3.483 1.00 86.88 381 GLY A CA 1
ATOM 2980 C C . GLY A 1 381 ? -2.950 -21.151 3.157 1.00 86.88 381 GLY A C 1
ATOM 2981 O O . GLY A 1 381 ? -1.850 -20.605 3.073 1.00 86.88 381 GLY A O 1
ATOM 2982 N N . HIS A 1 382 ? -4.081 -20.470 2.958 1.00 81.44 382 HIS A N 1
ATOM 2983 C CA . HIS A 1 382 ? -4.099 -19.056 2.581 1.00 81.44 382 HIS A CA 1
ATOM 2984 C C . HIS A 1 382 ? -4.098 -18.146 3.814 1.00 81.44 382 HIS A C 1
ATOM 2986 O O . HIS A 1 382 ? -4.919 -18.332 4.708 1.00 81.44 382 HIS A O 1
ATOM 2992 N N . GLU A 1 383 ? -3.190 -17.160 3.853 1.00 76.00 383 GLU A N 1
ATOM 2993 C CA . GLU A 1 383 ? -3.085 -16.168 4.941 1.00 76.00 383 GLU A CA 1
ATOM 2994 C C . GLU A 1 383 ? -3.076 -16.802 6.346 1.00 76.00 383 GLU A C 1
ATOM 2996 O O . GLU A 1 383 ? -3.657 -16.272 7.289 1.00 76.00 383 GLU A O 1
ATOM 3001 N N . LEU A 1 384 ? -2.422 -17.965 6.487 1.00 86.06 384 LEU A N 1
ATOM 3002 C CA . LEU A 1 384 ? -2.566 -18.866 7.639 1.00 86.06 384 LEU A CA 1
ATOM 3003 C C . LEU A 1 384 ? -2.594 -18.185 9.022 1.00 86.06 384 LEU A C 1
ATOM 3005 O O . LEU A 1 384 ? -3.548 -18.437 9.757 1.00 86.06 384 LEU A O 1
ATOM 3009 N N . PRO A 1 385 ? -1.628 -17.323 9.408 1.00 92.12 385 PRO A N 1
ATOM 3010 C CA . PRO A 1 385 ? -1.663 -16.717 10.738 1.00 92.12 385 PRO A CA 1
ATOM 3011 C C . PRO A 1 385 ? -2.886 -15.809 10.942 1.00 92.12 385 PRO A C 1
ATOM 3013 O O . PRO A 1 385 ? -3.502 -15.824 12.007 1.00 92.12 385 PRO A O 1
ATOM 3016 N N . LEU A 1 386 ? -3.281 -15.052 9.913 1.00 91.50 386 LEU A N 1
ATOM 3017 C CA . LEU A 1 386 ? -4.439 -14.160 9.965 1.00 91.50 386 LEU A CA 1
ATOM 3018 C C . LEU A 1 386 ? -5.757 -14.935 9.908 1.00 91.50 386 LEU A C 1
ATOM 3020 O O . LEU A 1 386 ? -6.696 -14.591 10.624 1.00 91.50 386 LEU A O 1
ATOM 3024 N N . ALA A 1 387 ? -5.814 -16.008 9.119 1.00 94.94 387 ALA A N 1
ATOM 3025 C CA . ALA A 1 387 ? -6.973 -16.886 9.038 1.00 94.94 387 ALA A CA 1
ATOM 3026 C C . ALA A 1 387 ? -7.229 -17.596 10.380 1.00 94.94 387 ALA A C 1
ATOM 3028 O O . ALA A 1 387 ? -8.368 -17.632 10.844 1.00 94.94 387 ALA A O 1
ATOM 3029 N N . TYR A 1 388 ? -6.178 -18.076 11.059 1.00 98.44 388 TYR A N 1
ATOM 3030 C CA . TYR A 1 388 ? -6.286 -18.619 12.418 1.00 98.44 388 TYR A CA 1
ATOM 3031 C C . TYR A 1 388 ? -6.715 -17.563 13.440 1.00 98.44 388 TYR A C 1
ATOM 3033 O O . TYR A 1 388 ? -7.573 -17.836 14.276 1.00 98.44 388 TYR A O 1
ATOM 3041 N N . LYS A 1 389 ? -6.181 -16.340 13.361 1.00 97.88 389 LYS A N 1
ATOM 3042 C CA . LYS A 1 389 ? -6.613 -15.234 14.227 1.00 97.88 389 LYS A CA 1
ATOM 3043 C C . LYS A 1 389 ? -8.105 -14.928 14.045 1.00 97.88 389 LYS A C 1
ATOM 3045 O O . LYS A 1 389 ? -8.833 -14.818 15.030 1.00 97.88 389 LYS A O 1
ATOM 3050 N N . GLY A 1 390 ? -8.567 -14.818 12.798 1.00 97.06 390 GLY A N 1
ATOM 3051 C CA . GLY A 1 390 ? -9.978 -14.609 12.467 1.00 97.06 390 GLY A CA 1
ATOM 3052 C C . GLY A 1 390 ? -10.871 -15.750 12.959 1.00 97.06 390 GLY A C 1
ATOM 3053 O O . GLY A 1 390 ? -11.913 -15.501 13.567 1.00 97.06 390 GLY A O 1
ATOM 3054 N N . LEU A 1 391 ? -10.421 -16.998 12.791 1.00 98.56 391 LEU A N 1
ATOM 3055 C CA . LEU A 1 391 ? -11.091 -18.183 13.328 1.00 98.56 391 LEU A CA 1
ATOM 3056 C C . LEU A 1 391 ? -11.203 -18.133 14.860 1.00 98.56 391 LEU A C 1
ATOM 3058 O O . LEU A 1 391 ? -12.271 -18.423 15.395 1.00 98.56 391 LEU A O 1
ATOM 3062 N N . GLY A 1 392 ? -10.140 -17.719 15.556 1.00 98.50 392 GLY A N 1
ATOM 3063 C CA . GLY A 1 392 ? -10.135 -17.551 17.010 1.00 98.50 392 GLY A CA 1
ATOM 3064 C C . GLY A 1 392 ? -11.196 -16.561 17.485 1.00 98.50 392 GLY A C 1
ATOM 3065 O O . GLY A 1 392 ? -11.974 -16.871 18.389 1.00 98.50 392 GLY A O 1
ATOM 3066 N N . TRP A 1 393 ? -11.302 -15.410 16.816 1.00 98.12 393 TRP A N 1
ATOM 3067 C CA . TRP A 1 393 ? -12.334 -14.414 17.108 1.00 98.12 393 TRP A CA 1
ATOM 3068 C C . TRP A 1 393 ? -13.752 -14.918 16.814 1.00 98.12 393 TRP A C 1
ATOM 3070 O O . TRP A 1 393 ? -14.653 -14.710 17.631 1.00 98.12 393 TRP A O 1
ATOM 3080 N N . ALA A 1 394 ? -13.955 -15.622 15.698 1.00 98.50 394 ALA A N 1
ATOM 3081 C CA . ALA A 1 394 ? -15.251 -16.205 15.361 1.00 98.50 394 ALA A CA 1
ATOM 3082 C C . ALA A 1 394 ? -15.692 -17.258 16.397 1.00 98.50 394 ALA A C 1
ATOM 3084 O O . ALA A 1 394 ? -16.832 -17.228 16.861 1.00 98.50 394 ALA A O 1
ATOM 3085 N N . CYS A 1 395 ? -14.784 -18.148 16.816 1.00 98.62 395 CYS A N 1
ATOM 3086 C CA . CYS A 1 395 ? -15.045 -19.138 17.865 1.00 98.62 395 CYS A CA 1
ATOM 3087 C C . CYS A 1 395 ? -15.340 -18.476 19.219 1.00 98.62 395 CYS A C 1
ATOM 3089 O O . CYS A 1 395 ? -16.317 -18.840 19.874 1.00 98.62 395 CYS A O 1
ATOM 3091 N N . TYR A 1 396 ? -14.571 -17.452 19.607 1.00 98.25 396 TYR A N 1
ATOM 3092 C CA . TYR A 1 396 ? -14.805 -16.706 20.845 1.00 98.25 396 TYR A CA 1
ATOM 3093 C C . TYR A 1 396 ? -16.199 -16.067 20.874 1.00 98.25 396 TYR A C 1
ATOM 3095 O O . TYR A 1 396 ? -16.898 -16.152 21.890 1.00 98.25 396 TYR A O 1
ATOM 3103 N N . GLY A 1 397 ? -16.621 -15.455 19.763 1.00 97.44 397 GLY A N 1
ATOM 3104 C CA . GLY A 1 397 ? -17.951 -14.862 19.631 1.00 97.44 397 GLY A CA 1
ATOM 3105 C C . GLY A 1 397 ? -19.081 -15.894 19.727 1.00 97.44 397 GLY A C 1
ATOM 3106 O O . GLY A 1 397 ? -20.146 -15.585 20.251 1.00 97.44 397 GLY A O 1
ATOM 3107 N N . LEU A 1 398 ? -18.847 -17.124 19.261 1.00 98.19 398 LEU A N 1
ATOM 3108 C CA . LEU A 1 398 ? -19.805 -18.236 19.341 1.00 98.19 398 LEU A CA 1
ATOM 3109 C C . LEU A 1 398 ? -19.846 -18.919 20.718 1.00 98.19 398 LEU A C 1
ATOM 3111 O O . LEU A 1 398 ? -20.651 -19.826 20.912 1.00 98.19 398 LEU A O 1
ATOM 3115 N N . GLY A 1 399 ? -18.978 -18.528 21.657 1.00 97.62 399 GLY A N 1
ATOM 3116 C CA . GLY A 1 399 ? -18.844 -19.208 22.949 1.00 97.62 399 GLY A CA 1
ATOM 3117 C C . GLY A 1 399 ? -18.013 -20.497 22.907 1.00 97.62 399 GLY A C 1
ATOM 3118 O O . GLY A 1 399 ? -17.951 -21.210 23.905 1.00 97.62 399 GLY A O 1
ATOM 3119 N N . ASP A 1 400 ? -17.359 -20.806 21.783 1.00 98.31 400 ASP A N 1
ATOM 3120 C CA . ASP A 1 400 ? -16.450 -21.949 21.653 1.00 98.31 400 ASP A CA 1
ATOM 3121 C C . ASP A 1 400 ? -15.046 -21.567 22.137 1.00 98.31 400 ASP A C 1
ATOM 3123 O O . ASP A 1 400 ? -14.123 -21.310 21.360 1.00 98.31 400 ASP A O 1
ATOM 3127 N N . ASP A 1 401 ? -14.890 -21.492 23.457 1.00 98.19 401 ASP A N 1
ATOM 3128 C CA . ASP A 1 401 ? -13.636 -21.080 24.090 1.00 98.19 401 ASP A CA 1
ATOM 3129 C C . ASP A 1 401 ? -12.472 -22.040 23.786 1.00 98.19 401 ASP A C 1
ATOM 3131 O O . ASP A 1 401 ? -11.312 -21.625 23.753 1.00 98.19 401 ASP A O 1
ATOM 3135 N N . ALA A 1 402 ? -12.756 -23.335 23.607 1.00 98.12 402 ALA A N 1
ATOM 3136 C CA . ALA A 1 402 ? -11.734 -24.332 23.292 1.00 98.12 402 ALA A CA 1
ATOM 3137 C C . ALA A 1 402 ? -11.194 -24.121 21.873 1.00 98.12 402 ALA A C 1
ATOM 3139 O O . ALA A 1 402 ? -9.981 -23.968 21.704 1.00 98.12 402 ALA A O 1
ATOM 3140 N N . GLY A 1 403 ? -12.092 -24.010 20.887 1.00 98.00 403 GLY A N 1
ATOM 3141 C CA . GLY A 1 403 ? -11.724 -23.709 19.507 1.00 98.00 403 GLY A CA 1
ATOM 3142 C C . GLY A 1 403 ? -11.065 -22.336 19.357 1.00 98.00 403 GLY A C 1
ATOM 3143 O O . GLY A 1 403 ? -10.139 -22.183 18.560 1.00 98.00 403 GLY A O 1
ATOM 3144 N N . ALA A 1 404 ? -11.480 -21.343 20.152 1.00 98.56 404 ALA A N 1
ATOM 3145 C CA . ALA A 1 404 ? -10.861 -20.019 20.158 1.00 98.56 404 ALA A CA 1
ATOM 3146 C C . ALA A 1 404 ? -9.391 -20.070 20.601 1.00 98.56 404 ALA A C 1
ATOM 3148 O O . ALA A 1 404 ? -8.518 -19.559 19.899 1.00 98.56 404 ALA A O 1
ATOM 3149 N N . LEU A 1 405 ? -9.098 -20.716 21.738 1.00 98.50 405 LEU A N 1
ATOM 3150 C CA . LEU A 1 405 ? -7.726 -20.836 22.246 1.00 98.50 405 LEU A CA 1
ATOM 3151 C C . LEU A 1 405 ? -6.823 -21.640 21.315 1.00 98.50 405 LEU A C 1
ATOM 3153 O O . LEU A 1 405 ? -5.659 -21.279 21.152 1.00 98.50 405 LEU A O 1
ATOM 3157 N N . GLU A 1 406 ? -7.330 -22.718 20.718 1.00 98.44 406 GLU A N 1
ATOM 3158 C CA . GLU A 1 406 ? -6.575 -23.497 19.736 1.00 98.44 406 GLU A CA 1
ATOM 3159 C C . GLU A 1 406 ? -6.179 -22.625 18.538 1.00 98.44 406 GLU A C 1
ATOM 3161 O O . GLU A 1 406 ? -4.995 -22.515 18.214 1.00 98.44 406 GLU A O 1
ATOM 3166 N N . ALA A 1 407 ? -7.146 -21.926 17.939 1.00 98.44 407 ALA A N 1
ATOM 3167 C CA . ALA A 1 407 ? -6.899 -21.070 16.787 1.00 98.44 407 ALA A CA 1
ATOM 3168 C C . ALA A 1 407 ? -5.956 -19.897 17.118 1.00 98.44 407 ALA A C 1
ATOM 3170 O O . ALA A 1 407 ? -5.020 -19.630 16.364 1.00 98.44 407 ALA A O 1
ATOM 3171 N N . PHE A 1 408 ? -6.122 -19.240 18.272 1.00 98.50 408 PHE A N 1
ATOM 3172 C CA . PHE A 1 408 ? -5.207 -18.178 18.698 1.00 98.50 408 PHE A CA 1
ATOM 3173 C C . PHE A 1 408 ? -3.780 -18.684 18.939 1.00 98.50 408 PHE A C 1
ATOM 3175 O O . PHE A 1 408 ? -2.834 -18.019 18.527 1.00 98.50 408 PHE A O 1
ATOM 3182 N N . ARG A 1 409 ? -3.591 -19.872 19.527 1.00 98.25 409 ARG A N 1
ATOM 3183 C CA . ARG A 1 409 ? -2.249 -20.463 19.701 1.00 98.25 409 ARG A CA 1
ATOM 3184 C C . ARG A 1 409 ? -1.572 -20.753 18.365 1.00 98.25 409 ARG A C 1
ATOM 3186 O O . ARG A 1 409 ? -0.386 -20.463 18.215 1.00 98.25 409 ARG A O 1
ATOM 3193 N N . MET A 1 410 ? -2.324 -21.268 17.392 1.00 98.00 410 MET A N 1
ATOM 3194 C CA . MET A 1 410 ? -1.812 -21.488 16.036 1.00 98.00 410 MET A CA 1
ATOM 3195 C C . MET A 1 410 ? -1.413 -20.171 15.362 1.00 98.00 410 MET A C 1
ATOM 3197 O O . MET A 1 410 ? -0.338 -20.088 14.769 1.00 98.00 410 MET A O 1
ATOM 3201 N N . ALA A 1 411 ? -2.235 -19.123 15.494 1.00 97.25 411 ALA A N 1
ATOM 3202 C CA . ALA A 1 411 ? -1.903 -17.792 14.991 1.00 97.25 411 ALA A CA 1
ATOM 3203 C C . ALA A 1 411 ? -0.637 -17.227 15.657 1.00 97.25 411 ALA A C 1
ATOM 3205 O O . ALA A 1 411 ? 0.257 -16.759 14.954 1.00 97.25 411 ALA A O 1
ATOM 3206 N N . TYR A 1 412 ? -0.540 -17.315 16.989 1.00 96.38 412 TYR A N 1
ATOM 3207 C CA . TYR A 1 412 ? 0.599 -16.821 17.767 1.00 96.38 412 TYR A CA 1
ATOM 3208 C C . TYR A 1 412 ? 1.912 -17.467 17.315 1.00 96.38 412 TYR A C 1
ATOM 3210 O O . TYR A 1 412 ? 2.837 -16.752 16.943 1.00 96.38 412 TYR A O 1
ATOM 3218 N N . GLY A 1 413 ? 1.974 -18.804 17.256 1.00 95.62 413 GLY A N 1
ATOM 3219 C CA . GLY A 1 413 ? 3.200 -19.513 16.870 1.00 95.62 413 GLY A CA 1
ATOM 3220 C C . GLY A 1 413 ? 3.664 -19.188 15.445 1.00 95.62 413 GLY A C 1
ATOM 3221 O O . GLY A 1 413 ? 4.860 -19.053 15.190 1.00 95.62 413 GLY A O 1
ATOM 3222 N N . LEU A 1 414 ? 2.724 -19.000 14.511 1.00 93.62 414 LEU A N 1
ATOM 3223 C CA . LEU A 1 414 ? 3.052 -18.611 13.138 1.00 93.62 414 LEU A CA 1
ATOM 3224 C C . LEU A 1 414 ? 3.531 -17.156 13.034 1.00 93.62 414 LEU A C 1
ATOM 3226 O O . LEU A 1 414 ? 4.460 -16.893 12.273 1.00 93.62 414 LEU A O 1
ATOM 3230 N N . LEU A 1 415 ? 2.922 -16.223 13.770 1.00 91.88 415 LEU A N 1
ATOM 3231 C CA . LEU A 1 415 ? 3.310 -14.807 13.762 1.00 91.88 415 LEU A CA 1
ATOM 3232 C C . LEU A 1 415 ? 4.654 -14.580 14.463 1.00 91.88 415 LEU A C 1
ATOM 3234 O O . LEU A 1 415 ? 5.515 -13.889 13.926 1.00 91.88 415 LEU A O 1
ATOM 3238 N N . GLU A 1 416 ? 4.866 -15.202 15.623 1.00 87.81 416 GLU A N 1
ATOM 3239 C CA . GLU A 1 416 ? 6.112 -15.084 16.389 1.00 87.81 416 GLU A CA 1
ATOM 3240 C C . GLU A 1 416 ? 7.317 -15.574 15.573 1.00 87.81 416 GLU A C 1
ATOM 3242 O O . GLU A 1 416 ? 8.363 -14.928 15.555 1.00 87.81 416 GLU A O 1
ATOM 3247 N N . SER A 1 417 ? 7.145 -16.650 14.795 1.00 84.69 417 SER A N 1
ATOM 3248 C CA . SER A 1 417 ? 8.201 -17.181 13.922 1.00 84.69 417 SER A CA 1
ATOM 3249 C C . SER A 1 417 ? 8.611 -16.255 12.763 1.00 84.69 417 SER A C 1
ATOM 3251 O O . SER A 1 417 ? 9.673 -16.459 12.176 1.00 84.69 417 SER A O 1
ATOM 3253 N N . ARG A 1 418 ? 7.786 -15.253 12.411 1.00 78.44 418 ARG A N 1
ATOM 3254 C CA . ARG A 1 418 ? 8.002 -14.349 11.262 1.00 78.44 418 ARG A CA 1
ATOM 3255 C C . ARG A 1 418 ? 8.679 -13.024 11.627 1.00 78.44 418 ARG A C 1
ATOM 3257 O O . ARG A 1 418 ? 9.198 -12.370 10.729 1.00 78.44 418 ARG A O 1
ATOM 3264 N N . ALA A 1 419 ? 8.711 -12.670 12.916 1.00 59.66 419 ALA A N 1
ATOM 3265 C CA . ALA A 1 419 ? 9.489 -11.582 13.525 1.00 59.66 419 ALA A CA 1
ATOM 3266 C C . ALA A 1 419 ? 9.609 -10.274 12.705 1.00 59.66 419 ALA A C 1
ATOM 3268 O O . ALA A 1 419 ? 10.681 -9.669 12.654 1.00 59.66 419 ALA A O 1
ATOM 3269 N N . SER A 1 420 ? 8.521 -9.817 12.075 1.00 77.12 420 SER A N 1
ATOM 3270 C CA . SER A 1 420 ? 8.472 -8.498 11.437 1.00 77.12 420 SER A CA 1
ATOM 3271 C C . SER A 1 420 ? 7.791 -7.472 12.347 1.00 77.12 420 SER A C 1
ATOM 3273 O O . SER A 1 420 ? 6.894 -7.812 13.122 1.00 77.12 420 SER A O 1
ATOM 3275 N N . ASP A 1 421 ? 8.160 -6.193 12.229 1.00 71.88 421 ASP A N 1
ATOM 3276 C CA . ASP A 1 421 ? 7.467 -5.115 12.952 1.00 71.88 421 ASP A CA 1
ATOM 3277 C C . ASP A 1 421 ? 5.977 -5.036 12.577 1.00 71.88 421 ASP A C 1
ATOM 3279 O O . ASP A 1 421 ? 5.143 -4.706 13.421 1.00 71.88 421 ASP A O 1
ATOM 3283 N N . SER A 1 422 ? 5.624 -5.420 11.343 1.00 67.75 422 SER A N 1
ATOM 3284 C CA . SER A 1 422 ? 4.234 -5.462 10.873 1.00 67.75 422 SER A CA 1
ATOM 3285 C C . SER A 1 422 ? 3.385 -6.524 11.589 1.00 67.75 422 SER A C 1
ATOM 3287 O O . SER A 1 422 ? 2.189 -6.321 11.805 1.00 67.75 422 SER A O 1
ATOM 3289 N N . ASP A 1 423 ? 4.004 -7.616 12.051 1.00 84.00 423 ASP A N 1
ATOM 3290 C CA . ASP A 1 423 ? 3.312 -8.706 12.746 1.00 84.00 423 ASP A CA 1
ATOM 3291 C C . ASP A 1 423 ? 3.038 -8.388 14.223 1.00 84.00 423 ASP A C 1
ATOM 3293 O O . ASP A 1 423 ? 2.142 -8.986 14.822 1.00 84.00 423 ASP A O 1
ATOM 3297 N N . ARG A 1 424 ? 3.748 -7.421 14.824 1.00 86.25 424 ARG A N 1
ATOM 3298 C CA . ARG A 1 424 ? 3.634 -7.097 16.262 1.00 86.25 424 ARG A CA 1
ATOM 3299 C C . ARG A 1 424 ? 2.206 -6.756 16.680 1.00 86.25 424 ARG A C 1
ATOM 3301 O O . ARG A 1 424 ? 1.740 -7.218 17.720 1.00 86.25 424 ARG A O 1
ATOM 3308 N N . LEU A 1 425 ? 1.485 -5.998 15.852 1.00 86.00 425 LEU A N 1
ATOM 3309 C CA . LEU A 1 425 ? 0.083 -5.657 16.109 1.00 86.00 425 LEU A CA 1
ATOM 3310 C C . LEU A 1 425 ? -0.834 -6.883 16.025 1.00 86.00 425 LEU A C 1
ATOM 3312 O O . LEU A 1 425 ? -1.806 -6.983 16.772 1.00 86.00 425 LEU A O 1
ATOM 3316 N N . HIS A 1 426 ? -0.530 -7.835 15.142 1.00 90.31 426 HIS A N 1
ATOM 3317 C CA . HIS A 1 426 ? -1.278 -9.084 15.047 1.00 90.31 426 HIS A CA 1
ATOM 3318 C C . HIS A 1 426 ? -0.998 -10.009 16.231 1.00 90.31 426 HIS A C 1
ATOM 3320 O O . HIS A 1 426 ? -1.941 -10.599 16.752 1.00 90.31 426 HIS A O 1
ATOM 3326 N N . VAL A 1 427 ? 0.249 -10.079 16.706 1.00 94.12 427 VAL A N 1
ATOM 3327 C CA . VAL A 1 427 ? 0.599 -10.808 17.933 1.00 94.12 427 VAL A CA 1
ATOM 3328 C C . VAL A 1 427 ? -0.150 -10.222 19.131 1.00 94.12 427 VAL A C 1
ATOM 3330 O O . VAL A 1 427 ? -0.791 -10.964 19.872 1.00 94.12 427 VAL A O 1
ATOM 3333 N N . ALA A 1 428 ? -0.148 -8.895 19.286 1.00 93.31 428 ALA A N 1
ATOM 3334 C CA . ALA A 1 428 ? -0.881 -8.226 20.359 1.00 93.31 428 ALA A CA 1
ATOM 3335 C C . ALA A 1 428 ? -2.399 -8.504 20.293 1.00 93.31 428 ALA A C 1
ATOM 3337 O O . ALA A 1 428 ? -3.021 -8.804 21.312 1.00 93.31 428 ALA A O 1
ATOM 3338 N N . ASP A 1 429 ? -3.000 -8.485 19.098 1.00 92.19 429 ASP A N 1
ATOM 3339 C CA . ASP A 1 429 ? -4.421 -8.814 18.910 1.00 92.19 429 ASP A CA 1
ATOM 3340 C C . ASP A 1 429 ? -4.745 -10.280 19.257 1.00 92.19 429 ASP A C 1
ATOM 3342 O O . ASP A 1 429 ? -5.777 -10.562 19.867 1.00 92.19 429 ASP A O 1
ATOM 3346 N N . VAL A 1 430 ? -3.847 -11.216 18.936 1.00 96.94 430 VAL A N 1
ATOM 3347 C CA . VAL A 1 430 ? -3.978 -12.631 19.318 1.00 96.94 430 VAL A CA 1
ATOM 3348 C C . VAL A 1 430 ? -3.889 -12.807 20.838 1.00 96.94 430 VAL A C 1
ATOM 3350 O O . VAL A 1 430 ? -4.733 -13.490 21.421 1.00 96.94 430 VAL A O 1
ATOM 3353 N N . LEU A 1 431 ? -2.923 -12.158 21.497 1.00 96.94 431 LEU A N 1
ATOM 3354 C CA . LEU A 1 431 ? -2.774 -12.192 22.958 1.00 96.94 431 LEU A CA 1
ATOM 3355 C C . LEU A 1 431 ? -4.009 -11.624 23.666 1.00 96.94 431 LEU A C 1
ATOM 3357 O O . LEU A 1 431 ? -4.492 -12.216 24.633 1.00 96.94 431 LEU A O 1
ATOM 3361 N N . LYS A 1 432 ? -4.578 -10.534 23.137 1.00 96.06 432 LYS A N 1
ATOM 3362 C CA . LYS A 1 432 ? -5.863 -9.985 23.590 1.00 96.06 432 LYS A CA 1
ATOM 3363 C C . LYS A 1 432 ? -6.985 -11.020 23.484 1.00 96.06 432 LYS A C 1
ATOM 3365 O O . LYS A 1 432 ? -7.733 -11.204 24.441 1.00 96.06 432 LYS A O 1
ATOM 3370 N N . GLY A 1 433 ? -7.091 -11.711 22.347 1.00 96.94 433 GLY A N 1
ATOM 3371 C CA . GLY A 1 433 ? -8.075 -12.776 22.138 1.00 96.94 433 GLY A CA 1
ATOM 3372 C C . GLY A 1 433 ? -7.945 -13.913 23.153 1.00 96.94 433 GLY A C 1
ATOM 3373 O O . GLY A 1 433 ? -8.936 -14.316 23.763 1.00 96.94 433 GLY A O 1
ATOM 3374 N N . MET A 1 434 ? -6.719 -14.372 23.418 1.00 98.44 434 MET A N 1
ATOM 3375 C CA . MET A 1 434 ? -6.455 -15.377 24.453 1.00 98.44 434 MET A CA 1
ATOM 3376 C C . MET A 1 434 ? -6.843 -14.873 25.848 1.00 98.44 434 MET A C 1
ATOM 3378 O O . MET A 1 434 ? -7.520 -15.588 26.589 1.00 98.44 434 MET A O 1
ATOM 3382 N N . ALA A 1 435 ? -6.478 -13.636 26.196 1.00 97.81 435 ALA A N 1
ATOM 3383 C CA . ALA A 1 435 ? -6.830 -13.032 27.478 1.00 97.81 435 ALA A CA 1
ATOM 3384 C C . ALA A 1 435 ? -8.353 -12.934 27.658 1.00 97.81 435 ALA A C 1
ATOM 3386 O O . ALA A 1 435 ? -8.862 -13.204 28.742 1.00 97.81 435 ALA A O 1
ATOM 3387 N N . TYR A 1 436 ? -9.101 -12.627 26.595 1.00 97.50 436 TYR A N 1
ATOM 3388 C CA . TYR A 1 436 ? -10.565 -12.574 26.636 1.00 97.50 436 TYR A CA 1
ATOM 3389 C C . TYR A 1 436 ? -11.191 -13.946 26.902 1.00 97.50 436 TYR A C 1
ATOM 3391 O O . TYR A 1 436 ? -12.171 -14.029 27.649 1.00 97.50 436 TYR A O 1
ATOM 3399 N N . VAL A 1 437 ? -10.633 -15.020 26.333 1.00 98.06 437 VAL A N 1
ATOM 3400 C CA . VAL A 1 437 ? -11.084 -16.388 26.633 1.00 98.06 437 VAL A CA 1
ATOM 3401 C C . VAL A 1 437 ? -10.790 -16.743 28.095 1.00 98.06 437 VAL A C 1
ATOM 3403 O O . VAL A 1 437 ? -11.682 -17.199 28.806 1.00 98.06 437 VAL A O 1
ATOM 3406 N N . HIS A 1 438 ? -9.568 -16.491 28.574 1.00 97.81 438 HIS A N 1
ATOM 3407 C CA . HIS A 1 438 ? -9.189 -16.773 29.964 1.00 97.81 438 HIS A CA 1
ATOM 3408 C C . HIS A 1 438 ? -10.017 -15.967 30.972 1.00 97.81 438 HIS A C 1
ATOM 3410 O O . HIS A 1 438 ? -10.419 -16.502 32.003 1.00 97.81 438 HIS A O 1
ATOM 3416 N N . ALA A 1 439 ? -10.355 -14.718 30.651 1.00 96.19 439 ALA A N 1
ATOM 3417 C CA . ALA A 1 439 ? -11.205 -13.897 31.500 1.00 96.19 439 ALA A CA 1
ATOM 3418 C C . ALA A 1 439 ? -12.633 -14.452 31.602 1.00 96.19 439 ALA A C 1
ATOM 3420 O O . ALA A 1 439 ? -13.191 -14.516 32.696 1.00 96.19 439 ALA A O 1
ATOM 3421 N N . ARG A 1 440 ? -13.204 -14.946 30.491 1.00 95.38 440 ARG A N 1
ATOM 3422 C CA . ARG A 1 440 ? -14.510 -15.633 30.497 1.00 95.38 440 ARG A CA 1
ATOM 3423 C C . ARG A 1 440 ? -14.494 -16.883 31.387 1.00 95.38 440 ARG A C 1
ATOM 3425 O O . ARG A 1 440 ? -15.491 -17.176 32.044 1.00 95.38 440 ARG A O 1
ATOM 3432 N N . ARG A 1 441 ? -13.350 -17.570 31.452 1.00 95.69 441 ARG A N 1
ATOM 3433 C CA . ARG A 1 441 ? -13.101 -18.736 32.316 1.00 95.69 441 ARG A CA 1
ATOM 3434 C C . ARG A 1 441 ? -12.687 -18.389 33.749 1.00 95.69 441 ARG A C 1
ATOM 3436 O O . ARG A 1 441 ? -12.512 -19.301 34.546 1.00 95.69 441 ARG A O 1
ATOM 3443 N N . ARG A 1 442 ? -12.562 -17.097 34.081 1.00 95.31 442 ARG A N 1
ATOM 3444 C CA . ARG A 1 442 ? -12.096 -16.579 35.383 1.00 95.31 442 ARG A CA 1
ATOM 3445 C C . ARG A 1 442 ? -10.666 -16.992 35.757 1.00 95.31 442 ARG A C 1
ATOM 3447 O O . ARG A 1 442 ? -10.318 -17.050 36.926 1.00 95.31 442 ARG A O 1
ATOM 3454 N N . GLU A 1 443 ? -9.811 -17.230 34.769 1.00 96.62 443 GLU A N 1
ATOM 3455 C CA . GLU A 1 443 ? -8.405 -17.600 34.973 1.00 96.62 443 GLU A CA 1
ATOM 3456 C C . GLU A 1 443 ? -7.526 -16.335 35.072 1.00 96.62 443 GLU A C 1
ATOM 3458 O O . GLU A 1 443 ? -6.720 -16.041 34.182 1.00 96.62 443 GLU A O 1
ATOM 3463 N N . CYS A 1 444 ? -7.723 -15.530 36.121 1.00 96.00 444 CYS A N 1
ATOM 3464 C CA . CYS A 1 444 ? -7.195 -14.163 36.182 1.00 96.00 444 CYS A CA 1
ATOM 3465 C C . CYS A 1 444 ? -5.665 -14.072 36.130 1.00 96.00 444 CYS A C 1
ATOM 3467 O O . CYS A 1 444 ? -5.140 -13.160 35.486 1.00 96.00 444 CYS A O 1
ATOM 3469 N N . ARG A 1 445 ? -4.925 -15.032 36.693 1.00 96.62 445 ARG A N 1
ATOM 3470 C CA . ARG A 1 445 ? -3.465 -15.073 36.551 1.00 96.62 445 ARG A CA 1
ATOM 3471 C C . ARG A 1 445 ? -3.025 -15.114 35.086 1.00 96.62 445 ARG A C 1
ATOM 3473 O O . ARG A 1 445 ? -2.142 -14.357 34.688 1.00 96.62 445 ARG A O 1
ATOM 3480 N N . ARG A 1 446 ? -3.669 -15.950 34.264 1.00 97.12 446 ARG A N 1
ATOM 3481 C CA . ARG A 1 446 ? -3.368 -16.058 32.824 1.00 97.12 446 ARG A CA 1
ATOM 3482 C C . ARG A 1 446 ? -3.719 -14.784 32.073 1.00 97.12 446 ARG A C 1
ATOM 3484 O O . ARG A 1 446 ? -2.977 -14.375 31.184 1.00 97.12 446 ARG A O 1
ATOM 3491 N N . VAL A 1 447 ? -4.829 -14.148 32.444 1.00 97.00 447 VAL A N 1
ATOM 3492 C CA . VAL A 1 447 ? -5.241 -12.859 31.878 1.00 97.00 447 VAL A CA 1
ATOM 3493 C C . VAL A 1 447 ? -4.155 -11.806 32.096 1.00 97.00 447 VAL A C 1
ATOM 3495 O O . VAL A 1 447 ? -3.744 -11.154 31.139 1.00 97.00 447 VAL A O 1
ATOM 3498 N N . LEU A 1 448 ? -3.667 -11.664 33.331 1.00 96.25 448 LEU A N 1
ATOM 3499 C CA . LEU A 1 448 ? -2.655 -10.665 33.677 1.00 96.25 448 LEU A CA 1
ATOM 3500 C C . LEU A 1 448 ? -1.316 -10.928 32.974 1.00 96.25 448 LEU A C 1
ATOM 3502 O O . LEU A 1 448 ? -0.712 -9.985 32.466 1.00 96.25 448 LEU A O 1
ATOM 3506 N N . GLU A 1 449 ? -0.889 -12.194 32.881 1.00 97.50 449 GLU A N 1
ATOM 3507 C CA . GLU A 1 449 ? 0.310 -12.598 32.129 1.00 97.50 449 GLU A CA 1
ATOM 3508 C C . GLU A 1 449 ? 0.216 -12.167 30.651 1.00 97.50 449 GLU A C 1
ATOM 3510 O O . GLU A 1 449 ? 1.102 -11.480 30.142 1.00 97.50 449 GLU A O 1
ATOM 3515 N N . LEU A 1 450 ? -0.885 -12.507 29.973 1.00 97.12 450 LEU A N 1
ATOM 3516 C CA . LEU A 1 450 ? -1.081 -12.210 28.548 1.00 97.12 450 LEU A CA 1
ATOM 3517 C C . LEU A 1 450 ? -1.202 -10.709 28.263 1.00 97.12 450 LEU A C 1
ATOM 3519 O O . LEU A 1 450 ? -0.647 -10.224 27.275 1.00 97.12 450 LEU A O 1
ATOM 3523 N N . VAL A 1 451 ? -1.912 -9.967 29.118 1.00 95.50 451 VAL A N 1
ATOM 3524 C CA . VAL A 1 451 ? -2.071 -8.513 28.972 1.00 95.50 451 VAL A CA 1
ATOM 3525 C C . VAL A 1 451 ? -0.731 -7.802 29.154 1.00 95.50 451 VAL A C 1
ATOM 3527 O O . VAL A 1 451 ? -0.417 -6.918 28.361 1.00 95.50 451 VAL A O 1
ATOM 3530 N N . ALA A 1 452 ? 0.094 -8.221 30.118 1.00 95.94 452 ALA A N 1
ATOM 3531 C CA . ALA A 1 452 ? 1.428 -7.653 30.301 1.00 95.94 452 ALA A CA 1
ATOM 3532 C C . ALA A 1 452 ? 2.320 -7.873 29.064 1.00 95.94 452 ALA A C 1
ATOM 3534 O O . ALA A 1 452 ? 2.993 -6.946 28.612 1.00 95.94 452 ALA A O 1
ATOM 3535 N N . THR A 1 453 ? 2.292 -9.073 28.468 1.00 95.25 453 THR A N 1
ATOM 3536 C CA . THR A 1 453 ? 3.021 -9.350 27.217 1.00 95.25 453 THR A CA 1
ATOM 3537 C C . THR A 1 453 ? 2.498 -8.506 26.053 1.00 95.25 453 THR A C 1
ATOM 3539 O O . THR A 1 453 ? 3.284 -7.952 25.288 1.00 95.25 453 THR A O 1
ATOM 3542 N N . MET A 1 454 ? 1.177 -8.373 25.927 1.00 94.56 454 MET A N 1
ATOM 3543 C CA . MET A 1 454 ? 0.542 -7.559 24.890 1.00 94.56 454 MET A CA 1
ATOM 3544 C C . MET A 1 454 ? 0.941 -6.078 24.998 1.00 94.56 454 MET A C 1
ATOM 3546 O O . MET A 1 454 ? 1.329 -5.485 23.993 1.00 94.56 454 MET A O 1
ATOM 3550 N N . GLU A 1 455 ? 0.887 -5.490 26.196 1.00 92.56 455 GLU A N 1
ATOM 3551 C CA . GLU A 1 455 ? 1.232 -4.079 26.438 1.00 92.56 455 GLU A CA 1
ATOM 3552 C C . GLU A 1 455 ? 2.726 -3.803 26.216 1.00 92.56 455 GLU A C 1
ATOM 3554 O O . GLU A 1 455 ? 3.086 -2.755 25.685 1.00 92.56 455 GLU A O 1
ATOM 3559 N N . ALA A 1 456 ? 3.600 -4.762 26.539 1.00 92.50 456 ALA A N 1
ATOM 3560 C CA . ALA A 1 456 ? 5.024 -4.662 26.220 1.00 92.50 456 ALA A CA 1
ATOM 3561 C C . ALA A 1 456 ? 5.287 -4.670 24.701 1.00 92.50 456 ALA A C 1
ATOM 3563 O O . ALA A 1 456 ? 6.205 -4.003 24.220 1.00 92.50 456 ALA A O 1
ATOM 3564 N N . LEU A 1 457 ? 4.485 -5.416 23.934 1.00 89.88 457 LEU A N 1
ATOM 3565 C CA . LEU A 1 457 ? 4.620 -5.504 22.480 1.00 89.88 457 LEU A CA 1
ATOM 3566 C C . LEU A 1 457 ? 4.037 -4.290 21.752 1.00 89.88 457 LEU A C 1
ATOM 3568 O O . LEU A 1 457 ? 4.644 -3.838 20.775 1.00 89.88 457 LEU A O 1
ATOM 3572 N N . ALA A 1 458 ? 2.887 -3.793 22.209 1.00 87.62 458 ALA A N 1
ATOM 3573 C CA . ALA A 1 458 ? 2.122 -2.716 21.591 1.00 87.62 458 ALA A CA 1
ATOM 3574 C C . ALA A 1 458 ? 1.524 -1.785 22.670 1.00 87.62 458 ALA A C 1
ATOM 3576 O O . ALA A 1 458 ? 0.335 -1.891 22.977 1.00 87.62 458 ALA A O 1
ATOM 3577 N N . PRO A 1 459 ? 2.319 -0.858 23.239 1.00 84.75 459 PRO A N 1
ATOM 3578 C CA . PRO A 1 459 ? 1.881 0.001 24.346 1.00 84.75 459 PRO A CA 1
ATOM 3579 C C . PRO A 1 459 ? 0.730 0.945 23.969 1.00 84.75 459 PRO A C 1
ATOM 3581 O O . PRO A 1 459 ? -0.051 1.341 24.830 1.00 84.75 459 PRO A O 1
ATOM 3584 N N . ASP A 1 460 ? 0.584 1.261 22.681 1.00 81.25 460 ASP A N 1
ATOM 3585 C CA . ASP A 1 460 ? -0.495 2.109 22.166 1.00 81.25 460 ASP A CA 1
ATOM 3586 C C . ASP A 1 460 ? -1.817 1.345 21.948 1.00 81.25 460 ASP A C 1
ATOM 3588 O O . ASP A 1 460 ? -2.850 1.950 21.644 1.00 81.25 460 ASP A O 1
ATOM 3592 N N . LEU A 1 461 ? -1.818 0.011 22.086 1.00 77.25 461 LEU A N 1
ATOM 3593 C CA . LEU A 1 461 ? -3.021 -0.804 21.937 1.00 77.25 461 LEU A CA 1
ATOM 3594 C C . LEU A 1 461 ? -3.866 -0.735 23.215 1.00 77.25 461 LEU A C 1
ATOM 3596 O O . LEU A 1 461 ? -3.773 -1.580 24.105 1.00 77.25 461 LEU A O 1
ATOM 3600 N N . LEU A 1 462 ? -4.733 0.272 23.288 1.00 77.12 462 LEU A N 1
ATOM 3601 C CA . LEU A 1 462 ? -5.660 0.434 24.403 1.00 77.12 462 LEU A CA 1
ATOM 3602 C C . LEU A 1 462 ? -6.782 -0.612 24.348 1.00 77.12 462 LEU A C 1
ATOM 3604 O O . LEU A 1 462 ? -7.488 -0.749 23.345 1.00 77.12 462 LEU A O 1
ATOM 3608 N N . LEU A 1 463 ? -6.990 -1.318 25.460 1.00 82.44 463 LEU A N 1
ATOM 3609 C CA . LEU A 1 463 ? -8.196 -2.118 25.657 1.00 82.44 463 LEU A CA 1
ATOM 3610 C C . LEU A 1 463 ? -9.381 -1.176 25.935 1.00 82.44 463 LEU A C 1
ATOM 3612 O O . LEU A 1 463 ? -9.250 -0.277 26.768 1.00 82.44 463 LEU A O 1
ATOM 3616 N N . PRO A 1 464 ? -10.536 -1.351 25.269 1.00 77.38 464 PRO A N 1
ATOM 3617 C CA . PRO A 1 464 ? -11.681 -0.469 25.473 1.00 77.38 464 PRO A CA 1
ATOM 3618 C C . PRO A 1 464 ? -12.227 -0.594 26.908 1.00 77.38 464 PRO A C 1
ATOM 3620 O O . PRO A 1 464 ? -12.142 -1.679 27.484 1.00 77.38 464 PRO A O 1
ATOM 3623 N N . PRO A 1 465 ? -12.810 0.462 27.499 1.00 78.44 465 PRO A N 1
ATOM 3624 C CA . PRO A 1 465 ? -13.506 0.360 28.784 1.00 78.44 465 PRO A CA 1
ATOM 3625 C C . PRO A 1 465 ? -14.616 -0.703 28.752 1.00 78.44 465 PRO A C 1
ATOM 3627 O O . PRO A 1 465 ? -15.272 -0.870 27.721 1.00 78.44 465 PRO A O 1
ATOM 3630 N N . GLY A 1 466 ? -14.840 -1.412 29.862 1.00 85.25 466 GLY A N 1
ATOM 3631 C CA . GLY A 1 466 ? -15.850 -2.470 29.963 1.00 85.25 466 GLY A CA 1
ATOM 3632 C C . GLY A 1 466 ? -15.459 -3.778 29.271 1.00 85.25 466 GLY A C 1
ATOM 3633 O O . GLY A 1 466 ? -16.323 -4.597 28.954 1.00 85.25 466 GLY A O 1
ATOM 3634 N N . ASN A 1 467 ? -14.173 -3.975 28.979 1.00 90.38 467 ASN A N 1
ATOM 3635 C CA . ASN A 1 467 ? -13.703 -5.188 28.319 1.00 90.38 467 ASN A CA 1
ATOM 3636 C C . ASN A 1 467 ? -13.670 -6.398 29.286 1.00 90.38 467 ASN A C 1
ATOM 3638 O O . ASN A 1 467 ? -13.593 -6.220 30.504 1.00 90.38 467 ASN A O 1
ATOM 3642 N N . PRO A 1 468 ? -13.643 -7.640 28.762 1.00 91.31 468 PRO A N 1
ATOM 3643 C CA . PRO A 1 468 ? -13.683 -8.848 29.586 1.00 91.31 468 PRO A CA 1
ATOM 3644 C C . PRO A 1 468 ? -12.551 -8.992 30.609 1.00 91.31 468 PRO A C 1
ATOM 3646 O O . PRO A 1 468 ? -12.736 -9.712 31.582 1.00 91.31 468 PRO A O 1
ATOM 3649 N N . VAL A 1 469 ? -11.392 -8.350 30.416 1.00 93.75 469 VAL A N 1
ATOM 3650 C CA . VAL A 1 469 ? -10.244 -8.497 31.330 1.00 93.75 469 VAL A CA 1
ATOM 3651 C C . VAL A 1 469 ? -10.296 -7.545 32.524 1.00 93.75 469 VAL A C 1
ATOM 3653 O O . VAL A 1 469 ? -9.565 -7.749 33.492 1.00 93.75 469 VAL A O 1
ATOM 3656 N N . GLU A 1 470 ? -11.146 -6.516 32.476 1.00 91.81 470 GLU A N 1
ATOM 3657 C CA . GLU A 1 470 ? -11.244 -5.480 33.508 1.00 91.81 470 GLU A CA 1
ATOM 3658 C C . GLU A 1 470 ? -11.491 -6.043 34.921 1.00 91.81 470 GLU A C 1
ATOM 3660 O O . GLU A 1 470 ? -10.724 -5.678 35.815 1.00 91.81 470 GLU A O 1
ATOM 3665 N N . PRO A 1 471 ? -12.408 -7.012 35.143 1.00 92.38 471 PRO A N 1
ATOM 3666 C CA . PRO A 1 471 ? -12.642 -7.571 36.478 1.00 92.38 471 PRO A CA 1
ATOM 3667 C C . PRO A 1 471 ? -11.402 -8.226 37.107 1.00 92.38 471 PRO A C 1
ATOM 3669 O O . PRO A 1 471 ? -11.194 -8.124 38.317 1.00 92.38 471 PRO A O 1
ATOM 3672 N N . CYS A 1 472 ? -10.550 -8.861 36.290 1.00 91.75 472 CYS A N 1
ATOM 3673 C CA . CYS A 1 472 ? -9.285 -9.439 36.749 1.00 91.75 472 CYS A CA 1
ATOM 3674 C C . CYS A 1 472 ? -8.236 -8.362 37.070 1.00 91.75 472 CYS A C 1
ATOM 3676 O O . CYS A 1 472 ? -7.420 -8.559 37.966 1.00 91.75 472 CYS A O 1
ATOM 3678 N N . ARG A 1 473 ? -8.249 -7.211 36.376 1.00 88.75 473 ARG A N 1
ATOM 3679 C CA . ARG A 1 473 ? -7.336 -6.087 36.668 1.00 88.75 473 ARG A CA 1
ATOM 3680 C C . ARG A 1 473 ? -7.712 -5.358 37.955 1.00 88.75 473 ARG A C 1
ATOM 3682 O O . ARG A 1 473 ? -6.829 -4.894 38.668 1.00 88.75 473 ARG A O 1
ATOM 3689 N N . THR A 1 474 ? -9.005 -5.253 38.251 1.00 89.25 474 THR A N 1
ATOM 3690 C CA . THR A 1 474 ? -9.515 -4.530 39.426 1.00 89.25 474 THR A CA 1
ATOM 3691 C C . THR A 1 474 ? -9.638 -5.398 40.679 1.00 89.25 474 THR A C 1
ATOM 3693 O O . THR A 1 474 ? -10.097 -4.902 41.703 1.00 89.25 474 THR A O 1
ATOM 3696 N N . GLY A 1 475 ? -9.286 -6.688 40.610 1.00 84.69 475 GLY A N 1
ATOM 3697 C CA . GLY A 1 475 ? -9.441 -7.622 41.733 1.00 84.69 475 GLY A CA 1
ATOM 3698 C C . GLY A 1 475 ? -10.902 -7.895 42.108 1.00 84.69 475 GLY A C 1
ATOM 3699 O O . GLY A 1 475 ? -11.192 -8.215 43.253 1.00 84.69 475 GLY A O 1
ATOM 3700 N N . GLN A 1 476 ? -11.837 -7.743 41.164 1.00 77.62 476 GLN A N 1
ATOM 3701 C CA . GLN A 1 476 ? -13.267 -8.008 41.390 1.00 77.62 476 GLN A CA 1
ATOM 3702 C C . GLN A 1 476 ? -13.620 -9.500 41.297 1.00 77.62 476 GLN A C 1
ATOM 3704 O O . GLN A 1 476 ? -14.751 -9.890 41.582 1.00 77.62 476 GLN A O 1
ATOM 3709 N N . VAL A 1 477 ? -12.666 -10.329 40.873 1.00 74.19 477 VAL A N 1
ATOM 3710 C CA . VAL A 1 477 ? -12.792 -11.782 40.773 1.00 74.19 477 VAL A CA 1
ATOM 3711 C C . VAL A 1 477 ? -11.633 -12.383 41.564 1.00 74.19 477 VAL A C 1
ATOM 3713 O O . VAL A 1 477 ? -10.480 -12.227 41.166 1.00 74.19 477 VAL A O 1
ATOM 3716 N N . GLU A 1 478 ? -11.939 -13.016 42.696 1.00 64.31 478 GLU A N 1
ATOM 3717 C CA . GLU A 1 478 ? -10.991 -13.879 43.413 1.00 64.31 478 GLU A CA 1
ATOM 3718 C C . GLU A 1 478 ? -10.929 -15.243 42.699 1.00 64.31 478 GLU A C 1
ATOM 3720 O O . GLU A 1 478 ? -11.964 -15.729 42.229 1.00 64.31 478 GLU A O 1
ATOM 3725 N N . GLU A 1 479 ? -9.716 -15.795 42.549 1.00 56.94 479 GLU A N 1
ATOM 3726 C CA . GLU A 1 479 ? -9.446 -17.081 41.869 1.00 56.94 479 GLU A CA 1
ATOM 3727 C C . GLU A 1 479 ? -10.029 -18.296 42.599 1.00 56.94 479 GLU A C 1
ATOM 3729 O O . GLU A 1 479 ? -9.896 -18.371 43.844 1.00 56.94 479 GLU A O 1
#

pLDDT: mean 82.45, std 16.68, range [32.34, 98.62]

Radius of gyration: 27.18 Å; Cα contacts (8 Å, |Δi|>4): 991; chains: 1; bounding box: 61×73×71 Å

Solvent-accessible surface area (backbone atoms only — not comparable to full-atom values): 25193 Å² total; per-residue (Å²): 118,55,64,71,42,67,60,92,59,28,38,42,32,37,32,37,72,50,68,34,84,48,95,53,75,32,33,79,43,41,31,33,26,34,94,51,95,61,72,26,62,34,43,77,79,43,58,69,80,57,34,49,57,73,32,72,42,58,36,33,35,28,39,73,47,82,87,37,33,26,43,41,54,71,16,30,40,41,33,40,27,42,60,94,49,79,86,52,62,52,72,47,76,46,75,35,41,64,68,75,72,39,67,73,41,61,87,45,79,77,64,70,34,70,48,93,87,44,72,43,40,54,81,44,48,78,48,69,45,79,31,80,83,45,45,54,44,67,58,43,75,57,91,89,40,92,61,50,22,38,35,39,38,36,62,56,48,92,64,80,56,70,23,32,46,27,46,30,34,79,39,47,54,50,95,54,45,34,36,38,28,39,33,38,45,88,61,32,48,45,75,96,73,41,46,24,42,42,37,38,38,39,30,45,90,92,41,58,38,35,44,33,46,20,90,48,73,50,73,52,75,54,96,92,26,38,32,39,33,41,61,49,57,64,77,34,82,46,77,42,80,43,50,55,57,66,50,40,44,75,62,70,44,82,86,52,72,42,77,52,76,39,84,87,41,74,79,55,84,57,74,33,35,49,26,41,44,23,53,34,41,32,36,40,57,32,91,55,65,47,71,43,45,38,39,50,60,34,43,85,61,90,61,83,58,64,65,61,52,50,53,42,44,71,76,41,47,37,56,56,26,38,43,51,8,54,51,24,42,76,72,64,39,21,60,61,8,27,55,25,19,49,53,13,26,75,72,48,81,42,39,69,42,27,38,54,30,13,52,23,18,44,76,50,63,41,29,71,61,9,31,54,22,13,50,50,5,41,77,64,64,38,64,44,40,59,25,23,37,51,27,11,54,16,24,48,75,71,67,37,50,69,60,12,46,53,23,22,51,54,14,40,59,52,42,64,77,62,74,43,83,82,42,41,64,54,45,28,53,31,32,50,53,45,20,41,47,30,28,76,71,55,39,42,70,60,22,53,54,31,48,53,55,23,41,74,66,35,72,85,67,75,78,64,89,92,43,67,50,48,46,52,73,71,63,75,54,83,122